Protein AF-A0A2N2T3S0-F1 (afdb_monomer_lite)

Secondary structure (DSSP, 8-state):
--BTTB-------SS-THHHHHHHHHHHH--SS-----SSPPHHHHHHHHHHHHHHHHHHHHHTT--HHHHHSSPTTHHHHHHHHHHHHHHTT-HHHHHHHHHHHHHHHHHHHHHTT-GGGGGGHHHHHHHHHHHHHHSPPPS---HHHHHHHHHTTS--SS------------PPPP-TT--HHHHHHHHHH-S-HHHHHHHHHHHHHHHHHHHHHH-GGGHHHHHHHHHHHHHHTT---HHHHHHHHHHHHHHHHHHHHHHTHHHHTT-SSHHHHHHHHHHHTTSTT--HHHHHHHHHHHHHHHHHHHHHHHHHHHHHHHHHHHHHHHHTTPPPPHHHHHHHHHHHHHHH-EEEEE----SSHHHHHHHTT---HHHHHHHHH-BTTB-HHHHHH-TTSSEEEEEESSTTSSS---TT-------S---THHHHHHHT-

Foldseek 3Di:
DDDVLDPDDDDDDPPPCPVVVQVVCQVVVDDPDDDRDRPDDDLVVLLVVLVVLLVVLQVLLVVLPAGLVQLLPADPDDSNVVSLLVSLLSQLLDPVSLVVLLVSLSVNVSSLVVSPPPPSSVVCVSSNVSSVSSNVVSDDDPPDDDPVNVVVVLVVSPPPPDDDDDDDDDDDDDDDDDPPDDPVVVVLVSLLVDPRLSNVLSNLLVVLVVLVVVLCVLAVVCVVLVVLSVVLVVQSVPDPDPVSSSVSVVSSVVSVVVSVVVLCVCVVLVHPHPNRVRVVVVVCVVVVPARPLLVLQLVLQVVLVVVVVVLVVVLVVLVVVLVVQVVVCVVVVHPRDPVSVVSVVVSVLSVLADEAEDDDDDDCSCVVNVVVVDHCVVRVCCCVCPDPNDHVLVQCLDPPHNHPHYRYRPPPLAPRDHPPDDDDDDPDDDDDPSVVSNVVD

Structure (mmCIF, N/CA/C/O backbone):
data_AF-A0A2N2T3S0-F1
#
_entry.id   AF-A0A2N2T3S0-F1
#
loop_
_atom_site.group_PDB
_atom_site.id
_atom_site.type_symbol
_atom_site.label_atom_id
_atom_site.label_alt_id
_atom_site.label_comp_id
_atom_site.label_asym_id
_atom_site.label_entity_id
_atom_site.label_seq_id
_atom_site.pdbx_PDB_ins_code
_atom_site.Cartn_x
_atom_site.Cartn_y
_atom_site.Cartn_z
_atom_site.occupancy
_atom_site.B_iso_or_equiv
_atom_site.auth_seq_id
_atom_site.auth_comp_id
_atom_site.auth_asym_id
_atom_site.auth_atom_id
_atom_site.pdbx_PDB_model_num
ATOM 1 N N . ARG A 1 1 ? 3.576 28.613 -33.705 1.00 52.19 1 ARG A N 1
ATOM 2 C CA . ARG A 1 1 ? 2.740 28.221 -32.542 1.00 52.19 1 ARG A CA 1
ATOM 3 C C . ARG A 1 1 ? 3.329 26.951 -31.963 1.00 52.19 1 ARG A C 1
ATOM 5 O O . ARG A 1 1 ? 3.590 26.043 -32.745 1.00 52.19 1 ARG A O 1
ATOM 12 N N . VAL A 1 2 ? 3.557 26.928 -30.655 1.00 64.44 2 VAL A N 1
ATOM 13 C CA . VAL A 1 2 ? 4.104 25.767 -29.945 1.00 64.44 2 VAL A CA 1
ATOM 14 C C . VAL A 1 2 ? 2.961 24.788 -29.678 1.00 64.44 2 VAL A C 1
ATOM 16 O O . VAL A 1 2 ? 1.881 25.210 -29.268 1.00 64.44 2 VAL A O 1
ATOM 19 N N . ALA A 1 3 ? 3.175 23.511 -29.971 1.00 67.62 3 ALA A N 1
ATOM 20 C CA . ALA A 1 3 ? 2.258 22.418 -29.660 1.00 67.62 3 ALA A CA 1
ATOM 21 C C . ALA A 1 3 ? 3.087 21.214 -29.195 1.00 67.62 3 ALA A C 1
ATOM 23 O O . ALA A 1 3 ? 4.257 21.106 -29.570 1.00 67.62 3 ALA A O 1
ATOM 24 N N . ALA A 1 4 ? 2.498 20.330 -28.384 1.00 56.41 4 ALA A N 1
ATOM 25 C CA . ALA A 1 4 ? 3.158 19.089 -27.984 1.00 56.41 4 ALA A CA 1
ATOM 26 C C . ALA A 1 4 ? 3.607 18.326 -29.244 1.00 56.41 4 ALA A C 1
ATOM 28 O O . ALA A 1 4 ? 2.826 18.191 -30.186 1.00 56.41 4 ALA A O 1
ATOM 29 N N . ASN A 1 5 ? 4.874 17.905 -29.276 1.00 58.38 5 ASN A N 1
ATOM 30 C CA . ASN A 1 5 ? 5.528 17.208 -30.394 1.00 58.38 5 ASN A CA 1
ATOM 31 C C . ASN A 1 5 ? 5.739 18.037 -31.681 1.00 58.38 5 ASN A C 1
ATOM 33 O O . ASN A 1 5 ? 6.105 17.488 -32.716 1.00 58.38 5 ASN A O 1
ATOM 37 N N . LYS A 1 6 ? 5.557 19.367 -31.637 1.00 67.62 6 LYS A N 1
ATOM 38 C CA . LYS A 1 6 ? 5.830 20.272 -32.766 1.00 67.62 6 LYS A CA 1
ATOM 39 C C . LYS A 1 6 ? 7.080 21.117 -32.502 1.00 67.62 6 LYS A C 1
ATOM 41 O O . LYS A 1 6 ? 6.973 22.231 -31.984 1.00 67.62 6 LYS A O 1
ATOM 46 N N . LYS A 1 7 ? 8.253 20.586 -32.869 1.00 63.28 7 LYS A N 1
ATOM 47 C CA . LYS A 1 7 ? 9.557 21.263 -32.708 1.00 63.28 7 LYS A CA 1
ATOM 48 C C . LYS A 1 7 ? 9.864 22.277 -33.815 1.00 63.28 7 LYS A C 1
ATOM 50 O O . LYS A 1 7 ? 10.479 23.304 -33.545 1.00 63.28 7 LYS A O 1
ATOM 55 N N . ASN A 1 8 ? 9.389 22.040 -35.034 1.00 70.44 8 ASN A N 1
ATOM 56 C CA . ASN A 1 8 ? 9.609 22.903 -36.194 1.00 70.44 8 ASN A CA 1
ATOM 57 C C . ASN A 1 8 ? 8.314 23.125 -37.002 1.00 70.44 8 ASN A C 1
ATOM 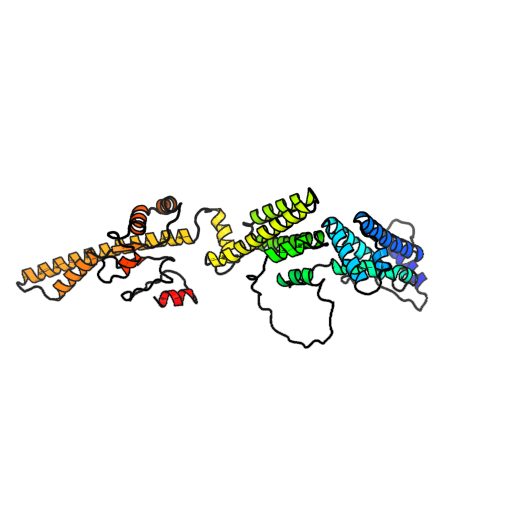59 O O . ASN A 1 8 ? 7.255 22.549 -36.733 1.00 70.44 8 ASN A O 1
ATOM 63 N N . GLY A 1 9 ? 8.373 24.045 -37.964 1.00 70.25 9 GLY A N 1
ATOM 64 C CA . GLY A 1 9 ? 7.302 24.294 -38.926 1.00 70.25 9 GLY A CA 1
ATOM 65 C C . GLY A 1 9 ? 7.844 24.179 -40.342 1.00 70.25 9 GLY A C 1
ATOM 66 O O . GLY A 1 9 ? 8.856 24.801 -40.651 1.00 70.25 9 GLY A O 1
ATOM 67 N N . LEU A 1 10 ? 7.164 23.406 -41.186 1.00 75.00 10 LEU A N 1
ATOM 68 C CA . LEU A 1 10 ? 7.500 23.288 -42.600 1.00 75.00 10 LEU A CA 1
ATOM 69 C C . LEU A 1 10 ? 6.965 24.505 -43.366 1.00 75.00 10 LEU A C 1
ATOM 71 O O . LEU A 1 10 ? 5.782 24.835 -43.262 1.00 75.00 10 LEU A O 1
ATOM 75 N N . ILE A 1 11 ? 7.836 25.161 -44.132 1.00 76.31 11 ILE A N 1
ATOM 76 C CA . ILE A 1 11 ? 7.483 26.261 -45.035 1.00 76.31 11 ILE A CA 1
ATOM 77 C C . ILE A 1 11 ? 7.761 25.786 -46.459 1.00 76.31 11 ILE A C 1
ATOM 79 O O . ILE A 1 11 ? 8.900 25.475 -46.789 1.00 76.31 11 ILE A O 1
ATOM 83 N N . ILE A 1 12 ? 6.721 25.742 -47.293 1.00 76.69 12 ILE A N 1
ATOM 84 C CA . ILE A 1 12 ? 6.829 25.402 -48.715 1.00 76.69 12 ILE A CA 1
ATOM 85 C C . ILE A 1 12 ? 6.726 26.701 -49.510 1.00 76.69 12 ILE A C 1
ATOM 87 O O . ILE A 1 12 ? 5.731 27.420 -49.408 1.00 76.69 12 ILE A O 1
ATOM 91 N N . ASP A 1 13 ? 7.767 27.012 -50.275 1.00 78.75 13 ASP A N 1
ATOM 92 C CA . ASP A 1 13 ? 7.887 28.253 -51.033 1.00 78.75 13 ASP A CA 1
ATOM 93 C C . ASP A 1 13 ? 7.814 27.984 -52.540 1.00 78.75 13 ASP A C 1
ATOM 95 O O . ASP A 1 13 ? 8.681 27.326 -53.109 1.00 78.75 13 ASP A O 1
ATOM 99 N N . TYR A 1 14 ? 6.784 28.528 -53.186 1.00 77.38 14 TYR A N 1
ATOM 100 C CA . TYR A 1 14 ? 6.579 28.438 -54.635 1.00 77.38 14 TYR A CA 1
ATOM 101 C C . TYR A 1 14 ? 7.123 29.658 -55.396 1.00 77.38 14 TYR A C 1
ATOM 103 O O . TYR A 1 14 ? 7.157 29.647 -56.624 1.00 77.38 14 TYR A O 1
ATOM 111 N N . ASN A 1 15 ? 7.559 30.706 -54.685 1.00 79.94 15 ASN A N 1
ATOM 112 C CA . ASN A 1 15 ? 7.891 32.016 -55.254 1.00 79.94 15 ASN A CA 1
ATOM 113 C C . ASN A 1 15 ? 9.390 32.362 -55.165 1.00 79.94 15 ASN A C 1
ATOM 115 O O . ASN A 1 15 ? 9.784 33.473 -55.522 1.00 79.94 15 ASN A O 1
ATOM 119 N N . GLY A 1 16 ? 10.241 31.446 -54.689 1.00 75.75 16 GLY A N 1
ATOM 120 C CA . GLY A 1 16 ? 11.695 31.651 -54.614 1.00 75.75 16 GLY A CA 1
ATOM 121 C C . GLY A 1 16 ? 12.137 32.665 -53.548 1.00 75.75 16 GLY A C 1
ATOM 122 O O . GLY A 1 16 ? 13.206 33.269 -53.652 1.00 75.75 16 GLY A O 1
ATOM 123 N N . MET A 1 17 ? 11.329 32.848 -52.507 1.00 78.19 17 MET A N 1
ATOM 124 C CA . MET A 1 17 ? 11.603 33.651 -51.317 1.00 78.19 17 MET A CA 1
ATOM 125 C C . MET A 1 17 ? 12.698 33.082 -50.402 1.00 78.19 17 MET A C 1
ATOM 127 O O . MET A 1 17 ? 13.129 33.792 -49.495 1.00 78.19 17 MET A O 1
ATOM 131 N N . LEU A 1 18 ? 13.195 31.859 -50.622 1.00 76.25 18 LEU A N 1
ATOM 132 C CA . LEU A 1 18 ? 14.238 31.232 -49.792 1.00 76.25 18 LEU A CA 1
ATOM 133 C C . LEU A 1 18 ? 15.468 32.136 -49.558 1.00 76.25 18 LEU A C 1
ATOM 135 O O . LEU A 1 18 ? 15.932 32.274 -48.427 1.00 76.25 18 LEU A O 1
ATOM 139 N N . LYS A 1 19 ? 15.965 32.822 -50.600 1.00 73.12 19 LYS A N 1
ATOM 140 C CA . LYS A 1 19 ? 17.103 33.760 -50.481 1.00 73.12 19 LYS A CA 1
ATOM 141 C C . LYS A 1 19 ? 16.772 34.963 -49.592 1.00 73.12 19 LYS A C 1
ATOM 143 O O . LYS A 1 19 ? 17.597 35.387 -48.783 1.00 73.12 19 LYS A O 1
ATOM 148 N N . SER A 1 20 ? 15.560 35.496 -49.725 1.00 78.06 20 SER A N 1
ATOM 149 C CA . SER A 1 20 ? 15.063 36.616 -48.918 1.00 78.06 20 SER A CA 1
ATOM 150 C C . SER A 1 20 ? 14.844 36.203 -47.463 1.00 78.06 20 SER A C 1
ATOM 152 O O . SER A 1 20 ? 15.193 36.955 -46.555 1.00 78.06 20 SER A O 1
ATOM 154 N N . LEU A 1 21 ? 14.337 34.988 -47.236 1.00 75.12 21 LEU A N 1
ATOM 155 C CA . LEU A 1 21 ? 14.126 34.418 -45.909 1.00 75.12 21 LEU A CA 1
ATOM 156 C C . LEU A 1 21 ? 15.456 34.170 -45.189 1.00 75.12 21 LEU A C 1
ATOM 158 O O . LEU A 1 21 ? 15.592 34.569 -44.036 1.00 75.12 21 LEU A O 1
ATOM 162 N N . ARG A 1 22 ? 16.463 33.603 -45.872 1.00 73.00 22 ARG A N 1
ATOM 163 C CA . ARG A 1 22 ? 17.818 33.427 -45.316 1.00 73.00 22 ARG A CA 1
ATOM 164 C C . ARG A 1 22 ? 18.437 34.759 -44.902 1.00 73.00 22 ARG A C 1
ATOM 166 O O . ARG A 1 22 ? 18.952 34.879 -43.795 1.00 73.00 22 ARG A O 1
ATOM 173 N N . LYS A 1 23 ? 18.327 35.784 -45.754 1.00 73.25 23 LYS A N 1
ATOM 174 C CA . LYS A 1 23 ? 18.835 37.131 -45.452 1.00 73.25 23 LYS A CA 1
ATOM 175 C C . LYS A 1 23 ? 18.119 37.762 -44.253 1.00 73.25 23 LYS A C 1
ATOM 177 O O . LYS A 1 23 ? 18.769 38.376 -43.408 1.00 73.25 23 LYS A O 1
ATOM 182 N N . ALA A 1 24 ? 16.801 37.588 -44.154 1.00 74.94 24 ALA A N 1
ATOM 183 C CA . ALA A 1 24 ? 16.026 38.061 -43.013 1.00 74.94 24 ALA A CA 1
ATOM 184 C C . ALA A 1 24 ? 16.419 37.322 -41.723 1.00 74.94 24 ALA A C 1
ATOM 186 O O . ALA A 1 24 ? 16.723 37.965 -40.723 1.00 74.94 24 ALA A O 1
ATOM 187 N N . LEU A 1 25 ? 16.502 35.989 -41.751 1.00 70.00 25 LEU A N 1
ATOM 188 C CA . LEU A 1 25 ? 16.879 35.181 -40.589 1.00 70.00 25 LEU A CA 1
ATOM 189 C C . LEU A 1 25 ? 18.306 35.468 -40.111 1.00 70.00 25 LEU A C 1
ATOM 191 O O . LEU A 1 25 ? 18.506 35.609 -38.911 1.00 70.00 25 LEU A O 1
ATOM 195 N N . ALA A 1 26 ? 19.272 35.640 -41.018 1.00 69.19 26 ALA A N 1
ATOM 196 C CA . ALA A 1 26 ? 20.640 36.027 -40.661 1.00 69.19 26 ALA A CA 1
ATOM 197 C C . ALA A 1 26 ? 20.696 37.388 -39.943 1.00 69.19 26 ALA A C 1
ATOM 199 O O . ALA A 1 26 ? 21.495 37.570 -39.030 1.00 69.19 26 ALA A O 1
ATOM 200 N N . THR A 1 27 ? 19.811 38.321 -40.313 1.00 68.56 27 THR A N 1
ATOM 201 C CA . THR A 1 27 ? 19.714 39.648 -39.680 1.00 68.56 27 THR A CA 1
ATOM 202 C C . THR A 1 27 ? 19.080 39.576 -38.284 1.00 68.56 27 THR A C 1
ATOM 204 O O . THR A 1 27 ? 19.448 40.343 -37.403 1.00 68.56 27 THR A O 1
ATOM 207 N N . TYR A 1 28 ? 18.137 38.652 -38.064 1.00 63.81 28 TYR A N 1
ATOM 208 C CA . TYR A 1 28 ? 17.429 38.492 -36.784 1.00 63.81 28 TYR A CA 1
ATOM 209 C C . TYR A 1 28 ? 18.113 37.528 -35.797 1.00 63.81 28 TYR A C 1
ATOM 211 O O . TYR A 1 28 ? 17.922 37.667 -34.593 1.00 63.81 28 TYR A O 1
ATOM 219 N N . ALA A 1 29 ? 18.891 36.552 -36.278 1.00 59.28 29 ALA A N 1
ATOM 220 C CA . ALA A 1 29 ? 19.628 35.594 -35.446 1.00 59.28 29 ALA A CA 1
ATOM 221 C C . ALA A 1 29 ? 20.914 36.189 -34.838 1.00 59.28 29 ALA A C 1
ATOM 223 O O . ALA A 1 29 ? 21.455 35.651 -33.872 1.00 59.28 29 ALA A O 1
ATOM 224 N N . GLN A 1 30 ? 21.392 37.314 -35.378 1.00 60.94 30 GLN A N 1
ATOM 225 C CA . GLN A 1 30 ? 22.497 38.088 -34.825 1.00 60.94 30 GLN A CA 1
ATOM 226 C C . GLN A 1 30 ? 22.016 38.909 -33.622 1.00 60.94 30 GLN A C 1
ATOM 228 O O . GLN A 1 30 ? 21.572 40.046 -33.749 1.00 60.94 30 GLN A O 1
ATOM 233 N N . GLY A 1 31 ? 22.154 38.347 -32.421 1.00 52.16 31 GLY A N 1
ATOM 234 C CA . GLY A 1 31 ? 22.430 39.193 -31.260 1.00 52.16 31 GLY A CA 1
ATOM 235 C C . GLY A 1 31 ? 23.710 40.004 -31.518 1.00 52.16 31 GLY A C 1
ATOM 236 O O . GLY A 1 31 ? 24.578 39.547 -32.256 1.00 52.16 31 GLY A O 1
ATOM 237 N N . ASP A 1 32 ? 23.813 41.187 -30.915 1.00 46.34 32 ASP A N 1
ATOM 238 C CA . ASP A 1 32 ? 24.652 42.355 -31.267 1.00 46.34 32 ASP A CA 1
ATOM 239 C C . ASP A 1 32 ? 26.174 42.157 -31.538 1.00 46.34 32 ASP A C 1
ATOM 241 O O . ASP A 1 32 ? 26.888 43.137 -31.727 1.00 46.34 32 ASP A O 1
ATOM 245 N N . LYS A 1 33 ? 26.737 40.936 -31.555 1.00 49.16 33 LYS A N 1
ATOM 246 C CA . LYS A 1 33 ? 28.163 40.663 -31.841 1.00 49.16 33 LYS A CA 1
ATOM 247 C C . LYS A 1 33 ? 28.402 39.266 -32.453 1.00 49.16 33 LYS A C 1
ATOM 249 O O . LYS A 1 33 ? 28.677 38.321 -31.720 1.00 49.16 33 LYS A O 1
ATOM 254 N N . GLY A 1 34 ? 28.389 39.126 -33.783 1.00 49.03 34 GLY A N 1
ATOM 255 C CA . GLY A 1 34 ? 28.893 37.914 -34.457 1.00 49.03 34 GLY A CA 1
ATOM 256 C C . GLY A 1 34 ? 28.673 37.870 -35.976 1.00 49.03 34 GLY A C 1
ATOM 257 O O . GLY A 1 34 ? 27.643 38.322 -36.467 1.00 49.03 34 GLY A O 1
ATOM 258 N N . SER A 1 35 ? 29.645 37.334 -36.727 1.00 49.31 35 SER A N 1
ATOM 259 C CA . SER A 1 35 ? 29.606 37.174 -38.195 1.00 49.31 35 SER A CA 1
ATOM 260 C C . SER A 1 35 ? 28.383 36.373 -38.685 1.00 49.31 35 SER A C 1
ATOM 262 O O . SER A 1 35 ? 27.924 35.483 -37.970 1.00 49.31 35 SER A O 1
ATOM 264 N N . PRO A 1 36 ? 27.845 36.662 -39.889 1.00 50.03 36 PRO A N 1
ATOM 265 C CA . PRO A 1 36 ? 26.619 36.037 -40.387 1.00 50.03 36 PRO A CA 1
ATOM 266 C C . PRO A 1 36 ? 26.837 34.548 -40.678 1.00 50.03 36 PRO A C 1
ATOM 268 O O . PRO A 1 36 ? 27.556 34.197 -41.611 1.00 50.03 36 PRO A O 1
ATOM 271 N N . ALA A 1 37 ? 26.214 33.678 -39.884 1.00 54.25 37 ALA A N 1
ATOM 272 C CA . ALA A 1 37 ? 26.112 32.248 -40.166 1.00 54.25 37 ALA A CA 1
ATOM 273 C C . ALA A 1 37 ? 24.773 31.961 -40.864 1.00 54.25 37 ALA A C 1
ATOM 275 O O . ALA A 1 37 ? 23.752 32.544 -40.490 1.00 54.25 37 ALA A O 1
ATOM 276 N N . ASP A 1 38 ? 24.771 31.095 -41.884 1.00 57.91 38 ASP A N 1
ATOM 277 C CA . ASP A 1 38 ? 23.532 30.627 -42.518 1.00 57.91 38 ASP A CA 1
ATOM 278 C C . ASP A 1 38 ? 22.744 29.793 -41.486 1.00 57.91 38 ASP A C 1
ATOM 280 O O . ASP A 1 38 ? 23.280 28.815 -40.966 1.00 57.91 38 ASP A O 1
ATOM 284 N N . PRO A 1 39 ? 21.508 30.181 -41.128 1.00 57.16 39 PRO A N 1
ATOM 285 C CA . PRO A 1 39 ? 20.713 29.470 -40.129 1.00 57.16 39 PRO A CA 1
ATOM 286 C C . PRO A 1 39 ? 20.141 28.141 -40.642 1.00 57.16 39 PRO A C 1
ATOM 288 O O . PRO A 1 39 ? 19.537 27.404 -39.862 1.00 57.16 39 PRO A O 1
ATOM 291 N N . LEU A 1 40 ? 20.272 27.849 -41.942 1.00 61.09 40 LEU A N 1
ATOM 292 C CA . LEU A 1 40 ? 19.857 26.576 -42.514 1.00 61.09 40 LEU A CA 1
ATOM 293 C C . LEU A 1 40 ? 21.012 25.571 -42.420 1.00 61.09 40 LEU A C 1
ATOM 295 O O . LEU A 1 40 ? 22.064 25.779 -43.021 1.00 61.09 40 LEU A O 1
ATOM 299 N N . PHE A 1 41 ? 20.801 24.474 -41.696 1.00 61.50 41 PHE A N 1
ATOM 300 C CA . PHE A 1 41 ? 21.694 23.321 -41.777 1.00 61.50 41 PHE A CA 1
ATOM 301 C C . PHE A 1 41 ? 21.647 22.753 -43.197 1.00 61.50 41 PHE A C 1
ATOM 303 O O . PHE A 1 41 ? 20.575 22.701 -43.807 1.00 61.50 41 PHE A O 1
ATOM 310 N N . ASP A 1 42 ? 22.806 22.356 -43.721 1.00 71.94 42 ASP A N 1
ATOM 311 C CA . ASP A 1 42 ? 22.881 21.645 -44.994 1.00 71.94 42 ASP A CA 1
ATOM 312 C C . ASP A 1 42 ? 22.037 20.364 -44.904 1.00 71.94 42 ASP A C 1
ATOM 314 O O . ASP A 1 42 ? 22.083 19.654 -43.894 1.00 71.94 42 ASP A O 1
ATOM 318 N N . GLU A 1 43 ? 21.246 20.072 -45.936 1.00 72.12 43 GLU A N 1
ATOM 319 C CA . GLU A 1 43 ? 20.417 18.864 -45.975 1.00 72.12 43 GLU A CA 1
ATOM 320 C C . GLU A 1 43 ? 21.289 17.608 -45.858 1.00 72.12 43 GLU A C 1
ATOM 322 O O . GLU A 1 43 ? 20.906 16.650 -45.183 1.00 72.12 43 GLU A O 1
ATOM 327 N N . GLU A 1 44 ? 22.497 17.640 -46.430 1.00 76.81 44 GLU A N 1
ATOM 328 C CA . GLU A 1 44 ? 23.476 16.559 -46.305 1.00 76.81 44 GLU A CA 1
ATOM 329 C C . GLU A 1 44 ? 23.964 16.389 -44.861 1.00 76.81 44 GLU A C 1
ATOM 331 O O . GLU A 1 44 ? 24.063 15.265 -44.362 1.00 76.81 44 GLU A O 1
ATOM 336 N N . GLN A 1 45 ? 24.202 17.497 -44.154 1.00 80.06 45 GLN A N 1
ATOM 337 C CA . GLN A 1 45 ? 24.600 17.472 -42.748 1.00 80.06 45 GLN A CA 1
ATOM 338 C C . GLN A 1 45 ? 23.465 16.934 -41.868 1.00 80.06 45 GLN A C 1
ATOM 340 O O . GLN A 1 45 ? 23.699 16.094 -41.001 1.00 80.06 45 GLN A O 1
ATOM 345 N N . ALA A 1 46 ? 22.225 17.359 -42.111 1.00 80.19 46 ALA A N 1
ATOM 346 C CA . ALA A 1 46 ? 21.074 16.917 -41.334 1.00 80.19 46 ALA A CA 1
ATOM 347 C C . ALA A 1 46 ? 20.765 15.419 -41.549 1.00 80.19 46 ALA A C 1
ATOM 349 O O . ALA A 1 46 ? 20.455 14.707 -40.590 1.00 80.19 46 ALA A O 1
ATOM 350 N N . LEU A 1 47 ? 20.935 14.907 -42.776 1.00 83.25 47 LEU A N 1
ATOM 351 C CA . LEU A 1 47 ? 20.865 13.471 -43.078 1.00 83.25 47 LEU A CA 1
ATOM 352 C C . LEU A 1 47 ? 22.010 12.683 -42.424 1.00 83.25 47 LEU A C 1
ATOM 354 O O . LEU A 1 47 ? 21.782 11.587 -41.902 1.00 83.25 47 LEU A O 1
ATOM 358 N N . ALA A 1 48 ? 23.228 13.234 -42.405 1.00 85.50 48 ALA A N 1
ATOM 359 C CA . ALA A 1 48 ? 24.362 12.619 -41.719 1.00 85.50 48 ALA A CA 1
ATOM 360 C C . ALA A 1 48 ? 24.102 12.510 -40.209 1.00 85.50 48 ALA A C 1
ATOM 362 O O . ALA A 1 48 ? 24.293 11.444 -39.622 1.00 85.50 48 ALA A O 1
ATOM 363 N N . GLU A 1 49 ? 23.583 13.566 -39.584 1.00 85.56 49 GLU A N 1
ATOM 364 C CA . GLU A 1 49 ? 23.233 13.542 -38.165 1.00 85.56 49 GLU A CA 1
ATOM 365 C C . GLU A 1 49 ? 22.074 12.583 -37.849 1.00 85.56 49 GLU A C 1
ATOM 367 O O . GLU A 1 49 ? 22.098 11.917 -36.812 1.00 85.56 49 GLU A O 1
ATOM 372 N N . TYR A 1 50 ? 21.079 12.466 -38.737 1.00 87.38 50 TYR A N 1
ATOM 373 C CA . TYR A 1 50 ? 20.010 11.474 -38.605 1.00 87.38 50 TYR A CA 1
ATOM 374 C C . TYR A 1 50 ? 20.559 10.046 -38.655 1.00 87.38 50 TYR A C 1
ATOM 376 O O . TYR A 1 50 ? 20.302 9.258 -37.745 1.00 87.38 50 TYR A O 1
ATOM 384 N N . SER A 1 51 ? 21.416 9.733 -39.630 1.00 88.31 51 SER A N 1
ATOM 385 C CA . SER A 1 51 ? 22.075 8.422 -39.683 1.00 88.31 51 SER A CA 1
ATOM 386 C C . SER A 1 51 ? 22.923 8.148 -38.433 1.00 88.31 51 SER A C 1
ATOM 388 O O . SER A 1 51 ? 22.881 7.050 -37.884 1.00 88.31 51 SER A O 1
ATOM 390 N N . ALA A 1 52 ? 23.611 9.165 -37.902 1.00 90.12 52 ALA A N 1
ATOM 391 C CA . ALA A 1 52 ? 24.375 9.049 -36.666 1.00 90.12 52 ALA A CA 1
ATOM 392 C C . ALA A 1 52 ? 23.479 8.795 -35.440 1.00 90.12 52 ALA A C 1
ATOM 394 O O . ALA A 1 52 ? 23.889 8.069 -34.535 1.00 90.12 52 ALA A O 1
ATOM 395 N N . SER A 1 53 ? 22.267 9.362 -35.394 1.00 91.19 53 SER A N 1
ATOM 396 C CA . SER A 1 53 ? 21.298 9.092 -34.319 1.00 91.19 53 SER A CA 1
ATOM 397 C C . SER A 1 53 ? 20.823 7.635 -34.327 1.00 91.19 53 SER A C 1
ATOM 399 O O . SER A 1 53 ? 20.803 6.995 -33.276 1.00 91.19 53 SER A O 1
ATOM 401 N N . ILE A 1 54 ? 20.585 7.061 -35.510 1.00 91.06 54 ILE A N 1
ATOM 402 C CA . ILE A 1 54 ? 20.261 5.635 -35.667 1.00 91.06 54 ILE A CA 1
ATOM 403 C C . ILE A 1 54 ? 21.444 4.764 -35.232 1.00 91.06 54 ILE A C 1
ATOM 405 O O . ILE A 1 54 ? 21.259 3.821 -34.463 1.00 91.06 54 ILE A O 1
ATOM 409 N N . SER A 1 55 ? 22.670 5.113 -35.633 1.00 91.62 55 SER A N 1
ATOM 410 C CA . SER A 1 55 ? 23.876 4.390 -35.208 1.00 91.62 55 SER A CA 1
ATOM 411 C C . SER A 1 55 ? 24.070 4.407 -33.690 1.00 91.62 55 SER A C 1
ATOM 413 O O . SER A 1 55 ? 24.529 3.421 -33.119 1.00 91.62 55 SER A O 1
ATOM 415 N N . LYS A 1 56 ? 23.695 5.497 -33.003 1.00 92.88 56 LYS A N 1
ATOM 416 C CA . LYS A 1 56 ? 23.712 5.551 -31.530 1.00 92.88 56 LYS A CA 1
ATOM 417 C C . LYS A 1 56 ? 22.708 4.578 -30.914 1.00 92.88 56 LYS A C 1
ATOM 419 O O . LYS A 1 56 ? 23.052 3.910 -29.942 1.00 92.88 56 LYS A O 1
ATOM 424 N N . VAL A 1 57 ? 21.502 4.470 -31.478 1.00 91.94 57 VAL A N 1
ATOM 425 C CA . VAL A 1 57 ? 20.505 3.483 -31.030 1.00 91.94 57 VAL A CA 1
ATOM 426 C C . VAL A 1 57 ? 21.018 2.059 -31.249 1.00 91.94 57 VAL A C 1
ATOM 428 O O . VAL A 1 57 ? 20.957 1.246 -30.332 1.00 91.94 57 VAL A O 1
ATOM 431 N N . GLN A 1 58 ? 21.589 1.765 -32.419 1.00 91.69 58 GLN A N 1
ATOM 432 C CA . GLN A 1 58 ? 22.185 0.458 -32.721 1.00 91.69 58 GLN A CA 1
ATOM 433 C C . GLN A 1 58 ? 23.335 0.109 -31.770 1.00 91.69 58 GLN A C 1
ATOM 435 O O . GLN A 1 58 ? 23.408 -1.018 -31.280 1.00 91.69 58 GLN A O 1
ATOM 440 N N . ALA A 1 59 ? 24.207 1.074 -31.473 1.00 92.12 59 ALA A N 1
ATOM 441 C CA . ALA A 1 59 ? 25.297 0.892 -30.523 1.00 92.12 59 ALA A CA 1
ATOM 442 C C . ALA A 1 59 ? 24.769 0.572 -29.117 1.00 92.12 59 ALA A C 1
ATOM 444 O O . ALA A 1 59 ? 25.263 -0.357 -28.487 1.00 92.12 59 ALA A O 1
ATOM 445 N N . HIS A 1 60 ? 23.735 1.283 -28.653 1.00 92.19 60 HIS A N 1
ATOM 446 C CA . HIS A 1 60 ? 23.102 1.019 -27.355 1.00 92.19 60 HIS A CA 1
ATOM 447 C C . HIS A 1 60 ? 22.372 -0.329 -27.309 1.00 92.19 60 HIS A C 1
ATOM 449 O O . HIS A 1 60 ? 22.422 -1.032 -26.311 1.00 92.19 60 HIS A O 1
ATOM 455 N N . LEU A 1 61 ? 21.712 -0.743 -28.390 1.00 89.81 61 LEU A N 1
ATOM 456 C CA . LEU A 1 61 ? 21.122 -2.084 -28.451 1.00 89.81 61 LEU A CA 1
ATOM 457 C C . LEU A 1 61 ? 22.208 -3.168 -28.392 1.00 89.81 61 LEU A C 1
ATOM 459 O O . LEU A 1 61 ? 22.064 -4.147 -27.660 1.00 89.81 61 LEU A O 1
ATOM 463 N N . SER A 1 62 ? 23.334 -2.943 -29.075 1.00 90.56 62 SER A N 1
ATOM 464 C CA . SER A 1 62 ? 24.464 -3.877 -29.101 1.00 90.56 62 SER A CA 1
ATOM 465 C C . SER A 1 62 ? 25.127 -4.031 -27.730 1.00 90.56 62 SER A C 1
ATOM 467 O O . SER A 1 62 ? 25.480 -5.146 -27.354 1.00 90.56 62 SER A O 1
ATOM 469 N N . THR A 1 63 ? 25.267 -2.950 -26.950 1.00 90.88 63 THR A N 1
ATOM 470 C CA . THR A 1 63 ? 25.808 -3.027 -25.576 1.00 90.88 63 THR A CA 1
ATOM 471 C C . THR A 1 63 ? 24.905 -3.819 -24.640 1.00 90.88 63 THR A C 1
ATOM 473 O O . THR A 1 63 ? 25.385 -4.425 -23.685 1.00 90.88 63 THR A O 1
ATOM 476 N N . VAL A 1 64 ? 23.605 -3.835 -24.926 1.00 87.06 64 VAL A N 1
ATOM 477 C CA . VAL A 1 64 ? 22.592 -4.565 -24.164 1.00 87.06 64 VAL A CA 1
ATOM 478 C C . VAL A 1 64 ? 22.382 -5.994 -24.714 1.00 87.06 64 VAL A C 1
ATOM 480 O O . VAL A 1 64 ? 21.648 -6.786 -24.130 1.00 87.06 64 VAL A O 1
ATOM 483 N N . GLY A 1 65 ? 23.081 -6.366 -25.794 1.00 86.38 65 GLY A N 1
ATOM 484 C CA . GLY A 1 65 ? 23.094 -7.723 -26.350 1.00 86.38 65 GLY A CA 1
ATOM 485 C C . GLY A 1 65 ? 22.034 -8.001 -27.420 1.00 86.38 65 GLY A C 1
ATOM 486 O O . GLY A 1 65 ? 21.733 -9.164 -27.682 1.00 86.38 65 GLY A O 1
ATOM 487 N N . PHE A 1 66 ? 21.466 -6.965 -28.045 1.00 90.31 66 PHE A N 1
ATOM 488 C CA . PHE A 1 66 ? 20.493 -7.096 -29.132 1.00 90.31 66 PHE A CA 1
ATOM 489 C C . PHE A 1 66 ? 20.987 -6.415 -30.417 1.00 90.31 66 PHE A C 1
ATOM 491 O O . PHE A 1 66 ? 21.408 -5.261 -30.393 1.00 90.31 66 PHE A O 1
ATOM 498 N N . ASP A 1 67 ? 20.899 -7.103 -31.558 1.00 89.25 67 ASP A N 1
ATOM 499 C CA . ASP A 1 67 ? 21.216 -6.522 -32.868 1.00 89.25 67 ASP A CA 1
ATOM 500 C C . ASP A 1 67 ? 19.934 -6.074 -33.582 1.00 89.25 67 ASP A C 1
ATOM 502 O O . ASP A 1 67 ? 19.044 -6.879 -33.862 1.00 89.25 67 ASP A O 1
ATOM 506 N N . LEU A 1 68 ? 19.858 -4.780 -33.915 1.00 87.69 68 LEU A N 1
ATOM 507 C CA . LEU A 1 68 ? 18.723 -4.186 -34.626 1.00 87.69 68 LEU A CA 1
ATOM 508 C C . LEU A 1 68 ? 18.488 -4.845 -35.993 1.00 87.69 68 LEU A C 1
ATOM 510 O O . LEU A 1 68 ? 17.344 -4.935 -36.436 1.00 87.69 68 LEU A O 1
ATOM 514 N N . ASN A 1 69 ? 19.542 -5.338 -36.652 1.00 85.69 69 ASN A N 1
ATOM 515 C CA . ASN A 1 69 ? 19.421 -5.954 -37.974 1.00 85.69 69 ASN A CA 1
ATOM 516 C C . ASN A 1 69 ? 18.586 -7.240 -37.949 1.00 85.69 69 ASN A C 1
ATOM 518 O O . ASN A 1 69 ? 17.931 -7.552 -38.940 1.00 85.69 69 ASN A O 1
ATOM 522 N N . VAL A 1 70 ? 18.545 -7.947 -36.813 1.00 84.81 70 VAL A N 1
ATOM 523 C CA . VAL A 1 70 ? 17.687 -9.130 -36.632 1.00 84.81 70 VAL A CA 1
ATOM 524 C C . VAL A 1 70 ? 16.219 -8.762 -36.826 1.00 84.81 70 VAL A C 1
ATOM 526 O O . VAL A 1 70 ? 15.469 -9.531 -37.410 1.00 84.81 70 VAL A O 1
ATOM 529 N N . LEU A 1 71 ? 15.818 -7.572 -36.377 1.00 82.88 71 LEU A N 1
ATOM 530 C CA . LEU A 1 71 ? 14.443 -7.097 -36.488 1.00 82.88 71 LEU A CA 1
ATOM 531 C C . LEU A 1 71 ? 14.135 -6.512 -37.868 1.00 82.88 71 LEU A C 1
ATOM 533 O O . LEU A 1 71 ? 13.032 -6.673 -38.373 1.00 82.88 71 LEU A O 1
ATOM 537 N N . VAL A 1 72 ? 15.124 -5.857 -38.480 1.00 84.56 72 VAL A N 1
ATOM 538 C CA . VAL A 1 72 ? 15.024 -5.284 -39.832 1.00 84.56 72 VAL A CA 1
ATOM 539 C C . VAL A 1 72 ? 14.897 -6.371 -40.906 1.00 84.56 72 VAL A C 1
ATOM 541 O O . VAL A 1 72 ? 14.259 -6.144 -41.929 1.00 84.56 72 VAL A O 1
ATOM 544 N N . HIS A 1 73 ? 15.509 -7.537 -40.688 1.00 82.81 73 HIS A N 1
ATOM 545 C CA . HIS A 1 73 ? 15.497 -8.660 -41.630 1.00 82.81 73 HIS A CA 1
ATOM 546 C C . HIS A 1 73 ? 14.496 -9.769 -41.280 1.00 82.81 73 HIS A C 1
ATOM 548 O O . HIS A 1 73 ? 14.407 -10.736 -42.032 1.00 82.81 73 HIS A O 1
ATOM 554 N N . ALA A 1 74 ? 13.771 -9.657 -40.163 1.00 79.69 74 ALA A N 1
ATOM 555 C CA . ALA A 1 74 ? 12.763 -10.641 -39.780 1.00 79.69 74 ALA A CA 1
ATOM 556 C C . ALA A 1 74 ? 11.562 -10.598 -40.734 1.00 79.69 74 ALA A C 1
ATOM 558 O O . ALA A 1 74 ? 11.101 -9.517 -41.109 1.00 79.69 74 ALA A O 1
ATOM 559 N N . GLU A 1 75 ? 11.024 -11.766 -41.088 1.00 72.25 75 GLU A N 1
ATOM 560 C CA . GLU A 1 75 ? 9.770 -11.836 -41.836 1.00 72.25 75 GLU A CA 1
ATOM 561 C C . GLU A 1 75 ? 8.598 -11.324 -40.975 1.00 72.25 75 GLU A C 1
ATOM 563 O O . GLU A 1 75 ? 8.559 -11.509 -39.750 1.00 72.25 75 GLU A O 1
ATOM 568 N N . GLU A 1 76 ? 7.637 -10.643 -41.609 1.00 70.62 76 GLU A N 1
ATOM 569 C CA . GLU A 1 76 ? 6.431 -10.160 -40.931 1.00 70.62 76 GLU A CA 1
ATOM 570 C C . GLU A 1 76 ? 5.646 -11.345 -40.347 1.00 70.62 76 GLU A C 1
ATOM 572 O O . GLU A 1 76 ? 5.181 -12.220 -41.076 1.00 70.62 76 GLU A O 1
ATOM 577 N N . GLY A 1 77 ? 5.484 -11.372 -39.020 1.00 69.50 77 GLY A N 1
ATOM 578 C CA . GLY A 1 77 ? 4.796 -12.458 -38.323 1.00 69.50 77 GLY A CA 1
ATOM 579 C C . GLY A 1 77 ? 5.434 -12.809 -36.980 1.00 69.50 77 GLY A C 1
ATOM 580 O O . GLY A 1 77 ? 5.844 -11.929 -36.219 1.00 69.50 77 GLY A O 1
ATOM 581 N N . GLU A 1 78 ? 5.496 -14.108 -36.678 1.00 64.69 78 GLU A N 1
ATOM 582 C CA . GLU A 1 78 ? 5.972 -14.632 -35.389 1.00 64.69 78 GLU A CA 1
ATOM 583 C C . GLU A 1 78 ? 7.454 -14.326 -35.125 1.00 64.69 78 GLU A C 1
ATOM 585 O O . GLU A 1 78 ? 7.826 -14.050 -33.984 1.00 64.69 78 GLU A O 1
ATOM 590 N N . GLU A 1 79 ? 8.299 -14.306 -36.161 1.00 68.31 79 GLU A N 1
ATOM 591 C CA . GLU A 1 79 ? 9.736 -14.035 -36.021 1.00 68.31 79 GLU A CA 1
ATOM 592 C C . GLU A 1 79 ? 10.020 -12.586 -35.612 1.00 68.31 79 GLU A C 1
ATOM 594 O O . GLU A 1 79 ? 10.794 -12.342 -34.681 1.00 68.31 79 GLU A O 1
ATOM 599 N N . SER A 1 80 ? 9.346 -11.624 -36.252 1.00 71.81 80 SER A N 1
ATOM 600 C CA . SER A 1 80 ? 9.436 -10.202 -35.905 1.00 71.81 80 SER A CA 1
ATOM 601 C C . SER A 1 80 ? 8.957 -9.941 -34.472 1.00 71.81 80 SER A C 1
ATOM 603 O O . SER A 1 80 ? 9.622 -9.243 -33.703 1.00 71.81 80 SER A O 1
ATOM 605 N N . TRP A 1 81 ? 7.861 -10.584 -34.055 1.00 71.81 81 TRP A N 1
ATOM 606 C CA . TRP A 1 81 ? 7.370 -10.493 -32.677 1.00 71.81 81 TRP A CA 1
ATOM 607 C C . TRP A 1 81 ? 8.378 -11.111 -31.691 1.00 71.81 81 TRP A C 1
ATOM 609 O O . TRP A 1 81 ? 8.800 -10.470 -30.729 1.00 71.81 81 TRP A O 1
ATOM 619 N N . ALA A 1 82 ? 8.874 -12.321 -31.945 1.00 70.75 82 ALA A N 1
ATOM 620 C CA . ALA A 1 82 ? 9.879 -12.936 -31.080 1.00 70.75 82 ALA A CA 1
ATOM 621 C C . ALA A 1 82 ? 11.147 -12.066 -30.945 1.00 70.75 82 ALA A C 1
ATOM 623 O O . ALA A 1 82 ? 11.721 -11.972 -29.855 1.00 70.75 82 ALA A O 1
ATOM 624 N N . ALA A 1 83 ? 11.569 -11.393 -32.020 1.00 76.12 83 ALA A N 1
ATOM 625 C CA . ALA A 1 83 ? 12.672 -10.436 -31.997 1.00 76.12 83 ALA A CA 1
ATOM 626 C C . ALA A 1 83 ? 12.344 -9.179 -31.169 1.00 76.12 83 ALA A C 1
ATOM 628 O O . ALA A 1 83 ? 13.187 -8.737 -30.387 1.00 76.12 83 ALA A O 1
ATOM 629 N N . LEU A 1 84 ? 11.120 -8.645 -31.264 1.00 79.62 84 LEU A N 1
ATOM 630 C CA . LEU A 1 84 ? 10.656 -7.516 -30.446 1.00 79.62 84 LEU A CA 1
ATOM 631 C C . LEU A 1 84 ? 10.676 -7.837 -28.945 1.00 79.62 84 LEU A C 1
ATOM 633 O O . LEU A 1 84 ? 11.153 -7.021 -28.157 1.00 79.62 84 LEU A O 1
ATOM 637 N N . LEU A 1 85 ? 10.218 -9.027 -28.538 1.00 75.94 85 LEU A N 1
ATOM 638 C CA . LEU A 1 85 ? 10.260 -9.447 -27.128 1.00 75.94 85 LEU A CA 1
ATOM 639 C C . LEU A 1 85 ? 11.691 -9.597 -26.621 1.00 75.94 85 LEU A C 1
ATOM 641 O O . LEU A 1 85 ? 12.003 -9.174 -25.510 1.00 75.94 85 LEU A O 1
ATOM 645 N N . LYS A 1 86 ? 12.586 -10.156 -27.443 1.00 78.56 86 LYS A N 1
ATOM 646 C CA . LYS A 1 86 ? 14.013 -10.247 -27.104 1.00 78.56 86 LYS A CA 1
ATOM 647 C C . LYS A 1 86 ? 14.629 -8.861 -26.924 1.00 78.56 86 LYS A C 1
ATOM 649 O O . LYS A 1 86 ? 15.348 -8.652 -25.951 1.00 78.56 86 LYS A O 1
ATOM 654 N N . ALA A 1 87 ? 14.306 -7.912 -27.805 1.00 83.69 87 ALA A N 1
ATOM 655 C CA . ALA A 1 87 ? 14.749 -6.525 -27.681 1.00 83.69 87 ALA A CA 1
ATOM 656 C C . ALA A 1 87 ? 14.220 -5.873 -26.395 1.00 83.69 87 ALA A C 1
ATOM 658 O O . ALA A 1 87 ? 14.974 -5.236 -25.659 1.00 83.69 87 ALA A O 1
ATOM 659 N N . GLN A 1 88 ? 12.932 -6.066 -26.096 1.00 83.12 88 GLN A N 1
ATOM 660 C CA . GLN A 1 88 ? 12.297 -5.552 -24.884 1.00 83.12 88 GLN A CA 1
ATOM 661 C C . GLN A 1 88 ? 12.962 -6.110 -23.624 1.00 83.12 88 GLN A C 1
ATOM 663 O O . GLN A 1 88 ? 13.251 -5.350 -22.696 1.00 83.12 88 GLN A O 1
ATOM 668 N N . ASN A 1 89 ? 13.232 -7.414 -23.600 1.00 80.88 89 ASN A N 1
ATOM 669 C CA . ASN A 1 89 ? 13.847 -8.085 -22.464 1.00 80.88 89 ASN A CA 1
ATOM 670 C C . ASN A 1 89 ? 15.282 -7.633 -22.234 1.00 80.88 89 ASN A C 1
ATOM 672 O O . ASN A 1 89 ? 15.629 -7.248 -21.118 1.00 80.88 89 ASN A O 1
ATOM 676 N N . ALA A 1 90 ? 16.070 -7.556 -23.307 1.00 86.00 90 ALA A N 1
ATOM 677 C CA . ALA A 1 90 ? 17.418 -7.012 -23.266 1.00 86.00 90 ALA A CA 1
ATOM 678 C C . ALA A 1 90 ? 17.403 -5.592 -22.664 1.00 86.00 90 ALA A C 1
ATOM 680 O O . ALA A 1 90 ? 18.076 -5.312 -21.669 1.00 86.00 90 ALA A O 1
ATOM 681 N N . LEU A 1 91 ? 16.544 -4.703 -23.170 1.00 86.62 91 LEU A N 1
ATOM 682 C CA . LEU A 1 91 ? 16.413 -3.331 -22.663 1.00 86.62 91 LEU A CA 1
ATOM 683 C C . LEU A 1 91 ? 15.868 -3.243 -21.229 1.00 86.62 91 LEU A C 1
ATOM 685 O O . LEU A 1 91 ? 16.130 -2.255 -20.541 1.00 86.62 91 LEU A O 1
ATOM 689 N N . SER A 1 92 ? 15.149 -4.265 -20.760 1.00 83.81 92 SER A N 1
ATOM 690 C CA . SER A 1 92 ? 14.582 -4.328 -19.406 1.00 83.81 92 SER A CA 1
ATOM 691 C C . SER A 1 92 ? 15.576 -4.796 -18.337 1.00 83.81 92 SER A C 1
ATOM 693 O O . SER A 1 92 ? 15.239 -4.814 -17.156 1.00 83.81 92 SER A O 1
ATOM 695 N N . THR A 1 93 ? 16.818 -5.105 -18.715 1.00 83.94 93 THR A N 1
ATOM 696 C CA . THR A 1 93 ? 17.909 -5.450 -17.781 1.00 83.94 93 THR A CA 1
ATOM 697 C C . THR A 1 93 ? 18.216 -4.362 -16.747 1.00 83.94 93 THR A C 1
ATOM 699 O O . THR A 1 93 ? 18.794 -4.656 -15.697 1.00 83.94 93 THR A O 1
ATOM 702 N N . SER A 1 94 ? 17.884 -3.102 -17.042 1.00 83.75 94 SER A N 1
ATOM 703 C CA . SER A 1 94 ? 17.982 -1.964 -16.125 1.00 83.75 94 SER A CA 1
ATOM 704 C C . SER A 1 94 ? 16.991 -0.870 -16.524 1.00 83.75 94 SER A C 1
ATOM 706 O O . SER A 1 94 ? 16.781 -0.605 -17.710 1.00 83.75 94 SER A O 1
ATOM 708 N N . ALA A 1 95 ? 16.446 -0.159 -15.534 1.00 82.50 95 ALA A N 1
ATOM 709 C CA . ALA A 1 95 ? 15.639 1.038 -15.768 1.00 82.50 95 ALA A CA 1
ATOM 710 C C . ALA A 1 95 ? 16.418 2.129 -16.533 1.00 82.50 95 ALA A C 1
ATOM 712 O O . ALA A 1 95 ? 15.834 2.880 -17.317 1.00 82.50 95 ALA A O 1
ATOM 713 N N . GLU A 1 96 ? 17.739 2.199 -16.344 1.00 87.38 96 GLU A N 1
ATOM 714 C CA . GLU A 1 96 ? 18.613 3.134 -17.055 1.00 87.38 96 GLU A CA 1
ATOM 715 C C . GLU A 1 96 ? 18.731 2.786 -18.544 1.00 87.38 96 GLU A C 1
ATOM 717 O O . GLU A 1 96 ? 18.620 3.677 -19.387 1.00 87.38 96 GLU A O 1
ATOM 722 N N . ASN A 1 97 ? 18.856 1.498 -18.883 1.00 88.56 97 ASN A N 1
ATOM 723 C CA . ASN A 1 97 ? 18.940 1.030 -20.272 1.00 88.56 97 ASN A CA 1
ATOM 724 C C . ASN A 1 97 ? 17.651 1.332 -21.037 1.00 88.56 97 ASN A C 1
ATOM 726 O O . ASN A 1 97 ? 17.704 1.890 -22.138 1.00 88.56 97 ASN A O 1
ATOM 730 N N . LYS A 1 98 ? 16.501 1.034 -20.419 1.00 87.00 98 LYS A N 1
ATOM 731 C CA . LYS A 1 98 ? 15.170 1.355 -20.949 1.00 87.00 98 LYS A CA 1
ATOM 732 C C . LYS A 1 98 ? 15.008 2.856 -21.193 1.00 87.00 98 LYS A C 1
ATOM 734 O O . LYS A 1 98 ? 14.581 3.261 -22.273 1.00 87.00 98 LYS A O 1
ATOM 739 N N . LYS A 1 99 ? 15.378 3.692 -20.218 1.00 88.06 99 LYS A N 1
ATOM 740 C CA . LYS A 1 99 ? 15.240 5.153 -20.324 1.00 88.06 99 LYS A CA 1
ATOM 741 C C . LYS A 1 99 ? 16.191 5.756 -21.357 1.00 88.06 99 LYS A C 1
ATOM 743 O O . LYS A 1 99 ? 15.786 6.627 -22.121 1.00 88.06 99 LYS A O 1
ATOM 748 N N . THR A 1 100 ? 17.429 5.274 -21.405 1.00 90.06 100 THR A N 1
ATOM 749 C CA . THR A 1 100 ? 18.423 5.696 -22.401 1.00 90.06 100 THR A CA 1
ATOM 750 C C . THR A 1 100 ? 17.929 5.391 -23.810 1.00 90.06 100 THR A C 1
ATOM 752 O O . THR A 1 100 ? 17.945 6.274 -24.664 1.00 90.06 100 THR A O 1
ATOM 755 N N . PHE A 1 101 ? 17.389 4.188 -24.037 1.00 93.19 101 PHE A N 1
ATOM 756 C CA . PHE A 1 101 ? 16.789 3.833 -25.320 1.00 93.19 101 PHE A CA 1
ATOM 757 C C . PHE A 1 101 ? 15.608 4.742 -25.684 1.00 93.19 101 PHE A C 1
ATOM 759 O O . PHE A 1 101 ? 15.558 5.235 -26.805 1.00 93.19 101 PHE A O 1
ATOM 766 N N . GLN A 1 102 ? 14.689 5.013 -24.749 1.00 90.44 102 GLN A N 1
ATOM 767 C CA . GLN A 1 102 ? 13.538 5.892 -24.999 1.00 90.44 102 GLN A CA 1
ATOM 768 C C . GLN A 1 102 ? 13.961 7.291 -25.462 1.00 90.44 102 GLN A C 1
ATOM 770 O O . GLN A 1 102 ? 13.413 7.802 -26.433 1.00 90.44 102 GLN A O 1
ATOM 775 N N . VAL A 1 103 ? 14.969 7.882 -24.815 1.00 91.38 103 VAL A N 1
ATOM 776 C CA . VAL A 1 103 ? 15.493 9.204 -25.193 1.00 91.38 103 VAL A CA 1
ATOM 777 C C . VAL A 1 103 ? 16.148 9.173 -26.576 1.00 91.38 103 VAL A C 1
ATOM 779 O O . VAL A 1 103 ? 15.954 10.092 -27.369 1.00 91.38 103 VAL A O 1
ATOM 782 N N . LEU A 1 104 ? 16.916 8.123 -26.884 1.00 92.06 104 LEU A N 1
ATOM 783 C CA . LEU A 1 104 ? 17.549 7.981 -28.196 1.00 92.06 104 LEU A CA 1
ATOM 784 C C . LEU A 1 104 ? 16.514 7.753 -29.310 1.00 92.06 104 LEU A C 1
ATOM 786 O O . LEU A 1 104 ? 16.648 8.328 -30.386 1.00 92.06 104 LEU A O 1
ATOM 790 N N . ALA A 1 105 ? 15.475 6.958 -29.053 1.00 91.06 105 ALA A N 1
ATOM 791 C CA . ALA A 1 105 ? 14.381 6.724 -29.992 1.00 91.06 105 ALA A CA 1
ATOM 792 C C . ALA A 1 105 ? 13.566 8.004 -30.257 1.00 91.06 105 ALA A C 1
ATOM 794 O O . ALA A 1 105 ? 13.234 8.285 -31.406 1.00 91.06 105 ALA A O 1
ATOM 795 N N . GLU A 1 106 ? 13.313 8.819 -29.227 1.00 89.19 106 GLU A N 1
ATOM 796 C CA . GLU A 1 106 ? 12.683 10.137 -29.384 1.00 89.19 106 GLU A CA 1
ATOM 797 C C . GLU A 1 106 ? 13.537 11.096 -30.230 1.00 89.19 106 GLU A C 1
ATOM 799 O O . GLU A 1 106 ? 12.994 11.792 -31.085 1.00 89.19 106 GLU A O 1
ATOM 804 N N . ASP A 1 107 ? 14.867 11.110 -30.055 1.00 88.94 107 ASP A N 1
ATOM 805 C CA . ASP A 1 107 ? 15.772 11.912 -30.899 1.00 88.94 107 ASP A CA 1
ATOM 806 C C . ASP A 1 107 ? 15.700 11.483 -32.375 1.00 88.94 107 ASP A C 1
ATOM 808 O O . ASP A 1 107 ? 15.646 12.337 -33.262 1.00 88.94 107 ASP A O 1
ATOM 812 N N . VAL A 1 108 ? 15.635 10.174 -32.649 1.00 89.88 108 VAL A N 1
ATOM 813 C CA . VAL A 1 108 ? 15.452 9.637 -34.010 1.00 89.88 108 VAL A CA 1
ATOM 814 C C . VAL A 1 108 ? 14.105 10.072 -34.594 1.00 89.88 108 VAL A C 1
ATOM 816 O O . VAL A 1 108 ? 14.072 10.575 -35.719 1.00 89.88 108 VAL A O 1
ATOM 819 N N . GLU A 1 109 ? 13.009 9.933 -33.843 1.00 87.75 109 GLU A N 1
ATOM 820 C CA . GLU A 1 109 ? 11.664 10.304 -34.305 1.00 87.75 109 GLU A CA 1
ATOM 821 C C . GLU A 1 109 ? 11.551 11.817 -34.566 1.00 87.75 109 GLU A C 1
ATOM 823 O O . GLU A 1 109 ? 10.985 12.257 -35.571 1.00 87.75 109 GLU A O 1
ATOM 828 N N . ASP A 1 110 ? 12.139 12.639 -33.697 1.00 84.75 110 ASP A N 1
ATOM 829 C CA . ASP A 1 110 ? 12.159 14.090 -33.861 1.00 84.75 110 ASP A CA 1
ATOM 830 C C . ASP A 1 110 ? 12.965 14.524 -35.092 1.00 84.75 110 ASP A C 1
ATOM 832 O O . ASP A 1 110 ? 12.535 15.416 -35.831 1.00 84.75 110 ASP A O 1
ATOM 836 N N . ARG A 1 111 ? 14.112 13.882 -35.350 1.00 85.62 111 ARG A N 1
ATOM 837 C CA . ARG A 1 111 ? 14.924 14.127 -36.553 1.00 85.62 111 ARG A CA 1
ATOM 838 C C . ARG A 1 111 ? 14.208 13.661 -37.819 1.00 85.62 111 ARG A C 1
ATOM 840 O O . ARG A 1 111 ? 14.207 14.396 -38.804 1.00 85.62 111 ARG A O 1
ATOM 847 N N . PHE A 1 112 ? 13.543 12.505 -37.778 1.00 85.62 112 PHE A N 1
ATOM 848 C CA . PHE A 1 112 ? 12.717 12.000 -38.877 1.00 85.62 112 PHE A CA 1
ATOM 849 C C . PHE A 1 112 ? 11.606 12.995 -39.240 1.00 85.62 112 PHE A C 1
ATOM 851 O O . PHE A 1 112 ? 11.515 13.439 -40.386 1.00 85.62 112 PHE A O 1
ATOM 858 N N . ARG A 1 113 ? 10.816 13.440 -38.250 1.00 83.12 113 ARG A N 1
ATOM 859 C CA . ARG A 1 113 ? 9.767 14.460 -38.445 1.00 83.12 113 ARG A CA 1
ATOM 860 C C . ARG A 1 113 ? 10.331 15.784 -38.963 1.00 83.12 113 ARG A C 1
ATOM 862 O O . ARG A 1 113 ? 9.653 16.485 -39.710 1.00 83.12 113 ARG A O 1
ATOM 869 N N . GLY A 1 114 ? 11.552 16.133 -38.553 1.00 80.50 114 GLY A N 1
ATOM 870 C CA . GLY A 1 114 ? 12.245 17.342 -38.983 1.00 80.50 114 GLY A CA 1
ATOM 871 C C . GLY A 1 114 ? 12.705 17.317 -40.442 1.00 80.50 114 GLY A C 1
ATOM 872 O O . GLY A 1 114 ? 12.689 18.360 -41.095 1.00 80.50 114 GLY A O 1
ATOM 873 N N . LEU A 1 115 ? 13.090 16.139 -40.935 1.00 83.31 115 LEU A N 1
ATOM 874 C CA . LEU A 1 115 ? 13.611 15.916 -42.284 1.00 83.31 115 LEU A CA 1
ATOM 875 C C . LEU A 1 115 ? 12.533 15.531 -43.299 1.00 83.31 115 LEU A C 1
ATOM 877 O O . LEU A 1 115 ? 12.752 15.676 -44.499 1.00 83.31 115 LEU A O 1
ATOM 881 N N . PHE A 1 116 ? 11.377 15.045 -42.851 1.00 79.12 116 PHE A N 1
ATOM 882 C CA . PHE A 1 116 ? 10.265 14.715 -43.736 1.00 79.12 116 PHE A CA 1
ATOM 883 C C . PHE A 1 116 ? 9.801 15.965 -44.519 1.00 79.12 116 PHE A C 1
ATOM 885 O O . PHE A 1 116 ? 9.526 16.995 -43.892 1.00 79.12 116 PHE A O 1
ATOM 892 N N . PRO A 1 117 ? 9.681 15.924 -45.867 1.00 76.56 117 PRO A N 1
ATOM 893 C CA . PRO A 1 117 ? 9.607 14.745 -46.747 1.00 76.56 117 PRO A CA 1
ATOM 894 C C . PRO A 1 117 ? 10.884 14.432 -47.573 1.00 76.56 117 PRO A C 1
ATOM 896 O O . PRO A 1 117 ? 10.775 13.975 -48.710 1.00 76.56 117 PRO A O 1
ATOM 899 N N . ASN A 1 118 ? 12.095 14.696 -47.068 1.00 80.31 118 ASN A N 1
ATOM 900 C CA . ASN A 1 118 ? 13.343 14.478 -47.817 1.00 80.31 118 ASN A CA 1
ATOM 901 C C . ASN A 1 118 ? 13.523 12.996 -48.250 1.00 80.31 118 ASN A C 1
ATOM 903 O O . ASN A 1 118 ? 13.481 12.107 -47.394 1.00 80.31 118 ASN A O 1
ATOM 907 N N . PRO A 1 119 ? 13.795 12.707 -49.545 1.00 80.44 119 PRO A N 1
ATOM 908 C CA . PRO A 1 119 ? 13.990 11.346 -50.049 1.00 80.44 119 PRO A CA 1
ATOM 909 C C . PRO A 1 119 ? 15.099 10.537 -49.358 1.00 80.44 119 PRO A C 1
ATOM 911 O O . PRO A 1 119 ? 15.018 9.312 -49.288 1.00 80.44 119 PRO A O 1
ATOM 914 N N . GLY A 1 120 ? 16.136 11.202 -48.835 1.00 80.50 120 GLY A N 1
ATOM 915 C CA . GLY A 1 120 ? 17.259 10.548 -48.157 1.00 80.50 120 GLY A CA 1
ATOM 916 C C . GLY A 1 120 ? 16.873 9.833 -46.857 1.00 80.50 120 GLY A C 1
ATOM 917 O O . GLY A 1 120 ? 17.600 8.948 -46.409 1.00 80.50 120 GLY A O 1
ATOM 918 N N . VAL A 1 121 ? 15.719 10.17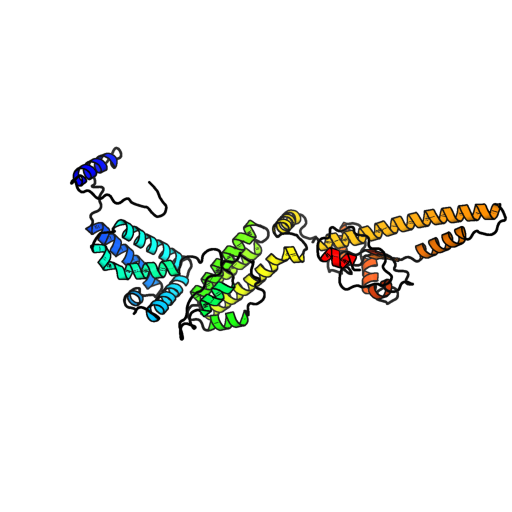6 -46.276 1.00 81.44 121 VAL A N 1
ATOM 919 C CA . VAL A 1 121 ? 15.206 9.582 -45.034 1.00 81.44 121 VAL A CA 1
ATOM 920 C C . VAL A 1 121 ? 14.672 8.166 -45.270 1.00 81.44 121 VAL A C 1
ATOM 922 O O . VAL A 1 121 ? 14.901 7.289 -44.440 1.00 81.44 121 VAL A O 1
ATOM 925 N N . PHE A 1 122 ? 14.059 7.900 -46.431 1.00 82.62 122 PHE A N 1
ATOM 926 C CA . PHE A 1 122 ? 13.486 6.585 -46.763 1.00 82.62 122 PHE A CA 1
ATOM 927 C C . PHE A 1 122 ? 14.536 5.467 -46.831 1.00 82.62 122 PHE A C 1
ATOM 929 O O . PHE A 1 122 ? 14.215 4.301 -46.636 1.00 82.62 122 PHE A O 1
ATOM 936 N N . LYS A 1 123 ? 15.820 5.802 -47.031 1.00 85.56 123 LYS A N 1
ATOM 937 C CA . LYS A 1 123 ? 16.917 4.822 -46.962 1.00 85.56 123 LYS A CA 1
ATOM 938 C C . LYS A 1 123 ? 16.998 4.123 -45.596 1.00 85.56 123 LYS A C 1
ATOM 940 O O . LYS A 1 123 ? 17.478 2.995 -45.529 1.00 85.56 123 LYS A O 1
ATOM 945 N N . TYR A 1 124 ? 16.564 4.798 -44.532 1.00 86.19 124 TYR A N 1
ATOM 946 C CA . TYR A 1 124 ? 16.627 4.308 -43.156 1.00 86.19 124 TYR A CA 1
ATOM 947 C C . TYR A 1 124 ? 15.250 3.931 -42.582 1.00 86.19 124 TYR A C 1
ATOM 949 O O . TYR A 1 124 ? 15.132 3.680 -41.384 1.00 86.19 124 TYR A O 1
ATOM 957 N N . GLU A 1 125 ? 14.212 3.886 -43.424 1.00 84.44 125 GLU A N 1
ATOM 958 C CA . GLU A 1 125 ? 12.841 3.525 -43.041 1.00 84.44 125 GLU A CA 1
ATOM 959 C C . GLU A 1 125 ? 12.745 2.169 -42.313 1.00 84.44 125 GLU A C 1
ATOM 961 O O . GLU A 1 125 ? 12.053 2.110 -41.294 1.00 84.44 125 GLU A O 1
ATOM 966 N N . PRO A 1 126 ? 13.471 1.102 -42.719 1.00 86.25 126 PRO A N 1
ATOM 967 C CA . PRO A 1 126 ? 13.427 -0.166 -41.992 1.00 86.25 126 PRO A CA 1
ATOM 968 C C . PRO A 1 126 ? 13.975 -0.057 -40.562 1.00 86.25 126 PRO A C 1
ATOM 970 O O . PRO A 1 126 ? 13.407 -0.618 -39.626 1.00 86.25 126 PRO A O 1
ATOM 973 N N . GLN A 1 127 ? 15.070 0.688 -40.371 1.00 88.69 127 GLN A N 1
ATOM 974 C CA . GLN A 1 127 ? 15.672 0.902 -39.054 1.00 88.69 127 GLN A CA 1
ATOM 975 C C . GLN A 1 127 ? 14.786 1.785 -38.172 1.00 88.69 127 GLN A C 1
ATOM 977 O O . GLN A 1 127 ? 14.633 1.497 -36.988 1.00 88.69 127 GLN A O 1
ATOM 982 N N . GLU A 1 128 ? 14.195 2.841 -38.730 1.00 87.94 128 GLU A N 1
ATOM 983 C CA . GLU A 1 128 ? 13.270 3.719 -38.006 1.00 87.94 128 GLU A CA 1
ATOM 984 C C . GLU A 1 128 ? 12.019 2.955 -37.563 1.00 87.94 128 GLU A C 1
ATOM 986 O O . GLU A 1 128 ? 11.678 2.990 -36.380 1.00 87.94 128 GLU A O 1
ATOM 991 N N . SER A 1 129 ? 11.426 2.164 -38.460 1.00 85.75 129 SER A N 1
ATOM 992 C CA . SER A 1 129 ? 10.257 1.331 -38.160 1.00 85.75 129 SER A CA 1
ATOM 993 C C . SER A 1 129 ? 10.547 0.341 -37.030 1.00 85.75 129 SER A C 1
ATOM 995 O O . SER A 1 129 ? 9.748 0.199 -36.102 1.00 85.75 129 SER A O 1
ATOM 997 N N . ALA A 1 130 ? 11.722 -0.297 -37.054 1.00 86.75 130 ALA A N 1
ATOM 998 C CA . ALA A 1 130 ? 12.172 -1.201 -35.999 1.00 86.75 130 ALA A CA 1
ATOM 999 C C . ALA A 1 130 ? 12.344 -0.485 -34.644 1.00 86.75 130 ALA A C 1
ATOM 1001 O O . ALA A 1 130 ? 11.888 -0.980 -33.611 1.00 86.75 130 ALA A O 1
ATOM 1002 N N . ILE A 1 131 ? 12.961 0.702 -34.635 1.00 89.50 131 ILE A N 1
ATOM 1003 C CA . ILE A 1 131 ? 13.146 1.516 -33.422 1.00 89.50 131 ILE A CA 1
ATOM 1004 C C . ILE A 1 131 ? 11.794 1.973 -32.866 1.00 89.50 131 ILE A C 1
ATOM 1006 O O . ILE A 1 131 ? 11.562 1.872 -31.660 1.00 89.50 131 ILE A O 1
ATOM 1010 N N . SER A 1 132 ? 10.889 2.424 -33.735 1.00 87.19 132 SER A N 1
ATOM 1011 C CA . SER A 1 132 ? 9.535 2.847 -33.378 1.00 87.19 132 SER A CA 1
ATOM 1012 C C . SER A 1 132 ? 8.719 1.690 -32.797 1.00 87.19 132 SER A C 1
ATOM 1014 O O . SER A 1 132 ? 8.057 1.851 -31.770 1.00 87.19 132 SER A O 1
ATOM 1016 N N . ALA A 1 133 ? 8.819 0.488 -33.371 1.00 83.69 133 ALA A N 1
ATOM 1017 C CA . ALA A 1 133 ? 8.162 -0.708 -32.846 1.00 83.69 133 ALA A CA 1
ATOM 1018 C C . ALA A 1 133 ? 8.637 -1.053 -31.422 1.00 83.69 133 ALA A C 1
ATOM 1020 O O . ALA A 1 133 ? 7.810 -1.249 -30.528 1.00 83.69 133 ALA A O 1
ATOM 1021 N N . ILE A 1 134 ? 9.954 -1.041 -31.177 1.00 86.25 134 ILE A N 1
ATOM 1022 C CA . ILE A 1 134 ? 10.524 -1.270 -29.837 1.00 86.25 134 ILE A CA 1
ATOM 1023 C C . ILE A 1 134 ? 10.112 -0.146 -28.872 1.00 86.25 134 ILE A C 1
ATOM 1025 O O . ILE A 1 134 ? 9.723 -0.414 -27.735 1.00 86.25 134 ILE A O 1
ATOM 1029 N N . TYR A 1 135 ? 10.159 1.117 -29.307 1.00 87.44 135 TYR A N 1
ATOM 1030 C CA . TYR A 1 135 ? 9.765 2.264 -28.486 1.00 87.44 135 TYR A CA 1
ATOM 1031 C C . TYR A 1 135 ? 8.305 2.166 -28.045 1.00 87.44 135 TYR A C 1
ATOM 1033 O O . TYR A 1 135 ? 8.017 2.288 -26.854 1.00 87.44 135 TYR A O 1
ATOM 1041 N N . ASN A 1 136 ? 7.396 1.872 -28.976 1.00 83.38 136 ASN A N 1
ATOM 1042 C CA . ASN A 1 136 ? 5.975 1.696 -28.691 1.00 83.38 136 ASN A CA 1
ATOM 1043 C C . ASN A 1 136 ? 5.721 0.531 -27.725 1.00 83.38 136 ASN A C 1
ATOM 1045 O O . ASN A 1 136 ? 4.882 0.657 -26.834 1.00 83.38 136 ASN A O 1
ATOM 1049 N N . LEU A 1 137 ? 6.480 -0.561 -27.844 1.00 79.75 137 LEU A N 1
ATOM 1050 C CA . LEU A 1 137 ? 6.406 -1.702 -26.928 1.00 79.75 137 LEU A CA 1
ATOM 1051 C C . LEU A 1 137 ? 6.897 -1.363 -25.504 1.00 79.75 137 LEU A C 1
ATOM 1053 O O . LEU A 1 137 ? 6.448 -1.962 -24.527 1.00 79.75 137 LEU A O 1
ATOM 1057 N N . LEU A 1 138 ? 7.806 -0.393 -25.359 1.00 79.81 138 LEU A N 1
ATOM 1058 C CA . LEU A 1 138 ? 8.340 0.057 -24.066 1.00 79.81 138 LEU A CA 1
ATOM 1059 C C . LEU A 1 138 ? 7.524 1.172 -23.398 1.00 79.81 138 LEU A C 1
ATOM 1061 O O . LEU A 1 138 ? 7.789 1.505 -22.235 1.00 79.81 138 LEU A O 1
ATOM 1065 N N . GLN A 1 139 ? 6.573 1.780 -24.108 1.00 74.81 139 GLN A N 1
ATOM 1066 C CA . GLN A 1 139 ? 5.707 2.812 -23.545 1.00 74.81 139 GLN A CA 1
ATOM 1067 C C . GLN A 1 139 ? 4.787 2.238 -22.461 1.00 74.81 139 GLN A C 1
ATOM 1069 O O . GLN A 1 139 ? 4.325 1.101 -22.536 1.00 74.81 139 GLN A O 1
ATOM 1074 N N . LYS A 1 140 ? 4.519 3.037 -21.417 1.00 55.91 140 LYS A N 1
ATOM 1075 C CA . LYS A 1 140 ? 3.724 2.588 -20.263 1.00 55.91 140 LYS A CA 1
ATOM 1076 C C . LYS A 1 140 ? 2.334 2.107 -20.708 1.00 55.91 140 LYS A C 1
ATOM 1078 O O . LYS A 1 140 ? 1.655 2.837 -21.438 1.00 55.91 140 LYS A O 1
ATOM 1083 N N . PRO A 1 141 ? 1.830 0.976 -20.182 1.00 49.59 141 PRO A N 1
ATOM 1084 C CA . PRO A 1 141 ? 0.423 0.647 -20.335 1.00 49.59 141 PRO A CA 1
ATOM 1085 C C . PRO A 1 141 ? -0.424 1.762 -19.699 1.00 49.59 141 PRO A C 1
ATOM 1087 O O . PRO A 1 141 ? -0.133 2.246 -18.601 1.00 49.59 141 PRO A O 1
ATOM 1090 N N . LYS A 1 142 ? -1.460 2.214 -20.418 1.00 37.31 142 LYS A N 1
ATOM 1091 C CA . LYS A 1 142 ? -2.365 3.294 -19.980 1.00 37.31 142 LYS A CA 1
ATOM 1092 C C . LYS A 1 142 ? -2.918 3.006 -18.571 1.00 37.31 142 LYS A C 1
ATOM 1094 O O . LYS A 1 142 ? -3.116 1.843 -18.239 1.00 37.31 142 LYS A O 1
ATOM 1099 N N . PRO A 1 143 ? -3.243 4.029 -17.752 1.00 34.97 143 PRO A N 1
ATOM 1100 C CA . PRO A 1 143 ? -3.588 3.905 -16.325 1.00 34.97 143 PRO A CA 1
ATOM 1101 C C . PRO A 1 143 ? -4.989 3.315 -16.046 1.00 34.97 143 PRO A C 1
ATOM 1103 O O . PRO A 1 143 ? -5.754 3.819 -15.227 1.00 34.97 143 PRO A O 1
ATOM 1106 N N . LYS A 1 144 ? -5.336 2.225 -16.727 1.00 36.50 144 LYS A N 1
ATOM 1107 C CA . LYS A 1 144 ? -6.469 1.349 -16.441 1.00 36.50 144 LYS A CA 1
ATOM 1108 C C . LYS A 1 144 ? -5.999 -0.088 -16.640 1.00 36.50 144 LYS A C 1
ATOM 1110 O O . LYS A 1 144 ? -6.337 -0.698 -17.646 1.00 36.50 144 LYS A O 1
ATOM 1115 N N . VAL A 1 145 ? -5.178 -0.609 -15.731 1.00 34.47 145 VAL A N 1
ATOM 1116 C CA . VAL A 1 145 ? -4.778 -2.020 -15.803 1.00 34.47 145 VAL A CA 1
ATOM 1117 C C . VAL A 1 145 ? -5.027 -2.701 -14.471 1.00 34.47 145 VAL A C 1
ATOM 1119 O O . VAL A 1 145 ? -4.267 -2.569 -13.515 1.00 34.47 145 VAL A O 1
ATOM 1122 N N . ASP A 1 146 ? -6.160 -3.389 -14.485 1.00 34.12 146 ASP A N 1
ATOM 1123 C CA . ASP A 1 146 ? -6.513 -4.582 -13.733 1.00 34.12 146 ASP A CA 1
ATOM 1124 C C . ASP A 1 146 ? -5.326 -5.567 -13.703 1.00 34.12 146 ASP A C 1
ATOM 1126 O O . ASP A 1 146 ? -4.725 -5.832 -14.742 1.00 34.12 146 ASP A O 1
ATOM 1130 N N . ILE A 1 147 ? -4.949 -6.086 -12.532 1.00 38.78 147 ILE A N 1
ATOM 1131 C CA . ILE A 1 147 ? -3.776 -6.973 -12.348 1.00 38.78 147 ILE A CA 1
ATOM 1132 C C . ILE A 1 147 ? -3.895 -8.246 -13.214 1.00 38.78 147 ILE A C 1
ATOM 1134 O O . ILE A 1 147 ? -2.895 -8.839 -13.617 1.00 38.78 147 ILE A O 1
ATOM 1138 N N . THR A 1 148 ? -5.121 -8.587 -13.611 1.00 39.91 148 THR A N 1
ATOM 1139 C CA . THR A 1 148 ? -5.467 -9.651 -14.559 1.00 39.91 148 THR A CA 1
ATOM 1140 C C . THR A 1 148 ? -4.898 -9.410 -15.975 1.00 39.91 148 THR A C 1
ATOM 1142 O O . THR A 1 148 ? -4.481 -10.358 -16.635 1.00 39.91 148 THR A O 1
ATOM 1145 N N . ALA A 1 149 ? -4.787 -8.139 -16.388 1.00 38.75 149 ALA A N 1
ATOM 1146 C CA . ALA A 1 149 ? -4.187 -7.616 -17.625 1.00 38.75 149 ALA A CA 1
ATOM 1147 C C . ALA A 1 149 ? -2.802 -8.193 -17.971 1.00 38.75 149 ALA A C 1
ATOM 1149 O O . ALA A 1 149 ? -2.569 -8.806 -19.007 1.00 38.75 149 ALA A O 1
ATOM 1150 N N . ILE A 1 150 ? -1.869 -7.992 -17.040 1.00 39.25 150 ILE A N 1
ATOM 1151 C CA . ILE A 1 150 ? -0.441 -8.328 -17.204 1.00 39.25 150 ILE A CA 1
ATOM 1152 C C . ILE A 1 150 ? -0.214 -9.826 -17.136 1.00 39.25 150 ILE A C 1
ATOM 1154 O O . ILE A 1 150 ? 0.639 -10.379 -17.818 1.00 39.25 150 ILE A O 1
ATOM 1158 N N . MET A 1 151 ? -1.010 -10.482 -16.299 1.00 40.03 151 MET A N 1
ATOM 1159 C CA . MET A 1 151 ? -1.053 -11.930 -16.180 1.00 40.03 151 MET A CA 1
ATOM 1160 C C . MET A 1 151 ? -1.566 -12.598 -17.461 1.00 40.03 151 MET A C 1
ATOM 1162 O O . MET A 1 151 ? -1.131 -13.698 -17.797 1.00 40.03 151 MET A O 1
ATOM 1166 N N . GLN A 1 152 ? -2.461 -11.928 -18.193 1.00 43.09 152 GLN A N 1
ATOM 1167 C CA . GLN A 1 152 ? -2.894 -12.345 -19.525 1.00 43.09 152 GLN A CA 1
ATOM 1168 C C . GLN A 1 152 ? -1.885 -11.966 -20.619 1.00 43.09 152 GLN A C 1
ATOM 1170 O O . GLN A 1 152 ? -1.753 -12.729 -21.564 1.00 43.09 152 GLN A O 1
ATOM 1175 N N . GLU A 1 153 ? -1.108 -10.886 -20.480 1.00 39.03 153 GLU A N 1
ATOM 1176 C CA . GLU A 1 153 ? -0.021 -10.544 -21.420 1.00 39.03 153 GLU A CA 1
ATOM 1177 C C . GLU A 1 153 ? 1.173 -11.509 -21.328 1.00 39.03 153 GLU A C 1
ATOM 1179 O O . GLU A 1 153 ? 1.709 -11.900 -22.359 1.00 39.03 153 GLU A O 1
ATOM 1184 N N . ILE A 1 154 ? 1.524 -12.002 -20.133 1.00 40.12 154 ILE A N 1
ATOM 1185 C CA . ILE A 1 154 ? 2.516 -13.089 -19.984 1.00 40.12 154 ILE A CA 1
ATOM 1186 C C . ILE A 1 154 ? 1.979 -14.417 -20.563 1.00 40.12 154 ILE A C 1
ATOM 1188 O O . ILE A 1 154 ? 2.758 -15.256 -21.010 1.00 40.12 154 ILE A O 1
ATOM 1192 N N . ARG A 1 155 ? 0.651 -14.599 -20.631 1.00 35.22 155 ARG A N 1
ATOM 1193 C CA . ARG A 1 155 ? -0.008 -15.742 -21.298 1.00 35.22 155 ARG A CA 1
ATOM 1194 C C . ARG A 1 155 ? -0.357 -15.512 -22.772 1.00 35.22 155 ARG A C 1
ATOM 1196 O O . ARG A 1 155 ? -0.766 -16.455 -23.437 1.00 35.22 155 ARG A O 1
ATOM 1203 N N . GLY A 1 156 ? -0.157 -14.310 -23.310 1.00 33.41 156 GLY A N 1
ATOM 1204 C CA . GLY A 1 156 ? -0.496 -13.971 -24.696 1.00 33.41 156 GLY A CA 1
ATOM 1205 C C . GLY A 1 156 ? 0.486 -14.505 -25.741 1.00 33.41 156 GLY A C 1
ATOM 1206 O O . GLY A 1 156 ? 0.274 -14.290 -26.929 1.00 33.41 156 GLY A O 1
ATOM 1207 N N . VAL A 1 157 ? 1.553 -15.195 -25.326 1.00 35.81 157 VAL A N 1
ATOM 1208 C CA . VAL A 1 157 ? 2.596 -15.711 -26.230 1.00 35.81 157 VAL A CA 1
ATOM 1209 C C . VAL A 1 157 ? 2.382 -17.192 -26.601 1.00 35.81 157 VAL A C 1
ATOM 1211 O O . VAL A 1 157 ? 3.157 -17.740 -27.374 1.00 35.81 157 VAL A O 1
ATOM 1214 N N . ILE A 1 158 ? 1.308 -17.855 -26.143 1.00 30.39 158 ILE A N 1
ATOM 1215 C CA . ILE A 1 158 ? 0.977 -19.235 -26.571 1.00 30.39 158 ILE A CA 1
ATOM 1216 C C . ILE A 1 158 ? -0.537 -19.430 -26.777 1.00 30.39 158 ILE A C 1
ATOM 1218 O O . ILE A 1 158 ? -1.089 -20.423 -26.339 1.00 30.39 158 ILE A O 1
ATOM 1222 N N . ASP A 1 159 ? -1.228 -18.499 -27.440 1.00 26.23 159 ASP A N 1
ATOM 1223 C CA . ASP A 1 159 ? -2.591 -18.752 -27.960 1.00 26.23 159 ASP A CA 1
ATOM 1224 C C . ASP A 1 159 ? -2.849 -17.983 -29.274 1.00 26.23 159 ASP A C 1
ATOM 1226 O O . ASP A 1 159 ? -3.909 -17.406 -29.508 1.00 26.23 159 ASP A O 1
ATOM 1230 N N . THR A 1 160 ? -1.859 -17.993 -30.174 1.00 28.12 160 THR A N 1
ATOM 1231 C CA . THR A 1 160 ? -2.070 -17.652 -31.596 1.00 28.12 160 THR A CA 1
ATOM 1232 C C . THR A 1 160 ? -1.641 -18.794 -32.510 1.00 28.12 160 THR A C 1
ATOM 1234 O O . THR A 1 160 ? -1.080 -18.602 -33.578 1.00 28.12 160 THR A O 1
ATOM 1237 N N . SER A 1 161 ? -1.951 -20.018 -32.099 1.00 30.03 161 SER A N 1
ATOM 1238 C CA . SER A 1 161 ? -2.166 -21.115 -33.033 1.00 30.03 161 SER A CA 1
ATOM 1239 C C . SER A 1 161 ? -3.625 -21.536 -32.902 1.00 30.03 161 SER A C 1
ATOM 1241 O O . SER A 1 161 ? -4.017 -22.047 -31.861 1.00 30.03 161 SER A O 1
ATOM 1243 N N . LEU A 1 162 ? -4.376 -21.321 -33.988 1.00 25.25 162 LEU A N 1
ATOM 1244 C CA . LEU A 1 162 ? -5.765 -21.719 -34.276 1.00 25.25 162 LEU A CA 1
ATOM 1245 C C . LEU A 1 162 ? -6.891 -20.674 -34.065 1.00 25.25 162 LEU A C 1
ATOM 1247 O O . LEU A 1 162 ? -7.457 -20.507 -32.995 1.00 25.25 162 LEU A O 1
ATOM 1251 N N . GLU A 1 163 ? -7.264 -20.101 -35.218 1.00 24.89 163 GLU A N 1
ATOM 1252 C CA . GLU A 1 163 ? -8.628 -19.840 -35.726 1.00 24.89 163 GLU A CA 1
ATOM 1253 C C . GLU A 1 163 ? -9.431 -18.566 -35.341 1.00 24.89 163 GLU A C 1
ATOM 1255 O O . GLU A 1 163 ? -10.001 -18.394 -34.271 1.00 24.89 163 GLU A O 1
ATOM 1260 N N . VAL A 1 164 ? -9.521 -17.709 -36.370 1.00 27.80 164 VAL A N 1
ATOM 1261 C CA . VAL A 1 164 ? -10.552 -16.758 -36.850 1.00 27.80 164 VAL A CA 1
ATOM 1262 C C . VAL A 1 164 ? -11.984 -16.836 -36.267 1.00 27.80 164 VAL A C 1
ATOM 1264 O O . VAL A 1 164 ? -12.623 -17.873 -36.391 1.00 27.80 164 VAL A O 1
ATOM 1267 N N . ALA A 1 165 ? -12.547 -15.678 -35.844 1.00 26.23 165 ALA A N 1
ATOM 1268 C CA . ALA A 1 165 ? -13.910 -15.140 -36.149 1.00 26.23 165 ALA A CA 1
ATOM 1269 C C . ALA A 1 165 ? -14.280 -13.900 -35.263 1.00 26.23 165 ALA A C 1
ATOM 1271 O O . ALA A 1 165 ? -13.613 -13.666 -34.260 1.00 26.23 165 ALA A O 1
ATOM 1272 N N . PRO A 1 166 ? -15.262 -13.033 -35.635 1.00 31.75 166 PRO A N 1
ATOM 1273 C CA . PRO A 1 166 ? -15.156 -11.574 -35.484 1.00 31.75 166 PRO A CA 1
ATOM 1274 C C . PRO A 1 166 ? -15.877 -10.920 -34.284 1.00 31.75 166 PRO A C 1
ATOM 1276 O O . PRO A 1 166 ? -16.745 -11.491 -33.633 1.00 31.75 166 PRO A O 1
ATOM 1279 N N . LYS A 1 167 ? -15.491 -9.655 -34.046 1.00 32.75 167 LYS A N 1
ATOM 1280 C CA . LYS A 1 167 ? -15.938 -8.719 -32.997 1.00 32.75 167 LYS A CA 1
ATOM 1281 C C . LYS A 1 167 ? -17.429 -8.354 -33.070 1.00 32.75 167 LYS A C 1
ATOM 1283 O O . LYS A 1 167 ? -17.877 -7.855 -34.098 1.00 32.75 167 LYS A O 1
ATOM 1288 N N . GLU A 1 168 ? -18.099 -8.361 -31.915 1.00 25.05 168 GLU A N 1
ATOM 1289 C CA . GLU A 1 168 ? -19.259 -7.503 -31.628 1.00 25.05 168 GLU A CA 1
ATOM 1290 C C . GLU A 1 168 ? -19.051 -6.684 -30.341 1.00 25.05 168 GLU A C 1
ATOM 1292 O O . GLU A 1 168 ? -18.378 -7.093 -29.397 1.00 25.05 168 GLU A O 1
ATOM 1297 N N . GLN A 1 169 ? -19.586 -5.463 -30.366 1.00 36.09 169 GLN A N 1
ATOM 1298 C CA . GLN A 1 169 ? -19.446 -4.394 -29.377 1.00 36.09 169 GLN A CA 1
ATOM 1299 C C . GLN A 1 169 ? -20.311 -4.631 -28.129 1.00 36.09 169 GLN A C 1
ATOM 1301 O O . GLN A 1 169 ? -21.474 -4.996 -28.259 1.00 36.09 169 GLN A O 1
ATOM 1306 N N . ALA A 1 170 ? -19.830 -4.244 -26.939 1.00 28.64 170 ALA A N 1
ATOM 1307 C CA . ALA A 1 170 ? -20.721 -3.815 -25.857 1.00 28.64 170 ALA A CA 1
ATOM 1308 C C . ALA A 1 170 ? -20.044 -2.841 -24.878 1.00 28.64 170 ALA A C 1
ATOM 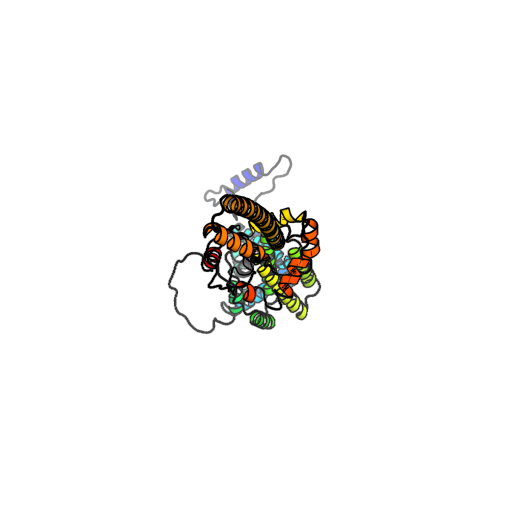1310 O O . ALA A 1 170 ? -18.955 -3.061 -24.358 1.00 28.64 170 ALA A O 1
ATOM 1311 N N . ASN A 1 171 ? -20.758 -1.746 -24.646 1.00 34.19 171 ASN A N 1
ATOM 1312 C CA . ASN A 1 171 ? -20.457 -0.588 -23.823 1.00 34.19 171 ASN A CA 1
ATOM 1313 C C . ASN A 1 171 ? -21.028 -0.824 -22.407 1.00 34.19 171 ASN A C 1
ATOM 1315 O O . ASN A 1 171 ? -22.245 -0.957 -22.297 1.00 34.19 171 ASN A O 1
ATOM 1319 N N . GLN A 1 172 ? -20.212 -0.879 -21.340 1.00 27.14 172 GLN A N 1
ATOM 1320 C CA . GLN A 1 172 ? -20.685 -0.895 -19.938 1.00 27.14 172 GLN A CA 1
ATOM 1321 C C . GLN A 1 172 ? -19.679 -0.259 -18.945 1.00 27.14 172 GLN A C 1
ATOM 1323 O O . GLN A 1 172 ? -18.477 -0.238 -19.211 1.00 27.14 172 GLN A O 1
ATOM 1328 N N . PRO A 1 173 ? -20.169 0.309 -17.817 1.00 29.69 173 PRO A N 1
ATOM 1329 C CA . PRO A 1 173 ? -19.420 1.205 -16.934 1.00 29.69 173 PRO A CA 1
ATOM 1330 C C . PRO A 1 173 ? -18.377 0.473 -16.080 1.00 29.69 173 PRO A C 1
ATOM 1332 O O . PRO A 1 173 ? -18.541 -0.690 -15.719 1.00 29.69 173 PRO A O 1
ATOM 1335 N N . SER A 1 174 ? -17.310 1.190 -15.723 1.00 34.09 174 SER A N 1
ATOM 1336 C CA . SER A 1 174 ? -16.173 0.709 -14.934 1.00 34.09 174 SER A CA 1
ATOM 1337 C C . SER A 1 174 ? -16.591 0.194 -13.551 1.00 34.09 174 SER A C 1
ATOM 1339 O O . SER A 1 174 ? -16.733 0.978 -12.610 1.00 34.09 174 SER A O 1
ATOM 1341 N N . LYS A 1 175 ? -16.758 -1.125 -13.422 1.00 31.30 175 LYS A N 1
ATOM 1342 C CA . LYS A 1 175 ? -16.768 -1.825 -12.134 1.00 31.30 175 LYS A CA 1
ATOM 1343 C C . LYS A 1 175 ? -15.326 -1.982 -11.641 1.00 31.30 175 LYS A C 1
ATOM 1345 O O . LYS A 1 175 ? -14.448 -2.351 -12.413 1.00 31.30 175 LYS A O 1
ATOM 1350 N N . GLN A 1 176 ? -15.092 -1.666 -10.368 1.00 34.12 176 GLN A N 1
ATOM 1351 C CA . GLN A 1 176 ? -13.901 -2.101 -9.633 1.00 34.12 176 GLN A CA 1
ATOM 1352 C C . GLN A 1 176 ? -13.855 -3.633 -9.654 1.00 34.12 176 GLN A C 1
ATOM 1354 O O . GLN A 1 176 ? -14.845 -4.267 -9.290 1.00 34.12 176 GLN A O 1
ATOM 1359 N N . TYR A 1 177 ? -12.736 -4.207 -10.092 1.00 30.48 177 TYR A N 1
ATOM 1360 C CA . TYR A 1 177 ? -12.538 -5.653 -10.133 1.00 30.48 177 TYR A CA 1
ATOM 1361 C C . TYR A 1 177 ? -11.844 -6.143 -8.855 1.00 30.48 177 TYR A C 1
ATOM 1363 O O . TYR A 1 177 ? -10.888 -5.533 -8.374 1.00 30.48 177 TYR A O 1
ATOM 1371 N N . ASP A 1 178 ? -12.400 -7.218 -8.295 1.00 31.66 178 ASP A N 1
ATOM 1372 C CA . ASP A 1 178 ? -11.971 -7.946 -7.100 1.00 31.66 178 ASP A CA 1
ATOM 1373 C C . ASP A 1 178 ? -10.870 -8.948 -7.485 1.00 31.66 178 ASP A C 1
ATOM 1375 O O . ASP A 1 178 ? -11.041 -9.748 -8.403 1.00 31.66 178 ASP A O 1
ATOM 1379 N N . LEU A 1 179 ? -9.726 -8.868 -6.807 1.00 41.69 179 LEU A N 1
ATOM 1380 C CA . LEU A 1 179 ? -8.478 -9.564 -7.145 1.00 41.69 179 LEU A CA 1
ATOM 1381 C C . LEU A 1 179 ? -8.203 -10.785 -6.257 1.00 41.69 179 LEU A C 1
ATOM 1383 O O . LEU A 1 179 ? -7.091 -11.301 -6.213 1.00 41.69 179 LEU A O 1
ATOM 1387 N N . SER A 1 180 ? -9.216 -11.285 -5.555 1.00 38.12 180 SER A N 1
ATOM 1388 C CA . SER A 1 180 ? -9.111 -12.407 -4.612 1.00 38.12 180 SER A CA 1
ATOM 1389 C C . SER A 1 180 ? -8.878 -13.798 -5.243 1.00 38.12 180 SER A C 1
ATOM 1391 O O . SER A 1 180 ? -8.966 -14.799 -4.537 1.00 38.12 180 SER A O 1
ATOM 1393 N N . GLY A 1 181 ? -8.559 -13.890 -6.542 1.00 41.28 181 GLY A N 1
ATOM 1394 C CA . GLY A 1 181 ? -8.509 -15.156 -7.293 1.00 41.28 181 GLY A CA 1
ATOM 1395 C C . GLY A 1 181 ? -7.214 -15.464 -8.054 1.00 41.28 181 GLY A C 1
ATOM 1396 O O . GLY A 1 181 ? -7.235 -16.332 -8.925 1.00 41.28 181 GLY A O 1
ATOM 1397 N N . ILE A 1 182 ? -6.105 -14.762 -7.796 1.00 47.84 182 ILE A N 1
ATOM 1398 C CA . ILE A 1 182 ? -4.838 -15.032 -8.498 1.00 47.84 182 ILE A CA 1
ATOM 1399 C C . ILE A 1 182 ? -4.130 -16.240 -7.868 1.00 47.84 182 ILE A C 1
ATOM 1401 O O . ILE A 1 182 ? -3.767 -16.222 -6.696 1.00 47.84 182 ILE A O 1
ATOM 1405 N N . ASP A 1 183 ? -3.896 -17.279 -8.672 1.00 53.91 183 ASP A N 1
ATOM 1406 C CA . ASP A 1 183 ? -3.039 -18.412 -8.316 1.00 53.91 183 ASP A CA 1
ATOM 1407 C C . ASP A 1 183 ? -1.563 -18.029 -8.529 1.00 53.91 183 ASP A C 1
ATOM 1409 O O . ASP A 1 183 ? -1.013 -18.101 -9.636 1.00 53.91 183 ASP A O 1
ATOM 1413 N N . PHE A 1 184 ? -0.940 -17.547 -7.455 1.00 58.44 184 PHE A N 1
ATOM 1414 C CA . PHE A 1 184 ? 0.455 -17.110 -7.436 1.00 58.44 184 PHE A CA 1
ATOM 1415 C C . PHE A 1 184 ? 1.448 -18.262 -7.607 1.00 58.44 184 PHE A C 1
ATOM 1417 O O . PHE A 1 184 ? 2.552 -18.036 -8.103 1.00 58.44 184 PHE A O 1
ATOM 1424 N N . GLU A 1 185 ? 1.071 -19.494 -7.259 1.00 58.09 185 GLU A N 1
ATOM 1425 C CA . GLU A 1 185 ? 1.921 -20.661 -7.512 1.00 58.09 185 GLU A CA 1
ATOM 1426 C C . GLU A 1 185 ? 2.038 -20.907 -9.015 1.00 58.09 185 GLU A C 1
ATOM 1428 O O . GLU A 1 185 ? 3.135 -21.125 -9.537 1.00 58.09 185 GLU A O 1
ATOM 1433 N N . ARG A 1 186 ? 0.927 -20.744 -9.743 1.00 60.94 186 ARG A N 1
ATOM 1434 C CA . ARG A 1 186 ? 0.936 -20.804 -11.204 1.00 60.94 186 ARG A CA 1
ATOM 1435 C C . ARG A 1 186 ? 1.741 -19.663 -11.831 1.00 60.94 186 ARG A C 1
ATOM 1437 O O . ARG A 1 186 ? 2.479 -19.916 -12.777 1.00 60.94 186 ARG A O 1
ATOM 1444 N N . LEU A 1 187 ? 1.656 -18.434 -11.311 1.00 62.72 187 LEU A N 1
ATOM 1445 C CA . LEU A 1 187 ? 2.486 -17.307 -11.777 1.00 62.72 187 LEU A CA 1
ATOM 1446 C C . LEU A 1 187 ? 3.984 -17.616 -11.637 1.00 62.72 187 LEU A C 1
ATOM 1448 O O . LEU A 1 187 ? 4.747 -17.398 -12.576 1.00 62.72 187 LEU A O 1
ATOM 1452 N N . ARG A 1 188 ? 4.403 -18.141 -10.479 1.00 65.62 188 ARG A N 1
ATOM 1453 C CA . ARG A 1 188 ? 5.805 -18.510 -10.230 1.00 65.62 188 ARG A CA 1
ATOM 1454 C C . ARG A 1 188 ? 6.284 -19.590 -11.194 1.00 65.62 188 ARG A C 1
ATOM 1456 O O . ARG A 1 188 ? 7.392 -19.490 -11.715 1.00 65.62 188 ARG A O 1
ATOM 1463 N N . ALA A 1 189 ? 5.443 -20.590 -11.461 1.00 66.75 189 ALA A N 1
ATOM 1464 C CA . ALA A 1 189 ? 5.758 -21.672 -12.387 1.00 66.75 189 ALA A CA 1
ATOM 1465 C C . ALA A 1 189 ? 5.893 -21.200 -13.847 1.00 66.75 189 ALA A C 1
ATOM 1467 O O . ALA A 1 189 ? 6.749 -21.707 -14.570 1.00 66.75 189 ALA A O 1
ATOM 1468 N N . GLU A 1 190 ? 5.072 -20.238 -14.277 1.00 65.06 190 GLU A N 1
ATOM 1469 C CA . GLU A 1 190 ? 5.172 -19.619 -15.609 1.00 65.06 190 GLU A CA 1
ATOM 1470 C C . GLU A 1 190 ? 6.411 -18.718 -15.713 1.00 65.06 190 GLU A C 1
ATOM 1472 O O . GLU A 1 190 ? 7.159 -18.798 -16.685 1.00 65.06 190 GLU A O 1
ATOM 1477 N N . PHE A 1 191 ? 6.691 -17.911 -14.684 1.00 71.12 191 PHE A N 1
ATOM 1478 C CA . PHE A 1 191 ? 7.874 -17.048 -14.647 1.00 71.12 191 PHE A CA 1
ATOM 1479 C C . PHE A 1 191 ? 9.179 -17.856 -14.708 1.00 71.12 191 PHE A C 1
ATOM 1481 O O . PHE A 1 191 ? 10.078 -17.514 -15.474 1.00 71.12 191 PHE A O 1
ATOM 1488 N N . ALA A 1 192 ? 9.256 -18.979 -13.987 1.00 70.75 192 ALA A N 1
ATOM 1489 C CA . ALA A 1 192 ? 10.423 -19.860 -14.008 1.00 70.75 192 ALA A CA 1
ATOM 1490 C C . ALA A 1 192 ? 10.717 -20.446 -15.405 1.00 70.75 192 ALA A C 1
ATOM 1492 O O . ALA A 1 192 ? 11.871 -20.742 -15.715 1.00 70.75 192 ALA A O 1
ATOM 1493 N N . LYS A 1 193 ? 9.686 -20.608 -16.247 1.00 71.81 193 LYS A N 1
ATOM 1494 C CA . LYS A 1 193 ? 9.789 -21.131 -17.621 1.00 71.81 193 LYS A CA 1
ATOM 1495 C C . LYS A 1 193 ? 9.944 -20.040 -18.682 1.00 71.81 193 LYS A C 1
ATOM 1497 O O . LYS A 1 193 ? 10.240 -20.360 -19.831 1.00 71.81 193 LYS A O 1
ATOM 1502 N N . SER A 1 194 ? 9.713 -18.779 -18.325 1.00 71.56 194 SER A N 1
ATOM 1503 C CA . SER A 1 194 ? 9.718 -17.667 -19.270 1.00 71.56 194 SER A CA 1
ATOM 1504 C C . SER A 1 194 ? 11.146 -17.293 -19.684 1.00 71.56 194 SER A C 1
ATOM 1506 O O . SER A 1 194 ? 12.019 -17.181 -18.821 1.00 71.56 194 SER A O 1
ATOM 1508 N N . PRO A 1 195 ? 11.392 -17.029 -20.980 1.00 68.00 195 PRO A N 1
ATOM 1509 C CA . PRO A 1 195 ? 12.652 -16.462 -21.451 1.00 68.00 195 PRO A CA 1
ATOM 1510 C C . PRO A 1 195 ? 12.743 -14.936 -21.243 1.00 68.00 195 PRO A C 1
ATOM 1512 O O . PRO A 1 195 ? 13.766 -14.350 -21.581 1.00 68.00 195 PRO A O 1
ATOM 1515 N N . PHE A 1 196 ? 11.691 -14.287 -20.723 1.00 76.06 196 PHE A N 1
ATOM 1516 C CA . PHE A 1 196 ? 11.587 -12.826 -20.590 1.00 76.06 196 PHE A CA 1
ATOM 1517 C C . PHE A 1 196 ? 11.453 -12.383 -19.121 1.00 76.06 196 PHE A C 1
ATOM 1519 O O . PHE A 1 196 ? 10.477 -11.729 -18.728 1.00 76.06 196 PHE A O 1
ATOM 1526 N N . LYS A 1 197 ? 12.391 -12.811 -18.270 1.00 75.75 197 LYS A N 1
ATOM 1527 C CA . LYS A 1 197 ? 12.320 -12.612 -16.811 1.00 75.75 197 LYS A CA 1
ATOM 1528 C C . LYS A 1 197 ? 12.561 -11.154 -16.420 1.00 75.75 197 LYS A C 1
ATOM 1530 O O . LYS A 1 197 ? 11.891 -10.627 -15.534 1.00 75.75 197 LYS A O 1
ATOM 1535 N N . GLU A 1 198 ? 13.463 -10.483 -17.118 1.00 78.19 198 GLU A N 1
ATOM 1536 C CA . GLU A 1 198 ? 13.907 -9.117 -16.863 1.00 78.19 198 GLU A CA 1
ATOM 1537 C C . GLU A 1 198 ? 12.774 -8.122 -17.118 1.00 78.19 198 GLU A C 1
ATOM 1539 O O . GLU A 1 198 ? 12.495 -7.261 -16.280 1.00 78.19 198 GLU A O 1
ATOM 1544 N N . THR A 1 199 ? 12.042 -8.282 -18.226 1.00 74.94 199 THR A N 1
ATOM 1545 C CA . THR A 1 199 ? 10.835 -7.482 -18.490 1.00 74.94 199 THR A CA 1
ATOM 1546 C C . THR A 1 199 ? 9.767 -7.697 -17.427 1.00 74.94 199 THR A C 1
ATOM 1548 O O . THR A 1 199 ? 9.169 -6.723 -16.960 1.00 74.94 199 THR A O 1
ATOM 1551 N N . ALA A 1 200 ? 9.525 -8.941 -17.015 1.00 74.19 200 ALA A N 1
ATOM 1552 C CA . ALA A 1 200 ? 8.517 -9.245 -16.006 1.00 74.19 200 ALA A CA 1
ATOM 1553 C C . ALA A 1 200 ? 8.866 -8.634 -14.634 1.00 74.19 200 ALA A C 1
ATOM 1555 O O . ALA A 1 200 ? 8.003 -8.005 -14.014 1.00 74.19 200 ALA A O 1
ATOM 1556 N N . VAL A 1 201 ? 10.126 -8.732 -14.193 1.00 78.06 201 VAL A N 1
ATOM 1557 C CA . VAL A 1 201 ? 10.591 -8.128 -12.931 1.00 78.06 201 VAL A CA 1
ATOM 1558 C C . VAL A 1 201 ? 10.519 -6.605 -12.982 1.00 78.06 201 VAL A C 1
ATOM 1560 O O . VAL A 1 201 ? 9.917 -6.001 -12.093 1.00 78.06 201 VAL A O 1
ATOM 1563 N N . LEU A 1 202 ? 11.054 -5.969 -14.031 1.00 76.88 202 LEU A N 1
ATOM 1564 C CA . LEU A 1 202 ? 11.030 -4.509 -14.158 1.00 76.88 202 LEU A CA 1
ATOM 1565 C C . LEU A 1 202 ? 9.591 -3.969 -14.204 1.00 76.88 202 LEU A C 1
ATOM 1567 O O . LEU A 1 202 ? 9.268 -2.965 -13.569 1.00 76.88 202 LEU A O 1
ATOM 1571 N N . THR A 1 203 ? 8.695 -4.664 -14.907 1.00 73.00 203 THR A N 1
ATOM 1572 C CA . THR A 1 203 ? 7.272 -4.296 -14.971 1.00 73.00 203 THR A CA 1
ATOM 1573 C C . THR A 1 203 ? 6.602 -4.397 -13.600 1.00 73.00 203 THR A C 1
ATOM 1575 O O . THR A 1 203 ? 5.795 -3.535 -13.236 1.00 73.00 203 THR A O 1
ATOM 1578 N N . LEU A 1 204 ? 6.924 -5.435 -12.822 1.00 74.38 204 LEU A N 1
ATOM 1579 C CA . LEU A 1 204 ? 6.409 -5.601 -11.465 1.00 74.38 204 LEU A CA 1
ATOM 1580 C C . LEU A 1 204 ? 6.929 -4.497 -10.530 1.00 74.38 204 LEU A C 1
ATOM 1582 O O . LEU A 1 204 ? 6.134 -3.911 -9.792 1.00 74.38 204 LEU A O 1
ATOM 1586 N N . GLN A 1 205 ? 8.219 -4.156 -10.618 1.00 79.81 205 GLN A N 1
ATOM 1587 C CA . GLN A 1 205 ? 8.834 -3.048 -9.876 1.00 79.81 205 GLN A CA 1
ATOM 1588 C C . GLN A 1 205 ? 8.125 -1.715 -10.162 1.00 79.81 205 GLN A C 1
ATOM 1590 O O . GLN A 1 205 ? 7.621 -1.076 -9.239 1.00 79.81 205 GLN A O 1
ATOM 1595 N N . GLU A 1 206 ? 7.983 -1.328 -11.436 1.00 76.25 206 GLU A N 1
ATOM 1596 C CA . GLU A 1 206 ? 7.326 -0.069 -11.832 1.00 76.25 206 GLU A CA 1
ATOM 1597 C C . GLU A 1 206 ? 5.893 0.049 -11.276 1.00 76.25 206 GLU A C 1
ATOM 1599 O O . GLU A 1 206 ? 5.441 1.132 -10.891 1.00 76.25 206 GLU A O 1
ATOM 1604 N N . ARG A 1 207 ? 5.169 -1.072 -11.203 1.00 73.62 207 ARG A N 1
ATOM 1605 C CA . ARG A 1 207 ? 3.792 -1.124 -10.689 1.00 73.62 207 ARG A CA 1
ATOM 1606 C C . ARG A 1 207 ? 3.723 -1.035 -9.172 1.00 73.62 207 ARG A C 1
ATOM 1608 O O . ARG A 1 207 ? 2.886 -0.292 -8.655 1.00 73.62 207 ARG A O 1
ATOM 1615 N N . ILE A 1 208 ? 4.577 -1.778 -8.469 1.00 77.44 208 ILE A N 1
ATOM 1616 C CA . ILE A 1 208 ? 4.677 -1.716 -7.006 1.00 77.44 208 ILE A CA 1
ATOM 1617 C C . ILE A 1 208 ? 5.078 -0.302 -6.583 1.00 77.44 208 ILE A C 1
ATOM 1619 O O . ILE A 1 208 ? 4.436 0.262 -5.699 1.00 77.44 208 ILE A O 1
ATOM 1623 N N . GLN A 1 209 ? 6.035 0.316 -7.277 1.00 80.81 209 GLN A N 1
ATOM 1624 C CA . GLN A 1 209 ? 6.427 1.702 -7.040 1.00 80.81 209 GLN A CA 1
ATOM 1625 C C . GLN A 1 209 ? 5.255 2.671 -7.221 1.00 80.81 209 GLN A C 1
ATOM 1627 O O . GLN A 1 209 ? 4.935 3.420 -6.305 1.00 80.81 209 GLN A O 1
ATOM 1632 N N . ALA A 1 210 ? 4.538 2.604 -8.348 1.00 77.00 210 ALA A N 1
ATOM 1633 C CA . ALA A 1 210 ? 3.380 3.470 -8.584 1.00 77.00 210 ALA A CA 1
ATOM 1634 C C . ALA A 1 210 ? 2.258 3.272 -7.545 1.00 77.00 210 ALA A C 1
ATOM 1636 O O . ALA A 1 210 ? 1.488 4.190 -7.249 1.00 77.00 210 ALA A O 1
ATOM 1637 N N . ARG A 1 211 ? 2.122 2.061 -6.993 1.00 79.62 211 ARG A N 1
ATOM 1638 C CA . ARG A 1 211 ? 1.198 1.783 -5.890 1.00 79.62 211 ARG A CA 1
ATOM 1639 C C . ARG A 1 211 ? 1.678 2.419 -4.586 1.00 79.62 211 ARG A C 1
ATOM 1641 O O . ARG A 1 211 ? 0.898 3.134 -3.963 1.00 79.62 211 ARG A O 1
ATOM 1648 N N . LEU A 1 212 ? 2.941 2.216 -4.223 1.00 82.56 212 LEU A N 1
ATOM 1649 C CA . LEU A 1 212 ? 3.565 2.811 -3.041 1.00 82.56 212 LEU A CA 1
ATOM 1650 C C . LEU A 1 212 ? 3.498 4.340 -3.067 1.00 82.56 212 LEU A C 1
ATOM 1652 O O . LEU A 1 212 ? 3.103 4.935 -2.069 1.00 82.56 212 LEU A O 1
ATOM 1656 N N . ASP A 1 213 ? 3.780 4.969 -4.208 1.00 81.44 213 ASP A N 1
ATOM 1657 C CA . ASP A 1 213 ? 3.705 6.424 -4.373 1.00 81.44 213 ASP A CA 1
ATOM 1658 C C . ASP A 1 213 ? 2.298 6.953 -4.052 1.00 81.44 213 ASP A C 1
ATOM 1660 O O . ASP A 1 213 ? 2.143 7.950 -3.344 1.00 81.44 213 ASP A O 1
ATOM 1664 N N . ARG A 1 214 ? 1.249 6.248 -4.504 1.00 82.06 214 ARG A N 1
ATOM 1665 C CA . ARG A 1 214 ? -0.145 6.586 -4.168 1.00 82.06 214 ARG A CA 1
ATOM 1666 C C . ARG A 1 214 ? -0.437 6.400 -2.679 1.00 82.06 214 ARG A C 1
ATOM 1668 O O . ARG A 1 214 ? -1.089 7.255 -2.083 1.00 82.06 214 ARG A O 1
ATOM 1675 N N . MET A 1 215 ? 0.042 5.312 -2.076 1.00 81.12 215 MET A N 1
ATOM 1676 C CA . MET A 1 215 ? -0.163 5.035 -0.650 1.00 81.12 215 MET A CA 1
ATOM 1677 C C . MET A 1 215 ? 0.546 6.056 0.246 1.00 81.12 215 MET A C 1
ATOM 1679 O O . MET A 1 215 ? -0.039 6.480 1.240 1.00 81.12 215 MET A O 1
ATOM 1683 N N . LEU A 1 216 ? 1.765 6.466 -0.112 1.00 86.00 216 LEU A N 1
ATOM 1684 C CA . LEU A 1 216 ? 2.550 7.474 0.605 1.00 86.00 216 LEU A CA 1
ATOM 1685 C C . LEU A 1 216 ? 1.959 8.875 0.463 1.00 86.00 216 LEU A C 1
ATOM 1687 O O . LEU A 1 216 ? 1.931 9.622 1.438 1.00 86.00 216 LEU A O 1
ATOM 1691 N N . ALA A 1 217 ? 1.459 9.218 -0.728 1.00 84.69 217 ALA A N 1
ATOM 1692 C CA . ALA A 1 217 ? 0.780 10.490 -0.956 1.00 84.69 217 ALA A CA 1
ATOM 1693 C C . ALA A 1 217 ? -0.471 10.641 -0.073 1.00 84.69 217 ALA A C 1
ATOM 1695 O O . ALA A 1 217 ? -0.794 11.749 0.349 1.00 84.69 217 ALA A O 1
ATOM 1696 N N . LEU A 1 218 ? -1.162 9.533 0.217 1.00 82.94 218 LEU A N 1
ATOM 1697 C CA . LEU A 1 218 ? -2.315 9.507 1.120 1.00 82.94 218 LEU A CA 1
ATOM 1698 C C . LEU A 1 218 ? -1.908 9.439 2.595 1.00 82.94 218 LEU A C 1
ATOM 1700 O O . LEU A 1 218 ? -2.514 10.114 3.423 1.00 82.94 218 LEU A O 1
ATOM 1704 N N . ASN A 1 219 ? -0.903 8.626 2.928 1.00 83.56 219 ASN A N 1
ATOM 1705 C CA . ASN A 1 219 ? -0.459 8.422 4.300 1.00 83.56 219 ASN A CA 1
ATOM 1706 C C . ASN A 1 219 ? 1.077 8.332 4.402 1.00 83.56 219 ASN A C 1
ATOM 1708 O O . ASN A 1 219 ? 1.656 7.260 4.187 1.00 83.56 219 ASN A O 1
ATOM 1712 N N . PRO A 1 220 ? 1.749 9.420 4.827 1.00 86.06 220 PRO A N 1
ATOM 1713 C CA . PRO A 1 220 ? 3.199 9.437 5.010 1.00 86.06 220 PRO A CA 1
ATOM 1714 C C . PRO A 1 220 ? 3.725 8.506 6.115 1.00 86.06 220 PRO A C 1
ATOM 1716 O O . PRO A 1 220 ? 4.937 8.341 6.237 1.00 86.06 220 PRO A O 1
ATOM 1719 N N . SER A 1 221 ? 2.871 7.920 6.969 1.00 82.25 221 SER A N 1
ATOM 1720 C CA . SER A 1 221 ? 3.318 6.937 7.972 1.00 82.25 221 SER A CA 1
ATOM 1721 C C . SER A 1 221 ? 3.789 5.620 7.346 1.00 82.25 221 SER A C 1
ATOM 1723 O O . SER A 1 221 ? 4.567 4.904 7.966 1.00 82.25 221 SER A O 1
ATOM 1725 N N . ARG A 1 222 ? 3.402 5.333 6.097 1.00 84.81 222 ARG A N 1
ATOM 1726 C CA . ARG A 1 222 ? 3.679 4.074 5.381 1.00 84.81 222 ARG A CA 1
ATOM 1727 C C . ARG A 1 222 ? 5.104 3.957 4.826 1.00 84.81 222 ARG A C 1
ATOM 1729 O O . ARG A 1 222 ? 5.370 3.133 3.952 1.00 84.81 222 ARG A O 1
ATOM 1736 N N . ILE A 1 223 ? 6.030 4.777 5.317 1.00 85.38 223 ILE A N 1
ATOM 1737 C CA . ILE A 1 223 ? 7.397 4.873 4.796 1.00 85.38 223 ILE A CA 1
ATOM 1738 C C . ILE A 1 223 ? 8.182 3.561 4.914 1.00 85.38 223 ILE A C 1
ATOM 1740 O O . ILE A 1 223 ? 9.061 3.300 4.098 1.00 85.38 223 ILE A O 1
ATOM 1744 N N . ASP A 1 224 ? 7.849 2.702 5.876 1.00 86.19 224 ASP A N 1
ATOM 1745 C CA . ASP A 1 224 ? 8.558 1.436 6.075 1.00 86.19 224 ASP A CA 1
ATOM 1746 C C . ASP A 1 224 ? 8.306 0.430 4.940 1.00 86.19 224 ASP A C 1
ATOM 1748 O O . ASP A 1 224 ? 9.220 -0.293 4.547 1.00 86.19 224 ASP A O 1
ATOM 1752 N N . LEU A 1 225 ? 7.117 0.452 4.322 1.00 86.75 225 LEU A N 1
ATOM 1753 C CA . LEU A 1 225 ? 6.820 -0.348 3.124 1.00 86.75 225 LEU A CA 1
ATOM 1754 C C . LEU A 1 225 ? 7.680 0.093 1.934 1.00 86.75 225 LEU A C 1
ATOM 1756 O O . LEU A 1 225 ? 8.136 -0.731 1.143 1.00 86.75 225 LEU A O 1
ATOM 1760 N N . TYR A 1 226 ? 7.939 1.397 1.838 1.00 88.38 226 TYR A N 1
ATOM 1761 C CA . TYR A 1 226 ? 8.804 1.959 0.810 1.00 88.38 226 TYR A CA 1
ATOM 1762 C C . TYR A 1 226 ? 10.280 1.619 1.045 1.00 88.38 226 TYR A C 1
ATOM 1764 O O . TYR A 1 226 ? 10.971 1.258 0.097 1.00 88.38 226 TYR A O 1
ATOM 1772 N N . LYS A 1 227 ? 10.764 1.650 2.294 1.00 88.50 227 LYS A N 1
ATOM 1773 C CA . LYS A 1 227 ? 12.132 1.201 2.620 1.00 88.50 227 LYS A CA 1
ATOM 1774 C C . LYS A 1 227 ? 12.351 -0.257 2.223 1.00 88.50 227 LYS A C 1
ATOM 1776 O O . LYS A 1 227 ? 13.324 -0.558 1.542 1.00 88.50 227 LYS A O 1
ATOM 1781 N N . ARG A 1 228 ? 11.401 -1.137 2.556 1.00 88.44 228 ARG A N 1
ATOM 1782 C CA . ARG A 1 228 ? 11.461 -2.555 2.178 1.00 88.44 228 ARG A CA 1
ATOM 1783 C C . ARG A 1 228 ? 11.496 -2.752 0.660 1.00 88.44 228 ARG A C 1
ATOM 1785 O O . ARG A 1 228 ? 12.221 -3.606 0.166 1.00 88.44 228 ARG A O 1
ATOM 1792 N N . TYR A 1 229 ? 10.745 -1.948 -0.093 1.00 90.88 229 TYR A N 1
ATOM 1793 C CA . TYR A 1 229 ? 10.831 -1.938 -1.556 1.00 90.88 229 TYR A CA 1
ATOM 1794 C C . TYR A 1 229 ? 12.224 -1.533 -2.057 1.00 90.88 229 TYR A C 1
ATOM 1796 O O . TYR A 1 229 ? 12.766 -2.182 -2.948 1.00 90.88 229 TYR A O 1
ATOM 1804 N N . GLN A 1 230 ? 12.827 -0.495 -1.470 1.00 88.94 230 GLN A N 1
ATOM 1805 C CA . GLN A 1 230 ? 14.177 -0.057 -1.838 1.00 88.94 230 GLN A CA 1
ATOM 1806 C C . GLN A 1 230 ? 15.244 -1.119 -1.551 1.00 88.94 230 GLN A C 1
ATOM 1808 O O . GLN A 1 230 ? 16.152 -1.278 -2.362 1.00 88.94 230 GLN A O 1
ATOM 1813 N N . GLU A 1 231 ? 15.123 -1.857 -0.447 1.00 89.38 231 GLU A N 1
ATOM 1814 C CA . GLU A 1 231 ? 16.011 -2.982 -0.121 1.00 89.38 231 GLU A CA 1
ATOM 1815 C C . GLU A 1 231 ? 15.946 -4.075 -1.198 1.00 89.38 231 GLU A C 1
ATOM 1817 O O . GLU A 1 231 ? 16.986 -4.498 -1.700 1.00 89.38 231 GLU A O 1
ATOM 1822 N N . ILE A 1 232 ? 14.738 -4.452 -1.637 1.00 87.38 232 ILE A N 1
ATOM 1823 C CA . ILE A 1 232 ? 14.540 -5.454 -2.701 1.00 87.38 232 ILE A CA 1
ATOM 1824 C C . ILE A 1 232 ? 15.154 -4.985 -4.033 1.00 87.38 232 ILE A C 1
ATOM 1826 O O . ILE A 1 232 ? 15.770 -5.771 -4.750 1.00 87.38 232 ILE A O 1
ATOM 1830 N N . ILE A 1 233 ? 15.017 -3.700 -4.379 1.00 85.50 233 ILE A N 1
ATOM 1831 C CA . ILE A 1 233 ? 15.633 -3.151 -5.600 1.00 85.50 233 ILE A CA 1
ATOM 1832 C C . ILE A 1 233 ? 17.160 -3.118 -5.494 1.00 85.50 233 ILE A C 1
ATOM 1834 O O . ILE A 1 233 ? 17.848 -3.382 -6.478 1.00 85.50 233 ILE A O 1
ATOM 1838 N N . ALA A 1 234 ? 17.700 -2.749 -4.331 1.00 84.88 234 ALA A N 1
ATOM 1839 C CA . ALA A 1 234 ? 19.143 -2.711 -4.122 1.00 84.88 234 ALA A CA 1
ATOM 1840 C C . ALA A 1 234 ? 19.758 -4.099 -4.336 1.00 84.88 234 ALA A C 1
ATOM 1842 O O . ALA A 1 234 ? 20.798 -4.215 -4.977 1.00 84.88 234 ALA A O 1
ATOM 1843 N N . GLU A 1 235 ? 19.064 -5.136 -3.874 1.00 81.69 235 GLU A N 1
ATOM 1844 C CA . GLU A 1 235 ? 19.453 -6.530 -4.052 1.00 81.69 235 GLU A CA 1
ATOM 1845 C C . GLU A 1 235 ? 19.408 -6.975 -5.521 1.00 81.69 235 GLU A C 1
ATOM 1847 O O . GLU A 1 235 ? 20.369 -7.562 -6.007 1.00 81.69 235 GLU A O 1
ATOM 1852 N N . TYR A 1 236 ? 18.366 -6.595 -6.268 1.00 81.69 236 TYR A N 1
ATOM 1853 C CA . TYR A 1 236 ? 18.276 -6.850 -7.715 1.00 81.69 236 TYR A CA 1
ATOM 1854 C C . TYR A 1 236 ? 19.415 -6.220 -8.532 1.00 81.69 236 TYR A C 1
ATOM 1856 O O . TYR A 1 236 ? 19.794 -6.723 -9.587 1.00 81.69 236 TYR A O 1
ATOM 1864 N N . ASN A 1 237 ? 19.945 -5.087 -8.073 1.00 77.62 237 ASN A N 1
ATOM 1865 C CA . ASN A 1 237 ? 21.031 -4.392 -8.760 1.00 77.62 237 ASN A CA 1
ATOM 1866 C C . ASN A 1 237 ? 22.425 -4.934 -8.398 1.00 77.62 237 ASN A C 1
ATOM 1868 O O . ASN A 1 237 ? 23.389 -4.522 -9.043 1.00 77.62 237 ASN A O 1
ATOM 1872 N N . HIS A 1 238 ? 22.543 -5.791 -7.376 1.00 74.00 238 HIS A N 1
ATOM 1873 C CA . HIS A 1 238 ? 23.825 -6.305 -6.889 1.00 74.00 238 HIS A CA 1
ATOM 1874 C C . HIS A 1 238 ? 24.322 -7.483 -7.733 1.00 74.00 238 HIS A C 1
ATOM 1876 O O . HIS A 1 238 ? 25.418 -7.404 -8.281 1.00 74.00 238 HIS A O 1
ATOM 1882 N N . ASP A 1 239 ? 23.494 -8.513 -7.903 1.00 63.00 239 ASP A N 1
ATOM 1883 C CA . ASP A 1 239 ? 23.835 -9.728 -8.641 1.00 63.00 239 ASP A CA 1
ATOM 1884 C C . ASP A 1 239 ? 22.670 -10.120 -9.580 1.00 63.00 239 ASP A C 1
ATOM 1886 O O . ASP A 1 239 ? 21.491 -9.905 -9.279 1.00 63.00 239 ASP A O 1
ATOM 1890 N N . LYS A 1 240 ? 23.008 -10.592 -10.789 1.00 66.69 240 LYS A N 1
ATOM 1891 C CA . LYS A 1 240 ? 22.055 -10.842 -11.891 1.00 66.69 240 LYS A CA 1
ATOM 1892 C C . LYS A 1 240 ? 22.001 -12.311 -12.296 1.00 66.69 240 LYS A C 1
ATOM 1894 O O . LYS A 1 240 ? 21.799 -12.618 -13.471 1.00 66.69 240 LYS A O 1
ATOM 1899 N N . ASP A 1 241 ? 22.187 -13.214 -11.342 1.00 73.94 241 ASP A N 1
ATOM 1900 C CA . ASP A 1 241 ? 22.029 -14.635 -11.617 1.00 73.94 241 ASP A CA 1
ATOM 1901 C C . ASP A 1 241 ? 20.541 -15.017 -11.628 1.00 73.94 241 ASP A C 1
ATOM 1903 O O . ASP A 1 241 ? 19.716 -14.486 -10.881 1.00 73.94 241 ASP A O 1
ATOM 1907 N N . ASP A 1 242 ? 20.183 -15.997 -12.459 1.00 69.44 242 ASP A N 1
ATOM 1908 C CA . ASP A 1 242 ? 18.802 -16.472 -12.641 1.00 69.44 242 ASP A CA 1
ATOM 1909 C C . ASP A 1 242 ? 18.095 -16.831 -11.318 1.00 69.44 242 ASP A C 1
ATOM 1911 O O . ASP A 1 242 ? 16.884 -16.644 -11.171 1.00 69.44 242 ASP A O 1
ATOM 1915 N N . ALA A 1 243 ? 18.853 -17.339 -10.341 1.00 76.88 243 ALA A N 1
ATOM 1916 C CA . ALA A 1 243 ? 18.349 -17.693 -9.017 1.00 76.88 243 ALA A CA 1
ATOM 1917 C C . ALA A 1 243 ? 17.967 -16.462 -8.176 1.00 76.88 243 ALA A C 1
ATOM 1919 O O . ALA A 1 243 ? 17.004 -16.503 -7.408 1.00 76.88 243 ALA A O 1
ATOM 1920 N N . GLU A 1 244 ? 18.686 -15.354 -8.326 1.00 78.44 244 GLU A N 1
ATOM 1921 C CA . GLU A 1 244 ? 18.407 -14.114 -7.604 1.00 78.44 244 GLU A CA 1
ATOM 1922 C C . GLU A 1 244 ? 17.281 -13.335 -8.249 1.00 78.44 244 GLU A C 1
ATOM 1924 O O . GLU A 1 244 ? 16.426 -12.821 -7.533 1.00 78.44 244 GLU A O 1
ATOM 1929 N N . ILE A 1 245 ? 17.202 -13.338 -9.581 1.00 77.81 245 ILE A N 1
ATOM 1930 C CA . ILE A 1 245 ? 16.055 -12.797 -10.317 1.00 77.81 245 ILE A CA 1
ATOM 1931 C C . ILE A 1 245 ? 14.761 -13.465 -9.824 1.00 77.81 245 ILE A C 1
ATOM 1933 O O . ILE A 1 245 ? 13.769 -12.783 -9.552 1.00 77.81 245 ILE A O 1
ATOM 1937 N N . GLN A 1 246 ? 14.782 -14.788 -9.626 1.00 79.19 246 GLN A N 1
ATOM 1938 C CA . GLN A 1 246 ? 13.656 -15.532 -9.059 1.00 79.19 246 GLN A CA 1
ATOM 1939 C C . GLN A 1 246 ? 13.345 -15.119 -7.612 1.00 79.19 246 GLN A C 1
ATOM 1941 O O . GLN A 1 246 ? 12.180 -14.934 -7.258 1.00 79.19 246 GLN A O 1
ATOM 1946 N N . ARG A 1 247 ? 14.371 -14.951 -6.771 1.00 83.69 247 ARG A N 1
ATOM 1947 C CA . ARG A 1 247 ? 14.202 -14.544 -5.369 1.00 83.69 247 ARG A CA 1
ATOM 1948 C C . ARG A 1 247 ? 13.630 -13.133 -5.243 1.00 83.69 247 ARG A C 1
ATOM 1950 O O . ARG A 1 247 ? 12.677 -12.931 -4.497 1.00 83.69 247 ARG A O 1
ATOM 1957 N N . VAL A 1 248 ? 14.165 -12.183 -6.009 1.00 85.00 248 VAL A N 1
ATOM 1958 C CA . VAL A 1 248 ? 13.671 -10.803 -6.085 1.00 85.00 248 VAL A CA 1
ATOM 1959 C C . VAL A 1 248 ? 12.214 -10.798 -6.531 1.00 85.00 248 VAL A C 1
ATOM 1961 O O . VAL A 1 248 ? 11.397 -10.100 -5.936 1.00 85.00 248 VAL A O 1
ATOM 1964 N N . PHE A 1 249 ? 11.859 -11.595 -7.540 1.00 82.00 249 PHE A N 1
ATOM 1965 C CA . PHE A 1 249 ? 10.472 -11.723 -7.980 1.00 82.00 249 PHE A CA 1
ATOM 1966 C C . PHE A 1 249 ? 9.553 -12.221 -6.853 1.00 82.00 249 PHE A C 1
ATOM 1968 O O . PHE A 1 249 ? 8.506 -11.622 -6.599 1.00 82.00 249 PHE A O 1
ATOM 1975 N N . ASP A 1 250 ? 9.962 -13.262 -6.126 1.00 81.56 250 ASP A N 1
ATOM 1976 C CA . ASP A 1 250 ? 9.204 -13.783 -4.986 1.00 81.56 250 ASP A CA 1
ATOM 1977 C C . ASP A 1 250 ? 9.061 -12.756 -3.853 1.00 81.56 250 ASP A C 1
ATOM 1979 O O . ASP A 1 250 ? 7.996 -12.656 -3.236 1.00 81.56 250 ASP A O 1
ATOM 1983 N N . ASP A 1 251 ? 10.101 -11.973 -3.578 1.00 85.75 251 ASP A N 1
ATOM 1984 C CA . ASP A 1 251 ? 10.064 -10.940 -2.545 1.00 85.75 251 ASP A CA 1
ATOM 1985 C C . ASP A 1 251 ? 9.213 -9.731 -2.960 1.00 85.75 251 ASP A C 1
ATOM 1987 O O . ASP A 1 251 ? 8.483 -9.187 -2.126 1.00 85.75 251 ASP A O 1
ATOM 1991 N N . LEU A 1 252 ? 9.191 -9.371 -4.249 1.00 81.25 252 LEU A N 1
ATOM 1992 C CA . LEU A 1 252 ? 8.250 -8.390 -4.800 1.00 81.25 252 LEU A CA 1
ATOM 1993 C C . LEU A 1 252 ? 6.794 -8.863 -4.679 1.00 81.25 252 LEU A C 1
ATOM 1995 O O . LEU A 1 252 ? 5.923 -8.056 -4.350 1.00 81.25 252 LEU A O 1
ATOM 1999 N N . LEU A 1 253 ? 6.515 -10.155 -4.883 1.00 79.62 253 LEU A N 1
ATOM 2000 C CA . LEU A 1 253 ? 5.177 -10.719 -4.665 1.00 79.62 253 LEU A CA 1
ATOM 2001 C C . LEU A 1 253 ? 4.773 -10.678 -3.188 1.00 79.62 253 LEU A C 1
ATOM 2003 O O . LEU A 1 253 ? 3.687 -10.207 -2.865 1.00 79.62 253 LEU A O 1
ATOM 2007 N N . LYS A 1 254 ? 5.659 -11.077 -2.268 1.00 84.88 254 LYS A N 1
ATOM 2008 C CA . LYS A 1 254 ? 5.379 -10.965 -0.823 1.00 84.88 254 LYS A CA 1
ATOM 2009 C C . LYS A 1 254 ? 5.146 -9.515 -0.401 1.00 84.88 254 LYS A C 1
ATOM 2011 O O . LYS A 1 254 ? 4.297 -9.239 0.447 1.00 84.88 254 LYS A O 1
ATOM 2016 N N . LEU A 1 255 ? 5.910 -8.579 -0.969 1.00 83.56 255 LEU A N 1
ATOM 2017 C CA . LEU A 1 255 ? 5.692 -7.158 -0.739 1.00 83.56 255 LEU A CA 1
ATOM 2018 C C . LEU A 1 255 ? 4.310 -6.755 -1.255 1.00 83.56 255 LEU A C 1
ATOM 2020 O O . LEU A 1 255 ? 3.566 -6.121 -0.513 1.00 83.56 255 LEU A O 1
ATOM 2024 N N . HIS A 1 256 ? 3.931 -7.165 -2.465 1.00 79.75 256 HIS A N 1
ATOM 2025 C CA . HIS A 1 256 ? 2.602 -6.912 -3.015 1.00 79.75 256 HIS A CA 1
ATOM 2026 C C . HIS A 1 256 ? 1.476 -7.392 -2.085 1.00 79.75 256 HIS A C 1
ATOM 2028 O O . HIS A 1 256 ? 0.573 -6.608 -1.790 1.00 79.75 256 HIS A O 1
ATOM 2034 N N . ASP A 1 257 ? 1.577 -8.607 -1.542 1.00 76.81 257 ASP A N 1
ATOM 2035 C CA . ASP A 1 257 ? 0.604 -9.151 -0.585 1.00 76.81 257 ASP A CA 1
ATOM 2036 C C . ASP A 1 257 ? 0.518 -8.307 0.696 1.00 76.81 257 ASP A C 1
ATOM 2038 O O . ASP A 1 257 ? -0.562 -8.073 1.243 1.00 76.81 257 ASP A O 1
ATOM 2042 N N . SER A 1 258 ? 1.657 -7.795 1.171 1.00 81.06 258 SER A N 1
ATOM 2043 C CA . SER A 1 258 ? 1.676 -6.893 2.326 1.00 81.06 258 SER A CA 1
ATOM 2044 C C . SER A 1 258 ? 1.005 -5.543 2.035 1.00 81.06 258 SER A C 1
ATOM 2046 O O . SER A 1 258 ? 0.346 -4.990 2.915 1.00 81.06 258 SER A O 1
ATOM 2048 N N . LEU A 1 259 ? 1.099 -5.040 0.796 1.00 77.44 259 LEU A N 1
ATOM 2049 C CA . LEU A 1 259 ? 0.402 -3.823 0.365 1.00 77.44 259 LEU A CA 1
ATOM 2050 C C . LEU A 1 259 ? -1.109 -4.051 0.280 1.00 77.44 259 LEU A C 1
ATOM 2052 O O . LEU A 1 259 ? -1.875 -3.216 0.754 1.00 77.44 259 LEU A O 1
ATOM 2056 N N . ASP A 1 260 ? -1.538 -5.197 -0.252 1.00 75.06 260 ASP A N 1
ATOM 2057 C CA . ASP A 1 260 ? -2.942 -5.629 -0.252 1.00 75.06 260 ASP A CA 1
ATOM 2058 C C . ASP A 1 260 ? -3.511 -5.713 1.168 1.00 75.06 260 ASP A C 1
ATOM 2060 O O . ASP A 1 260 ? -4.633 -5.268 1.443 1.00 75.06 260 ASP A O 1
ATOM 2064 N N . TYR A 1 261 ? -2.731 -6.287 2.085 1.00 78.25 261 TYR A N 1
ATOM 2065 C CA . TYR A 1 261 ? -3.099 -6.386 3.488 1.00 78.25 261 TYR A CA 1
ATOM 2066 C C . TYR A 1 261 ? -3.234 -5.004 4.137 1.00 78.25 261 TYR A C 1
ATOM 2068 O O . TYR A 1 261 ? -4.166 -4.799 4.919 1.00 78.25 261 TYR A O 1
ATOM 2076 N N . GLU A 1 262 ? -2.338 -4.068 3.826 1.00 81.50 262 GLU A N 1
ATOM 2077 C CA . GLU A 1 262 ? -2.354 -2.716 4.388 1.00 81.50 262 GLU A CA 1
ATOM 2078 C C . GLU A 1 262 ? -3.479 -1.851 3.805 1.00 81.50 262 GLU A C 1
ATOM 2080 O O . GLU A 1 262 ? -4.164 -1.152 4.547 1.00 81.50 262 GLU A O 1
ATOM 2085 N N . GLU A 1 263 ? -3.766 -1.943 2.506 1.00 76.00 263 GLU A N 1
ATOM 2086 C CA . GLU A 1 263 ? -4.888 -1.218 1.894 1.00 76.00 263 GLU A CA 1
ATOM 2087 C C . GLU A 1 263 ? -6.242 -1.644 2.469 1.00 76.00 263 GLU A C 1
ATOM 2089 O O . GLU A 1 263 ? -7.162 -0.838 2.559 1.00 76.00 263 GLU A O 1
ATOM 2094 N N . LYS A 1 264 ? -6.379 -2.896 2.917 1.00 79.38 264 LYS A N 1
ATOM 2095 C CA . LYS A 1 264 ? -7.604 -3.384 3.570 1.00 79.38 264 LYS A CA 1
ATOM 2096 C C . LYS A 1 264 ? -7.665 -3.052 5.065 1.00 79.38 264 LYS A C 1
ATOM 2098 O O . LYS A 1 264 ? -8.681 -3.338 5.707 1.00 79.38 264 LYS A O 1
ATOM 2103 N N . ARG A 1 265 ? -6.624 -2.435 5.641 1.00 80.38 265 ARG A N 1
ATOM 2104 C CA . ARG A 1 265 ? -6.554 -2.103 7.074 1.00 80.38 265 ARG A CA 1
ATOM 2105 C C . ARG A 1 265 ? -7.698 -1.194 7.508 1.00 80.38 265 ARG A C 1
ATOM 2107 O O . ARG A 1 265 ? -8.319 -1.479 8.528 1.00 80.38 265 ARG A O 1
ATOM 2114 N N . TYR A 1 266 ? -8.057 -0.185 6.710 1.00 80.69 266 TYR A N 1
ATOM 2115 C CA . TYR A 1 266 ? -9.146 0.733 7.064 1.00 80.69 266 TYR A CA 1
ATOM 2116 C C . TYR A 1 266 ? -10.489 -0.004 7.218 1.00 80.69 266 TYR A C 1
ATOM 2118 O O . TYR A 1 266 ? -11.254 0.311 8.124 1.00 80.69 266 TYR A O 1
ATOM 2126 N N . VAL A 1 267 ? -10.754 -1.030 6.397 1.00 77.19 267 VAL A N 1
ATOM 2127 C CA . VAL A 1 267 ? -11.968 -1.859 6.502 1.00 77.19 267 VAL A CA 1
ATOM 2128 C C . VAL A 1 267 ? -11.932 -2.709 7.768 1.00 77.19 267 VAL A C 1
ATOM 2130 O O . VAL A 1 267 ? -12.915 -2.744 8.507 1.00 77.19 267 VAL A O 1
ATOM 2133 N N . ARG A 1 268 ? -10.800 -3.372 8.040 1.00 80.00 268 ARG A N 1
ATOM 2134 C CA . ARG A 1 268 ? -10.635 -4.222 9.233 1.00 80.00 268 ARG A CA 1
ATOM 2135 C C . ARG A 1 268 ? -10.760 -3.432 10.533 1.00 80.00 268 ARG A C 1
ATOM 2137 O O . ARG A 1 268 ? -11.361 -3.920 11.482 1.00 80.00 268 ARG A O 1
ATOM 2144 N N . GLU A 1 269 ? -10.227 -2.214 10.559 1.00 75.69 269 GLU A N 1
ATOM 2145 C CA . GLU A 1 269 ? -10.285 -1.317 11.719 1.00 75.69 269 GLU A CA 1
ATOM 2146 C C . GLU A 1 269 ? -11.588 -0.492 11.779 1.00 75.69 269 GLU A C 1
ATOM 2148 O O . GLU A 1 269 ? -11.812 0.284 12.712 1.00 75.69 269 GLU A O 1
ATOM 2153 N N . GLY A 1 270 ? -12.493 -0.677 10.811 1.00 75.19 270 GLY A N 1
ATOM 2154 C CA . GLY A 1 270 ? -13.823 -0.067 10.812 1.00 75.19 270 GLY A CA 1
ATOM 2155 C C . GLY A 1 270 ? -13.831 1.439 10.521 1.00 75.19 270 GLY A C 1
ATOM 2156 O O . GLY A 1 270 ? -14.708 2.160 11.010 1.00 75.19 270 GLY A O 1
ATOM 2157 N N . PHE A 1 271 ? -12.860 1.931 9.755 1.00 78.94 271 PHE A N 1
ATOM 2158 C CA . PHE A 1 271 ? -12.870 3.266 9.155 1.00 78.94 271 PHE A CA 1
ATOM 2159 C C . PHE A 1 271 ? -13.659 3.258 7.839 1.00 78.94 271 PHE A C 1
ATOM 2161 O O . PHE A 1 271 ? -13.787 2.231 7.173 1.00 78.94 271 PHE A O 1
ATOM 2168 N N . LYS A 1 272 ? -14.216 4.407 7.441 1.00 76.19 272 LYS A N 1
ATOM 2169 C CA . LYS A 1 272 ? -15.031 4.505 6.215 1.00 76.19 272 LYS A CA 1
ATOM 2170 C C . LYS A 1 272 ? -14.198 4.688 4.954 1.00 76.19 272 LYS A C 1
ATOM 2172 O O . LYS A 1 272 ? -14.692 4.432 3.861 1.00 76.19 272 LYS A O 1
ATOM 2177 N N . SER A 1 273 ? -12.974 5.184 5.095 1.00 80.75 273 SER A N 1
ATOM 2178 C CA . SER A 1 273 ? -12.061 5.416 3.980 1.00 80.75 273 SER A CA 1
ATOM 2179 C C . SER A 1 273 ? -10.611 5.328 4.437 1.00 80.75 273 SER A C 1
ATOM 2181 O O . SER A 1 273 ? -10.313 5.525 5.617 1.00 80.75 273 SER A O 1
ATOM 2183 N N . ASP A 1 274 ? -9.711 5.105 3.482 1.00 79.62 274 ASP A N 1
ATOM 2184 C CA . ASP A 1 274 ? -8.267 5.128 3.725 1.00 79.62 274 ASP A CA 1
ATOM 2185 C C . ASP A 1 274 ? -7.780 6.503 4.226 1.00 79.62 274 ASP A C 1
ATOM 2187 O O . ASP A 1 274 ? -6.844 6.590 5.012 1.00 79.62 274 ASP A O 1
ATOM 2191 N N . GLN A 1 275 ? -8.471 7.586 3.849 1.00 82.88 275 GLN A N 1
ATOM 2192 C CA . GLN A 1 275 ? -8.182 8.939 4.337 1.00 82.88 275 GLN A CA 1
ATOM 2193 C C . GLN A 1 275 ? -8.495 9.103 5.829 1.00 82.88 275 GLN A C 1
ATOM 2195 O O . GLN A 1 275 ? -7.727 9.740 6.544 1.00 82.88 275 GLN A O 1
ATOM 2200 N N . GLU A 1 276 ? -9.602 8.525 6.317 1.00 81.44 276 GLU A N 1
ATOM 2201 C CA . GLU A 1 276 ? -9.923 8.550 7.754 1.00 81.44 276 GLU A CA 1
ATOM 2202 C C . GLU A 1 276 ? -8.848 7.805 8.565 1.00 81.44 276 GLU A C 1
ATOM 2204 O O . GLU A 1 276 ? -8.422 8.304 9.607 1.00 81.44 276 GLU A O 1
ATOM 2209 N N . LEU A 1 277 ? -8.373 6.656 8.064 1.00 83.38 277 LEU A N 1
ATOM 2210 C CA . LEU A 1 277 ? -7.265 5.917 8.676 1.00 83.38 277 LEU A CA 1
ATOM 2211 C C . LEU A 1 277 ? -5.965 6.736 8.652 1.00 83.38 277 LEU A C 1
ATOM 2213 O O . LEU A 1 277 ? -5.272 6.805 9.660 1.00 83.38 277 LEU A O 1
ATOM 2217 N N . ALA A 1 278 ? -5.652 7.399 7.537 1.00 83.44 278 ALA A N 1
ATOM 2218 C CA . ALA A 1 278 ? -4.450 8.223 7.417 1.00 83.44 278 ALA A CA 1
ATOM 2219 C C . ALA A 1 278 ? -4.434 9.387 8.419 1.00 83.44 278 ALA A C 1
ATOM 2221 O O . ALA A 1 278 ? -3.418 9.635 9.067 1.00 83.44 278 ALA A O 1
ATOM 2222 N N . VAL A 1 279 ? -5.569 10.074 8.591 1.00 81.69 279 VAL A N 1
ATOM 2223 C CA . VAL A 1 279 ? -5.718 11.124 9.610 1.00 81.69 279 VAL A CA 1
ATOM 2224 C C . VAL A 1 279 ? -5.535 10.540 11.010 1.00 81.69 279 VAL A C 1
ATOM 2226 O O . VAL A 1 279 ? -4.829 11.131 11.825 1.00 81.69 279 VAL A O 1
ATOM 2229 N N . TYR A 1 280 ? -6.126 9.374 11.283 1.00 80.94 280 TYR A N 1
ATOM 2230 C CA . TYR A 1 280 ? -5.960 8.691 12.562 1.00 80.94 280 TYR A CA 1
ATOM 2231 C C . TYR A 1 280 ? -4.498 8.325 12.836 1.00 80.94 280 TYR A C 1
ATOM 2233 O O . TYR A 1 280 ? -3.999 8.661 13.905 1.00 80.94 280 TYR A O 1
ATOM 2241 N N . ASP A 1 281 ? -3.791 7.713 11.885 1.00 79.81 281 ASP A N 1
ATOM 2242 C CA . ASP A 1 281 ? -2.380 7.339 12.033 1.00 79.81 281 ASP A CA 1
ATOM 2243 C C . ASP A 1 281 ? -1.500 8.578 12.263 1.00 79.81 281 ASP A C 1
ATOM 2245 O O . ASP A 1 281 ? -0.579 8.556 13.079 1.00 79.81 281 ASP A O 1
ATOM 2249 N N . LEU A 1 282 ? -1.789 9.681 11.566 1.00 78.44 282 LEU A N 1
ATOM 2250 C CA . LEU A 1 282 ? -1.017 10.919 11.663 1.00 78.44 282 LEU A CA 1
ATOM 2251 C C . LEU A 1 282 ? -1.222 11.626 13.011 1.00 78.44 282 LEU A C 1
ATOM 2253 O O . LEU A 1 282 ? -0.254 12.133 13.570 1.00 78.44 282 LEU A O 1
ATOM 2257 N N . LEU A 1 283 ? -2.442 11.595 13.557 1.00 73.88 283 LEU A N 1
ATOM 2258 C CA . LEU A 1 283 ? -2.745 12.066 14.916 1.00 73.88 283 LEU A CA 1
ATOM 2259 C C . LEU A 1 283 ? -2.214 11.108 15.995 1.00 73.88 283 LEU A C 1
ATOM 2261 O O . LEU A 1 283 ? -1.773 11.541 17.056 1.00 73.88 283 LEU A O 1
ATOM 2265 N N . SER A 1 284 ? -2.223 9.803 15.721 1.00 66.94 284 SER A N 1
ATOM 2266 C CA . SER A 1 284 ? -1.773 8.760 16.651 1.00 66.94 284 SER A CA 1
ATOM 2267 C C . SER A 1 284 ? -0.255 8.652 16.740 1.00 66.94 284 SER A C 1
ATOM 2269 O O . SER A 1 284 ? 0.238 7.999 17.651 1.00 66.94 284 SER A O 1
ATOM 2271 N N . LYS A 1 285 ? 0.513 9.323 15.871 1.00 59.00 285 LYS A N 1
ATOM 2272 C CA . LYS A 1 285 ? 1.979 9.404 16.001 1.00 59.00 285 LYS A CA 1
ATOM 2273 C C . LYS A 1 285 ? 2.438 9.980 17.349 1.00 59.00 285 LYS A C 1
ATOM 2275 O O . LYS A 1 285 ? 3.534 9.643 17.782 1.00 59.00 285 LYS A O 1
ATOM 2280 N N . GLU A 1 286 ? 1.610 10.775 18.032 1.00 51.91 286 GLU A N 1
ATOM 2281 C CA . GLU A 1 286 ? 1.886 11.241 19.402 1.00 51.91 286 GLU A CA 1
ATOM 2282 C C . GLU A 1 286 ? 1.443 10.240 20.494 1.00 51.91 286 GLU A C 1
ATOM 2284 O O . GLU A 1 286 ? 1.984 10.265 21.594 1.00 51.91 286 GLU A O 1
ATOM 2289 N N . ASN A 1 287 ? 0.537 9.302 20.181 1.00 51.44 287 ASN A N 1
ATOM 2290 C CA . ASN A 1 287 ? -0.034 8.294 21.091 1.00 51.44 287 ASN A CA 1
ATOM 2291 C C . ASN A 1 287 ? 0.042 6.877 20.485 1.00 51.44 287 ASN A C 1
ATOM 2293 O O . ASN A 1 287 ? -0.956 6.156 20.427 1.00 51.44 287 ASN A O 1
ATOM 2297 N N . ALA A 1 288 ? 1.227 6.486 20.007 1.00 49.03 288 ALA A N 1
ATOM 2298 C CA . ALA A 1 288 ? 1.468 5.332 19.131 1.00 49.03 288 ALA A CA 1
ATOM 2299 C C . ALA A 1 288 ? 1.113 3.936 19.702 1.00 49.03 288 ALA A C 1
ATOM 2301 O O . ALA A 1 288 ? 1.439 2.927 19.081 1.00 49.03 288 ALA A O 1
ATOM 2302 N N . SER A 1 289 ? 0.473 3.843 20.870 1.00 54.00 289 SER A N 1
ATOM 2303 C CA . SER A 1 289 ? 0.175 2.578 21.546 1.00 54.00 289 SER A CA 1
ATOM 2304 C C . SER A 1 289 ? -1.306 2.219 21.655 1.00 54.00 289 SER A C 1
ATOM 2306 O O . SER A 1 289 ? -1.587 1.129 22.136 1.00 54.00 289 SER A O 1
ATOM 2308 N N . ILE A 1 290 ? -2.248 3.087 21.266 1.00 55.41 290 ILE A N 1
ATOM 2309 C CA . ILE A 1 290 ? -3.677 2.843 21.529 1.00 55.41 290 ILE A CA 1
ATOM 2310 C C . ILE A 1 290 ? -4.442 2.737 20.214 1.00 55.41 290 ILE A C 1
ATOM 2312 O O . ILE A 1 290 ? -4.708 3.751 19.566 1.00 55.41 290 ILE A O 1
ATOM 2316 N N . THR A 1 291 ? -4.830 1.517 19.834 1.00 60.62 291 THR A N 1
ATOM 2317 C CA . THR A 1 291 ? -5.711 1.297 18.682 1.00 60.62 291 THR A CA 1
ATOM 2318 C C . THR A 1 291 ? -7.151 1.697 19.018 1.00 60.62 291 THR A C 1
ATOM 2320 O O . THR A 1 291 ? -7.563 1.728 20.179 1.00 60.62 291 THR A O 1
ATOM 2323 N N . LYS A 1 292 ? -7.988 1.955 18.007 1.00 64.69 292 LYS A N 1
ATOM 2324 C CA . LYS A 1 292 ? -9.427 2.209 18.215 1.00 64.69 292 LYS A CA 1
ATOM 2325 C C . LYS A 1 292 ? -10.137 1.056 18.941 1.00 64.69 292 LYS A C 1
ATOM 2327 O O . LYS A 1 292 ? -11.072 1.299 19.701 1.00 64.69 292 LYS A O 1
ATOM 2332 N N . ALA A 1 293 ? -9.684 -0.184 18.740 1.00 62.69 293 ALA A N 1
ATOM 2333 C CA . ALA A 1 293 ? -10.195 -1.342 19.466 1.00 62.69 293 ALA A CA 1
ATOM 2334 C C . ALA A 1 293 ? -9.873 -1.263 20.969 1.00 62.69 293 ALA A C 1
ATOM 2336 O O . ALA A 1 293 ? -10.699 -1.661 21.788 1.00 62.69 293 ALA A O 1
ATOM 2337 N N . ASP A 1 294 ? -8.721 -0.706 21.337 1.00 65.94 294 ASP A N 1
ATOM 2338 C CA . ASP A 1 294 ? -8.321 -0.523 22.737 1.00 65.94 294 ASP A CA 1
ATOM 2339 C C . ASP A 1 294 ? -9.140 0.572 23.413 1.00 65.94 294 ASP A C 1
ATOM 2341 O O . ASP A 1 294 ? -9.613 0.388 24.536 1.00 65.94 294 ASP A O 1
ATOM 2345 N N . ILE A 1 295 ? -9.417 1.657 22.683 1.00 73.38 295 ILE A N 1
ATOM 2346 C CA . ILE A 1 295 ? -10.343 2.706 23.130 1.00 73.38 295 ILE A CA 1
ATOM 2347 C C . ILE A 1 295 ? -11.721 2.102 23.410 1.00 73.38 295 ILE A C 1
ATOM 2349 O O . ILE A 1 295 ? -12.262 2.306 24.495 1.00 73.38 295 ILE A O 1
ATOM 2353 N N . ASP A 1 296 ? -12.265 1.317 22.473 1.00 79.88 296 ASP A N 1
ATOM 2354 C CA . ASP A 1 296 ? -13.572 0.675 22.629 1.00 79.88 296 ASP A CA 1
ATOM 2355 C C . ASP A 1 296 ? -13.615 -0.191 23.906 1.00 79.88 296 ASP A C 1
ATOM 2357 O O . ASP A 1 296 ? -14.538 -0.049 24.710 1.00 79.88 296 ASP A O 1
ATOM 2361 N N . LYS A 1 297 ? -12.603 -1.036 24.156 1.00 83.38 297 LYS A N 1
ATOM 2362 C CA . LYS A 1 297 ? -12.533 -1.890 25.363 1.00 83.38 297 LYS A CA 1
ATOM 2363 C C . LYS A 1 297 ? -12.505 -1.073 26.656 1.00 83.38 297 LYS A C 1
ATOM 2365 O O . LYS A 1 297 ? -13.234 -1.387 27.602 1.00 83.38 297 LYS A O 1
ATOM 2370 N N . ILE A 1 298 ? -11.703 -0.011 26.698 1.00 84.31 298 ILE A N 1
ATOM 2371 C CA . ILE A 1 298 ? -11.632 0.891 27.853 1.00 84.31 298 ILE A CA 1
ATOM 2372 C C . ILE A 1 298 ? -12.998 1.550 28.073 1.00 84.31 298 ILE A C 1
ATOM 2374 O O . ILE A 1 298 ? -13.510 1.564 29.195 1.00 84.31 298 ILE A O 1
ATOM 2378 N N . THR A 1 299 ? -13.640 2.046 27.011 1.00 85.81 299 THR A N 1
ATOM 2379 C CA . THR A 1 299 ? -14.993 2.614 27.081 1.00 85.81 299 THR A CA 1
ATOM 2380 C C . THR A 1 299 ? -16.011 1.586 27.584 1.00 85.81 299 THR A C 1
ATOM 2382 O O . THR A 1 299 ? -16.853 1.933 28.416 1.00 85.81 299 THR A O 1
ATOM 2385 N N . CYS A 1 300 ? -15.899 0.320 27.169 1.00 88.25 300 CYS A N 1
ATOM 2386 C CA . CYS A 1 300 ? -16.726 -0.790 27.649 1.00 88.25 300 CYS A CA 1
ATOM 2387 C C . CYS A 1 300 ? -16.673 -0.927 29.171 1.00 88.25 300 CYS A C 1
ATOM 2389 O O . CYS A 1 300 ? -17.708 -0.978 29.841 1.00 88.25 300 CYS A O 1
ATOM 2391 N N . ALA A 1 301 ? -15.462 -0.978 29.728 1.00 89.06 301 ALA A N 1
ATOM 2392 C CA . ALA A 1 301 ? -15.277 -1.134 31.162 1.00 89.06 301 ALA A CA 1
ATOM 2393 C C . ALA A 1 301 ? -15.715 0.114 31.933 1.00 89.06 301 ALA A C 1
ATOM 2395 O O . ALA A 1 301 ? -16.433 -0.017 32.925 1.00 89.06 301 ALA A O 1
ATOM 2396 N N . LYS A 1 302 ? -15.403 1.320 31.433 1.00 89.50 302 LYS A N 1
ATOM 2397 C CA . LYS A 1 302 ? -15.900 2.579 32.020 1.00 89.50 302 LYS A CA 1
ATOM 2398 C C . LYS A 1 302 ? -17.421 2.614 32.077 1.00 89.50 302 LYS A C 1
ATOM 2400 O O . LYS A 1 302 ? -17.999 3.040 33.077 1.00 89.50 302 LYS A O 1
ATOM 2405 N N . MET A 1 303 ? -18.087 2.180 31.009 1.00 91.25 303 MET A N 1
ATOM 2406 C CA . MET A 1 303 ? -19.544 2.143 30.963 1.00 91.25 303 MET A CA 1
ATOM 2407 C C . MET A 1 303 ? -20.100 1.129 31.970 1.00 91.25 303 MET A C 1
ATOM 2409 O O . MET A 1 303 ? -21.028 1.457 32.709 1.00 91.25 303 MET A O 1
ATOM 2413 N N . ALA A 1 304 ? -19.498 -0.058 32.081 1.00 91.50 304 ALA A N 1
ATOM 2414 C CA . ALA A 1 304 ? -19.889 -1.044 33.087 1.00 91.50 304 ALA A CA 1
ATOM 2415 C C . ALA A 1 304 ? -19.755 -0.497 34.521 1.00 91.50 304 ALA A C 1
ATOM 2417 O O . ALA A 1 304 ? -20.680 -0.655 35.320 1.00 91.50 304 ALA A O 1
ATOM 2418 N N . GLU A 1 305 ? -18.663 0.201 34.849 1.00 91.00 305 GLU A N 1
ATOM 2419 C CA . GLU A 1 305 ? -18.496 0.853 36.156 1.00 91.00 305 GLU A CA 1
ATOM 2420 C C . GLU A 1 305 ? -19.547 1.936 36.408 1.00 91.00 305 GLU A C 1
ATOM 2422 O O . GLU A 1 305 ? -20.170 1.960 37.472 1.00 91.00 305 GLU A O 1
ATOM 2427 N N . ARG A 1 306 ? -19.820 2.792 35.415 1.00 92.12 306 ARG A N 1
ATOM 2428 C CA . ARG A 1 306 ? -20.863 3.826 35.516 1.00 92.12 306 ARG A CA 1
ATOM 2429 C C . ARG A 1 306 ? -22.240 3.225 35.775 1.00 92.12 306 ARG A C 1
ATOM 2431 O O . ARG A 1 306 ? -22.966 3.721 36.640 1.00 92.12 306 ARG A O 1
ATOM 2438 N N . ILE A 1 307 ? -22.589 2.151 35.065 1.00 93.38 307 ILE A N 1
ATOM 2439 C CA . ILE A 1 307 ? -23.853 1.440 35.272 1.00 93.38 307 ILE A CA 1
ATOM 2440 C C . ILE A 1 307 ? -23.894 0.863 36.689 1.00 93.38 307 ILE A C 1
ATOM 2442 O O . ILE A 1 307 ? -24.886 1.068 37.382 1.00 93.38 307 ILE A O 1
ATOM 2446 N N . LYS A 1 308 ? -22.823 0.212 37.164 1.00 92.81 308 LYS A N 1
ATOM 2447 C CA . LYS A 1 308 ? -22.756 -0.337 38.531 1.00 92.81 308 LYS A CA 1
ATOM 2448 C C . LYS A 1 308 ? -22.961 0.731 39.605 1.00 92.81 308 LYS A C 1
ATOM 2450 O O . LYS A 1 308 ? -23.711 0.496 40.553 1.00 92.81 308 LYS A O 1
ATOM 2455 N N . VAL A 1 309 ? -22.339 1.902 39.453 1.00 93.88 309 VAL A N 1
ATOM 2456 C CA . VAL A 1 309 ? -22.518 3.033 40.379 1.00 93.88 309 VAL A CA 1
ATOM 2457 C C . VAL A 1 309 ? -23.982 3.476 40.396 1.00 93.88 309 VAL A C 1
ATOM 2459 O O . VAL A 1 309 ? -24.606 3.480 41.455 1.00 93.88 309 VAL A O 1
ATOM 2462 N N . LYS A 1 310 ? -24.579 3.744 39.228 1.00 95.31 310 LYS A N 1
ATOM 2463 C CA . LYS A 1 310 ? -25.987 4.170 39.143 1.00 95.31 310 LYS A CA 1
ATOM 2464 C C . LYS A 1 310 ? -26.974 3.100 39.607 1.00 95.31 310 LYS A C 1
ATOM 2466 O O . LYS A 1 310 ? -27.999 3.430 40.200 1.00 95.31 310 LYS A O 1
ATOM 2471 N N . TRP A 1 311 ? -26.656 1.827 39.393 1.00 94.44 311 TRP A N 1
ATOM 2472 C CA . TRP A 1 311 ? -27.439 0.700 39.889 1.00 94.44 311 TRP A CA 1
ATOM 2473 C C . TRP A 1 311 ? -27.444 0.653 41.417 1.00 94.44 311 TRP A C 1
ATOM 2475 O O . TRP A 1 311 ? -28.494 0.471 42.035 1.00 94.44 311 TRP A O 1
ATOM 2485 N N . LYS A 1 312 ? -26.277 0.877 42.038 1.00 94.19 312 LYS A N 1
ATOM 2486 C CA . LYS A 1 312 ? -26.133 0.962 43.494 1.00 94.19 312 LYS A CA 1
ATOM 2487 C C . LYS A 1 312 ? -26.897 2.156 44.065 1.00 94.19 312 LYS A C 1
ATOM 2489 O O . LYS A 1 312 ? -27.625 1.962 45.035 1.00 94.19 312 LYS A O 1
ATOM 2494 N N . ASP A 1 313 ? -26.779 3.333 43.456 1.00 94.50 313 ASP A N 1
ATOM 2495 C CA . ASP A 1 313 ? -27.502 4.537 43.886 1.00 94.50 313 ASP A CA 1
ATOM 2496 C C . ASP A 1 313 ? -29.016 4.307 43.840 1.00 94.50 313 ASP A C 1
ATOM 2498 O O . ASP A 1 313 ? -29.724 4.556 44.816 1.00 94.50 313 ASP A O 1
ATOM 2502 N N . LYS A 1 314 ? -29.516 3.747 42.729 1.00 94.69 314 LYS A N 1
ATOM 2503 C CA . LYS A 1 314 ? -30.944 3.460 42.579 1.00 94.69 314 LYS A CA 1
ATOM 2504 C C . LYS A 1 314 ? -31.430 2.418 43.579 1.00 94.69 314 LYS A C 1
ATOM 2506 O O . LYS A 1 314 ? -32.533 2.532 44.106 1.00 94.69 314 LYS A O 1
ATOM 2511 N N . ARG A 1 315 ? -30.608 1.407 43.858 1.00 93.88 315 ARG A N 1
ATOM 2512 C CA . ARG A 1 315 ? -30.902 0.398 44.877 1.00 93.88 315 ARG A CA 1
ATOM 2513 C C . ARG A 1 315 ? -31.027 1.025 46.266 1.00 93.88 315 ARG A C 1
ATOM 2515 O O . ARG A 1 315 ? -31.986 0.701 46.955 1.00 93.88 315 ARG A O 1
ATOM 2522 N N . LEU A 1 316 ? -30.106 1.911 46.652 1.00 93.75 316 LEU A N 1
ATOM 2523 C CA . LEU A 1 316 ? -30.161 2.618 47.938 1.00 93.75 316 LEU A CA 1
ATOM 2524 C C . LEU A 1 316 ? -31.421 3.488 48.038 1.00 93.75 316 LEU A C 1
ATOM 2526 O O . LEU A 1 316 ? -32.152 3.388 49.016 1.00 93.75 316 LEU A O 1
ATOM 2530 N N . GLU A 1 317 ? -31.752 4.233 46.980 1.00 95.06 317 GLU A N 1
ATOM 2531 C CA . GLU A 1 317 ? -32.988 5.027 46.914 1.00 95.06 317 GLU A CA 1
ATOM 2532 C C . GLU A 1 317 ? -34.245 4.162 47.129 1.00 95.06 317 GLU A C 1
ATOM 2534 O O . GLU A 1 317 ? -35.170 4.555 47.841 1.00 95.06 317 GLU A O 1
ATOM 2539 N N . LEU A 1 318 ? -34.302 2.974 46.517 1.00 93.12 318 LEU A N 1
ATOM 2540 C CA . LEU A 1 318 ? -35.427 2.052 46.695 1.00 93.12 318 LEU A CA 1
ATOM 2541 C C . LEU A 1 318 ? -35.445 1.414 48.089 1.00 93.12 318 LEU A C 1
ATOM 2543 O O . LEU A 1 318 ? -36.528 1.195 48.625 1.00 93.12 318 LEU A O 1
ATOM 2547 N N . GLN A 1 319 ? -34.282 1.132 48.680 1.00 92.81 319 GLN A N 1
ATOM 2548 C CA . GLN A 1 319 ? -34.174 0.624 50.051 1.00 92.81 319 GLN A CA 1
ATOM 2549 C C . GLN A 1 319 ? -34.679 1.646 51.071 1.00 92.81 319 GLN A C 1
ATOM 2551 O O . GLN A 1 319 ? -35.462 1.283 51.948 1.00 92.81 319 GLN A O 1
ATOM 2556 N N . ASP A 1 320 ? -34.317 2.919 50.912 1.00 92.69 320 ASP A N 1
ATOM 2557 C CA . ASP A 1 320 ? -34.813 3.997 51.770 1.00 92.69 320 ASP A CA 1
ATOM 2558 C C . ASP A 1 320 ? -36.330 4.157 51.634 1.00 92.69 320 ASP A C 1
ATOM 2560 O O . ASP A 1 320 ? -37.043 4.257 52.634 1.00 92.69 320 ASP A O 1
ATOM 2564 N N . LYS A 1 321 ? -36.849 4.100 50.400 1.00 91.75 321 LYS A N 1
ATOM 2565 C CA . LYS A 1 321 ? -38.297 4.097 50.144 1.00 91.75 321 LYS A CA 1
ATOM 2566 C C . LYS A 1 321 ? -38.991 2.910 50.799 1.00 91.75 321 LYS A C 1
ATOM 2568 O O . LYS A 1 321 ? -40.030 3.090 51.424 1.00 91.75 321 LYS A O 1
ATOM 2573 N N . LEU A 1 322 ? -38.421 1.709 50.691 1.00 90.94 322 LEU A N 1
ATOM 2574 C CA . LEU A 1 322 ? -38.978 0.515 51.322 1.00 90.94 322 LEU A CA 1
ATOM 2575 C C . LEU A 1 322 ? -39.072 0.698 52.840 1.00 90.94 322 LEU A C 1
ATOM 2577 O O . LEU A 1 322 ? -40.121 0.428 53.418 1.00 90.94 322 LEU A O 1
ATOM 2581 N N . LEU A 1 323 ? -38.012 1.210 53.466 1.00 90.25 323 LEU A N 1
ATOM 2582 C CA . LEU A 1 323 ? -37.962 1.432 54.908 1.00 90.25 323 LEU A CA 1
ATOM 2583 C C . LEU A 1 323 ? -38.994 2.476 55.368 1.00 90.25 323 LEU A C 1
ATOM 2585 O O . LEU A 1 323 ? -39.647 2.289 56.395 1.00 90.25 323 LEU A O 1
ATOM 2589 N N . GLN A 1 324 ? -39.186 3.550 54.597 1.00 89.31 324 GLN A N 1
ATOM 2590 C CA . GLN A 1 324 ? -40.203 4.572 54.871 1.00 89.31 324 GLN A CA 1
ATOM 2591 C C . GLN A 1 324 ? -41.629 4.013 54.776 1.00 89.31 324 GLN A C 1
ATOM 2593 O O . GLN A 1 324 ? -42.440 4.237 55.678 1.00 89.31 324 GLN A O 1
ATOM 2598 N N . GLU A 1 325 ? -41.925 3.260 53.717 1.00 88.19 325 GLU A N 1
ATOM 2599 C CA . GLU A 1 325 ? -43.236 2.639 53.500 1.00 88.19 325 GLU A CA 1
ATOM 2600 C C . GLU A 1 325 ? -43.543 1.592 54.581 1.00 88.19 325 GLU A C 1
ATOM 2602 O O . GLU A 1 325 ? -44.619 1.601 55.182 1.00 88.19 325 GLU A O 1
ATOM 2607 N N . GLU A 1 326 ? -42.586 0.718 54.898 1.00 86.50 326 GLU A N 1
ATOM 2608 C CA . GLU A 1 326 ? -42.738 -0.285 55.957 1.00 86.50 326 GLU A CA 1
ATOM 2609 C C . GLU A 1 326 ? -42.990 0.369 57.322 1.00 86.50 326 GLU A C 1
ATOM 2611 O O . GLU A 1 326 ? -43.890 -0.059 58.049 1.00 86.50 326 GLU A O 1
ATOM 2616 N N . ALA A 1 327 ? -42.277 1.452 57.648 1.00 86.88 327 ALA A N 1
ATOM 2617 C CA . ALA A 1 327 ? -42.505 2.213 58.873 1.00 86.88 327 ALA A CA 1
ATOM 2618 C C . ALA A 1 327 ? -43.887 2.893 58.902 1.00 86.88 327 ALA A C 1
ATOM 2620 O O . ALA A 1 327 ? -44.525 2.946 59.958 1.00 86.88 327 ALA A O 1
ATOM 2621 N N . TYR A 1 328 ? -44.367 3.400 57.763 1.00 85.81 328 TYR A N 1
ATOM 2622 C CA . TYR A 1 328 ? -45.691 4.013 57.644 1.00 85.81 328 TYR A CA 1
ATOM 2623 C C . TYR A 1 328 ? -46.813 2.998 57.906 1.00 85.81 328 TYR A C 1
ATOM 2625 O O . TYR A 1 328 ? -47.687 3.239 58.744 1.00 85.81 328 TYR A O 1
ATOM 2633 N N . PHE A 1 329 ? -46.764 1.829 57.258 1.00 83.81 329 PHE A N 1
ATOM 2634 C CA . PHE A 1 329 ? -47.782 0.791 57.445 1.00 83.81 329 PHE A CA 1
ATOM 2635 C C . PHE A 1 329 ? -47.707 0.120 58.820 1.00 83.81 329 PHE A C 1
ATOM 2637 O O . PHE A 1 329 ? -48.756 -0.180 59.395 1.00 83.81 329 PHE A O 1
ATOM 2644 N N . ALA A 1 330 ? -46.505 -0.034 59.387 1.00 82.88 330 ALA A N 1
ATOM 2645 C CA . ALA A 1 330 ? -46.327 -0.524 60.752 1.00 82.88 330 ALA A CA 1
ATOM 2646 C C . ALA A 1 330 ? -46.989 0.407 61.780 1.00 82.88 330 ALA A C 1
ATOM 2648 O O . ALA A 1 330 ? -47.720 -0.063 62.650 1.00 82.88 330 ALA A O 1
ATOM 2649 N N . LYS A 1 331 ? -46.816 1.732 61.643 1.00 84.88 331 LYS A N 1
ATOM 2650 C CA . LYS A 1 331 ? -47.504 2.725 62.492 1.00 84.88 331 LYS A CA 1
ATOM 2651 C C . LYS A 1 331 ? -49.023 2.705 62.314 1.00 84.88 331 LYS A C 1
ATOM 2653 O O . LYS A 1 331 ? -49.749 2.939 63.273 1.00 84.88 331 LYS A O 1
ATOM 2658 N N . ALA A 1 332 ? -49.505 2.427 61.104 1.00 82.62 332 ALA A N 1
ATOM 2659 C CA . ALA A 1 332 ? -50.932 2.347 60.804 1.00 82.62 332 ALA A CA 1
ATOM 2660 C C . ALA A 1 332 ? -51.593 1.021 61.242 1.00 82.62 332 ALA A C 1
ATOM 2662 O O . ALA A 1 332 ? -52.809 0.894 61.103 1.00 82.62 332 ALA A O 1
ATOM 2663 N N . GLY A 1 333 ? -50.825 0.032 61.726 1.00 77.38 333 GLY A N 1
ATOM 2664 C CA . GLY A 1 333 ? -51.338 -1.276 62.157 1.00 77.38 333 GLY A CA 1
ATOM 2665 C C . GLY A 1 333 ? -51.971 -2.108 61.034 1.00 77.38 333 GLY A C 1
ATOM 2666 O O . GLY A 1 333 ? -52.775 -2.999 61.303 1.00 77.38 333 GLY A O 1
ATOM 2667 N N . LYS A 1 334 ? -51.655 -1.802 59.768 1.00 75.75 334 LYS A N 1
ATOM 2668 C CA . LYS A 1 334 ? -52.224 -2.467 58.587 1.00 75.75 334 LYS A CA 1
ATOM 2669 C C . LYS A 1 334 ? -51.242 -3.500 58.021 1.00 75.75 334 LYS A C 1
ATOM 2671 O O . LYS A 1 334 ? -50.033 -3.277 58.077 1.00 75.75 334 LYS A O 1
ATOM 2676 N N . PRO A 1 335 ? -51.732 -4.611 57.442 1.00 75.69 335 PRO A N 1
ATOM 2677 C CA . PRO A 1 335 ? -50.869 -5.569 56.760 1.00 75.69 335 PRO A CA 1
ATOM 2678 C C . PRO A 1 335 ? -50.153 -4.911 55.572 1.00 75.69 335 PRO A C 1
ATOM 2680 O O . PRO A 1 335 ? -50.699 -4.024 54.913 1.00 75.69 335 PRO A O 1
ATOM 2683 N N . SER A 1 336 ? -48.926 -5.364 55.300 1.00 75.88 336 SER A N 1
ATOM 2684 C CA . SER A 1 336 ? -48.085 -4.841 54.218 1.00 75.88 336 SER A CA 1
ATOM 2685 C C . SER A 1 336 ? -48.784 -4.980 52.850 1.00 75.88 336 SER A C 1
ATOM 2687 O O . SER A 1 336 ? -49.175 -6.092 52.482 1.00 75.88 336 SER A O 1
ATOM 2689 N N . PRO A 1 337 ? -48.961 -3.889 52.079 1.00 84.31 337 PRO A N 1
ATOM 2690 C CA . PRO A 1 337 ? -49.584 -3.950 50.758 1.00 84.31 337 PRO A CA 1
ATOM 2691 C C . PRO A 1 337 ? -48.768 -4.751 49.736 1.00 84.31 337 PRO A C 1
ATOM 2693 O O . PRO A 1 337 ? -47.539 -4.807 49.797 1.00 84.31 337 PRO A O 1
ATOM 2696 N N . GLN A 1 338 ? -49.436 -5.260 48.692 1.00 85.19 338 GLN A N 1
ATOM 2697 C CA . GLN A 1 338 ? -48.770 -5.937 47.565 1.00 85.19 338 GLN A CA 1
ATOM 2698 C C . GLN A 1 338 ? -47.683 -5.075 46.901 1.00 85.19 338 GLN A C 1
ATOM 2700 O O . GLN A 1 338 ? -46.703 -5.606 46.383 1.00 85.19 338 GLN A O 1
ATOM 2705 N N . PHE A 1 339 ? -47.837 -3.750 46.925 1.00 87.19 339 PHE A N 1
ATOM 2706 C CA . PHE A 1 339 ? -46.831 -2.817 46.425 1.00 87.19 339 PHE A CA 1
ATOM 2707 C C . PHE A 1 339 ? -45.495 -2.933 47.179 1.00 87.19 339 PHE A C 1
ATOM 2709 O O . PHE A 1 339 ? -44.450 -3.031 46.541 1.00 87.19 339 PHE A O 1
ATOM 2716 N N . VAL A 1 340 ? -45.523 -3.013 48.513 1.00 87.19 340 VAL A N 1
ATOM 2717 C CA . VAL A 1 340 ? -44.320 -3.157 49.352 1.00 87.19 340 VAL A CA 1
ATOM 2718 C C . VAL A 1 340 ? -43.643 -4.504 49.091 1.00 87.19 340 VAL A C 1
ATOM 2720 O O . VAL A 1 340 ? -42.423 -4.574 48.952 1.00 87.19 340 VAL A O 1
ATOM 2723 N N . ALA A 1 341 ? -44.430 -5.571 48.918 1.00 87.94 341 ALA A N 1
ATOM 2724 C CA . ALA A 1 341 ? -43.904 -6.880 48.530 1.00 87.94 341 ALA A CA 1
ATOM 2725 C C . ALA A 1 341 ? -43.212 -6.850 47.152 1.00 87.94 341 ALA A C 1
ATOM 2727 O O . ALA A 1 341 ? -42.122 -7.403 47.001 1.00 87.94 341 ALA A O 1
ATOM 2728 N N . ARG A 1 342 ? -43.800 -6.161 46.160 1.00 91.19 342 ARG A N 1
ATOM 2729 C CA . ARG A 1 342 ? -43.174 -5.956 44.840 1.00 91.19 342 ARG A CA 1
ATOM 2730 C C . ARG A 1 342 ? -41.891 -5.138 44.936 1.00 91.19 342 ARG A C 1
ATOM 2732 O O . ARG A 1 342 ? -40.910 -5.498 44.297 1.00 91.19 342 ARG A O 1
ATOM 2739 N N . LEU A 1 343 ? -41.879 -4.082 45.748 1.00 91.19 343 LEU A N 1
ATOM 2740 C CA . LEU A 1 343 ? -40.697 -3.249 45.968 1.00 91.19 343 LEU A CA 1
ATOM 2741 C C . LEU A 1 343 ? -39.557 -4.057 46.605 1.00 91.19 343 LEU A C 1
ATOM 2743 O O . LEU A 1 343 ? -38.417 -3.989 46.149 1.00 91.19 343 LEU A O 1
ATOM 2747 N N . ARG A 1 344 ? -39.868 -4.900 47.596 1.00 91.62 344 ARG A N 1
ATOM 2748 C CA . ARG A 1 344 ? -38.895 -5.815 48.208 1.00 91.62 344 ARG A CA 1
ATOM 2749 C C . ARG A 1 344 ? -38.345 -6.823 47.197 1.00 91.62 344 ARG A C 1
ATOM 2751 O O . ARG A 1 344 ? -37.134 -7.023 47.136 1.00 91.62 344 ARG A O 1
ATOM 2758 N N . ALA A 1 345 ? -39.215 -7.417 46.379 1.00 92.50 345 ALA A N 1
ATOM 2759 C CA . ALA A 1 345 ? -38.804 -8.328 45.312 1.00 92.50 345 ALA A CA 1
ATOM 2760 C C . ALA A 1 345 ? -37.914 -7.625 44.272 1.00 92.50 345 ALA A C 1
ATOM 2762 O O . ALA A 1 345 ? -36.896 -8.179 43.867 1.00 92.50 345 ALA A O 1
ATOM 2763 N N . GLN A 1 346 ? -38.243 -6.383 43.899 1.00 93.19 346 GLN A N 1
ATOM 2764 C CA . GLN A 1 346 ? -37.428 -5.566 43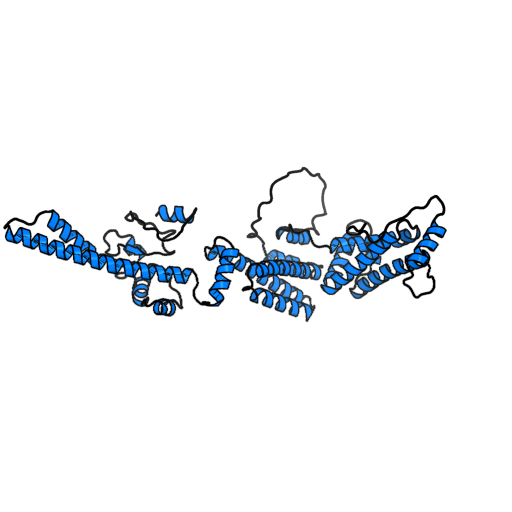.001 1.00 93.19 346 GLN A CA 1
ATOM 2765 C C . GLN A 1 346 ? -36.037 -5.301 43.587 1.00 93.19 346 GLN A C 1
ATOM 2767 O O . GLN A 1 346 ? -35.044 -5.438 42.879 1.00 93.19 346 GLN A O 1
ATOM 2772 N N . ILE A 1 347 ? -35.945 -4.962 44.874 1.00 93.06 347 ILE A N 1
ATOM 2773 C CA . ILE A 1 347 ? -34.660 -4.738 45.547 1.00 93.06 347 ILE A CA 1
ATOM 2774 C C . ILE A 1 347 ? -33.839 -6.031 45.599 1.00 93.06 347 ILE A C 1
ATOM 2776 O O . ILE A 1 347 ? -32.655 -5.990 45.276 1.00 93.06 347 ILE A O 1
ATOM 2780 N N . SER A 1 348 ? -34.451 -7.171 45.945 1.00 93.44 348 SER A N 1
ATOM 2781 C CA . SER A 1 348 ? -33.773 -8.479 45.935 1.00 93.44 348 SER A CA 1
ATOM 2782 C C . SER A 1 348 ? -33.227 -8.802 44.548 1.00 93.44 348 SER A C 1
ATOM 2784 O O . SER A 1 348 ? -32.052 -9.126 44.394 1.00 93.44 348 SER A O 1
ATOM 2786 N N . TRP A 1 349 ? -34.054 -8.601 43.521 1.00 93.81 349 TRP A N 1
ATOM 2787 C CA . TRP A 1 349 ? -33.645 -8.776 42.136 1.00 93.81 349 TRP A CA 1
ATOM 2788 C C . TRP A 1 349 ? -32.469 -7.853 41.788 1.00 93.81 349 TRP A C 1
ATOM 2790 O O . TRP A 1 349 ? -31.468 -8.319 41.258 1.00 93.81 349 TRP A O 1
ATOM 2800 N N . MET A 1 350 ? -32.513 -6.571 42.162 1.00 93.69 350 MET A N 1
ATOM 2801 C CA . MET A 1 350 ? -31.404 -5.640 41.924 1.00 93.69 350 MET A CA 1
ATOM 2802 C C . MET A 1 350 ? -30.114 -6.007 42.669 1.00 93.69 350 MET A C 1
ATOM 2804 O O . MET A 1 350 ? -29.042 -5.695 42.155 1.00 93.69 350 MET A O 1
ATOM 2808 N N . ILE A 1 351 ? -30.198 -6.627 43.852 1.00 92.62 351 ILE A N 1
ATOM 2809 C CA . ILE A 1 351 ? -29.035 -7.100 44.624 1.00 92.62 351 ILE A CA 1
ATOM 2810 C C . ILE A 1 351 ? -28.358 -8.274 43.919 1.00 92.62 351 ILE A C 1
ATOM 2812 O O . ILE A 1 351 ? -27.135 -8.315 43.838 1.00 92.62 351 ILE A O 1
ATOM 2816 N N . GLU A 1 352 ? -29.148 -9.215 43.406 1.00 93.88 352 GLU A N 1
ATOM 2817 C CA . GLU A 1 352 ? -28.633 -10.391 42.702 1.00 93.88 352 GLU A CA 1
ATOM 2818 C C . GLU A 1 352 ? -28.061 -10.054 41.321 1.00 93.88 352 GLU A C 1
ATOM 2820 O O . GLU A 1 352 ? -27.228 -10.798 40.812 1.00 93.88 352 GLU A O 1
ATOM 2825 N N . THR A 1 353 ? -28.506 -8.958 40.698 1.00 94.19 353 THR A N 1
ATOM 2826 C CA . THR A 1 353 ? -28.086 -8.585 39.344 1.00 94.19 353 THR A CA 1
ATOM 2827 C C . THR A 1 353 ? -26.577 -8.342 39.260 1.00 94.19 353 THR A C 1
ATOM 2829 O O . THR A 1 353 ? -26.038 -7.398 39.835 1.00 94.19 353 THR A O 1
ATOM 2832 N N . GLN A 1 354 ? -25.909 -9.159 38.451 1.00 92.94 354 GLN A N 1
ATOM 2833 C CA . GLN A 1 354 ? -24.525 -8.993 38.040 1.00 92.94 354 GLN A CA 1
ATOM 2834 C C . GLN A 1 354 ? -24.447 -8.269 36.695 1.00 92.94 354 GLN A C 1
ATOM 2836 O O . GLN A 1 354 ? -25.231 -8.525 35.774 1.00 92.94 354 GLN A O 1
ATOM 2841 N N . ILE A 1 355 ? -23.469 -7.369 36.604 1.00 93.94 355 ILE A N 1
ATOM 2842 C CA . ILE A 1 355 ? -23.201 -6.515 35.447 1.00 93.94 355 ILE A CA 1
ATOM 2843 C C . ILE A 1 355 ? -21.729 -6.677 35.099 1.00 93.94 355 ILE A C 1
ATOM 2845 O O . ILE A 1 355 ? -20.877 -6.382 35.941 1.00 93.94 355 ILE A O 1
ATOM 2849 N N . HIS A 1 356 ? -21.421 -7.123 33.885 1.00 93.25 356 HIS A N 1
ATOM 2850 C CA . HIS A 1 356 ? -20.040 -7.364 33.460 1.00 93.25 356 HIS A CA 1
ATOM 2851 C C . HIS A 1 356 ? -19.803 -6.858 32.033 1.00 93.25 356 HIS A C 1
ATOM 2853 O O . HIS A 1 356 ? -20.684 -7.004 31.180 1.00 93.25 356 HIS A O 1
ATOM 2859 N N . PRO A 1 357 ? -18.638 -6.243 31.761 1.00 92.19 357 PRO A N 1
ATOM 2860 C CA . PRO A 1 357 ? -18.212 -5.981 30.397 1.00 92.19 357 PRO A CA 1
ATOM 2861 C C . PRO A 1 357 ? -17.803 -7.296 29.713 1.00 92.19 357 PRO A C 1
ATOM 2863 O O . PRO A 1 357 ? -17.341 -8.219 30.381 1.00 92.19 357 PRO A O 1
ATOM 2866 N N . VAL A 1 358 ? -17.965 -7.373 28.391 1.00 89.62 358 VAL A N 1
ATOM 2867 C CA . VAL A 1 358 ? -17.588 -8.518 27.547 1.00 89.62 358 VAL A CA 1
ATOM 2868 C C . VAL A 1 358 ? -16.798 -8.010 26.343 1.00 89.62 358 VAL A C 1
ATOM 2870 O O . VAL A 1 358 ? -17.342 -7.367 25.441 1.00 89.62 358 VAL A O 1
ATOM 2873 N N . PHE A 1 359 ? -15.496 -8.285 26.338 1.00 87.44 359 PHE A N 1
ATOM 2874 C CA . PHE A 1 359 ? -14.570 -7.905 25.274 1.00 87.44 359 PHE A CA 1
ATOM 2875 C C . PHE A 1 359 ? -13.438 -8.931 25.145 1.00 87.44 359 PHE A C 1
ATOM 2877 O O . PHE A 1 359 ? -13.234 -9.761 26.029 1.00 87.44 359 PHE A O 1
ATOM 2884 N N . SER A 1 360 ? -12.730 -8.900 24.017 1.00 81.94 360 SER A N 1
ATOM 2885 C CA . SER A 1 360 ? -11.654 -9.845 23.724 1.00 81.94 360 SER A CA 1
ATOM 2886 C C . SER A 1 360 ? -10.378 -9.502 24.507 1.00 81.94 360 SER A C 1
ATOM 2888 O O . SER A 1 360 ? -9.984 -8.333 24.502 1.00 81.94 360 SER A O 1
ATOM 2890 N N . PRO A 1 361 ? -9.718 -10.494 25.134 1.00 74.06 361 PRO A N 1
ATOM 2891 C CA . PRO A 1 361 ? -8.497 -10.280 25.906 1.00 74.06 361 PRO A CA 1
ATOM 2892 C C . PRO A 1 361 ? -7.274 -10.018 25.017 1.00 74.06 361 PRO A C 1
ATOM 2894 O O . PRO A 1 361 ? -7.099 -10.687 24.000 1.00 74.06 361 PRO A O 1
ATOM 2897 N N . GLU A 1 362 ? -6.370 -9.138 25.457 1.00 71.38 362 GLU A N 1
ATOM 2898 C CA . GLU A 1 362 ? -5.083 -8.873 24.786 1.00 71.38 362 GLU A CA 1
ATOM 2899 C C . GLU A 1 362 ? -3.879 -8.833 25.745 1.00 71.38 362 GLU A C 1
ATOM 2901 O O . GLU A 1 362 ? -4.041 -8.938 26.963 1.00 71.38 362 GLU A O 1
ATOM 2906 N N . GLN A 1 363 ? -2.655 -8.775 25.194 1.00 62.06 363 GLN A N 1
ATOM 2907 C CA . GLN A 1 363 ? -1.397 -8.885 25.953 1.00 62.06 363 GLN A CA 1
ATOM 2908 C C . GLN A 1 363 ? -1.052 -7.633 26.785 1.00 62.06 363 GLN A C 1
ATOM 2910 O O . GLN A 1 363 ? -0.475 -7.788 27.858 1.00 62.06 363 GLN A O 1
ATOM 2915 N N . ASN A 1 364 ? -1.423 -6.423 26.344 1.00 68.94 364 ASN A N 1
ATOM 2916 C CA . ASN A 1 364 ? -0.991 -5.160 26.977 1.00 68.94 364 ASN A CA 1
ATOM 2917 C C . ASN A 1 364 ? -2.097 -4.385 27.720 1.00 68.94 364 ASN A C 1
ATOM 2919 O O . ASN A 1 364 ? -1.812 -3.375 28.363 1.00 68.94 364 ASN A O 1
ATOM 2923 N N . GLU A 1 365 ? -3.329 -4.897 27.737 1.00 73.88 365 GLU A N 1
ATOM 2924 C CA . GLU A 1 365 ? -4.509 -4.169 28.232 1.00 73.88 365 GLU A CA 1
ATOM 2925 C C . GLU A 1 365 ? -4.411 -3.716 29.700 1.00 73.88 365 GLU A C 1
ATOM 2927 O O . GLU A 1 365 ? -4.952 -2.681 30.067 1.00 73.88 365 GLU A O 1
ATOM 2932 N N . VAL A 1 366 ? -3.704 -4.448 30.571 1.00 79.25 366 VAL A N 1
ATOM 2933 C CA . VAL A 1 366 ? -3.632 -4.101 32.004 1.00 79.25 366 VAL A CA 1
ATOM 2934 C C . VAL A 1 366 ? -2.973 -2.738 32.205 1.00 79.25 366 VAL A C 1
ATOM 2936 O O . VAL A 1 366 ? -3.404 -1.963 33.057 1.00 79.25 366 VAL A O 1
ATOM 2939 N N . LYS A 1 367 ? -1.944 -2.432 31.408 1.00 78.62 367 LYS A N 1
ATOM 2940 C CA . LYS A 1 367 ? -1.247 -1.147 31.466 1.00 78.62 367 LYS A CA 1
ATOM 2941 C C . LYS A 1 367 ? -2.138 -0.019 30.943 1.00 78.62 367 LYS A C 1
ATOM 2943 O O . LYS A 1 367 ? -2.197 1.038 31.567 1.00 78.62 367 LYS A O 1
ATOM 2948 N N . ASP A 1 368 ? -2.850 -0.268 29.849 1.00 78.00 368 ASP A N 1
ATOM 2949 C CA . ASP A 1 368 ? -3.688 0.732 29.181 1.00 78.00 368 ASP A CA 1
ATOM 2950 C C . ASP A 1 368 ? -4.918 1.091 30.027 1.00 78.00 368 ASP A C 1
ATOM 2952 O O . ASP A 1 368 ? -5.258 2.261 30.188 1.00 78.00 368 ASP A O 1
ATOM 2956 N N . PHE A 1 369 ? -5.538 0.098 30.667 1.00 82.94 369 PHE A N 1
ATOM 2957 C CA . PHE A 1 369 ? -6.648 0.317 31.596 1.00 82.94 369 PHE A CA 1
ATOM 2958 C C . PHE A 1 369 ? -6.192 1.009 32.885 1.00 82.94 369 PHE A C 1
ATOM 2960 O O . PHE A 1 369 ? -6.893 1.891 33.387 1.00 82.94 369 PHE A O 1
ATOM 2967 N N . ALA A 1 370 ? -5.005 0.664 33.397 1.00 82.88 370 ALA A N 1
ATOM 2968 C CA . ALA A 1 370 ? -4.442 1.313 34.578 1.00 82.88 370 ALA A CA 1
ATOM 2969 C C . ALA A 1 370 ? -4.142 2.801 34.336 1.00 82.88 370 ALA A C 1
ATOM 2971 O O . ALA A 1 370 ? -4.365 3.611 35.236 1.00 82.88 370 ALA A O 1
ATOM 2972 N N . ALA A 1 371 ? -3.699 3.176 33.129 1.00 80.75 371 ALA A N 1
ATOM 2973 C CA . ALA A 1 371 ? -3.505 4.577 32.744 1.00 80.75 371 ALA A CA 1
ATOM 2974 C C . ALA A 1 371 ? -4.809 5.395 32.816 1.00 80.75 371 ALA A C 1
ATOM 2976 O O . ALA A 1 371 ? -4.787 6.585 33.115 1.00 80.75 371 ALA A O 1
ATOM 2977 N N . GLU A 1 372 ? -5.948 4.734 32.615 1.00 79.06 372 GLU A N 1
ATOM 2978 C CA . GLU A 1 372 ? -7.290 5.318 32.673 1.00 79.06 372 GLU A CA 1
ATOM 2979 C C . GLU A 1 372 ? -7.979 5.132 34.038 1.00 79.06 372 GLU A C 1
ATOM 2981 O O . GLU A 1 372 ? -9.156 5.470 34.193 1.00 79.06 372 GLU A O 1
ATOM 2986 N N . GLY A 1 373 ? -7.252 4.610 35.034 1.00 81.69 373 GLY A N 1
ATOM 2987 C CA . GLY A 1 373 ? -7.725 4.438 36.409 1.00 81.69 373 GLY A CA 1
ATOM 2988 C C . GLY A 1 373 ? -8.654 3.242 36.633 1.00 81.69 373 GLY A C 1
ATOM 2989 O O . GLY A 1 373 ? -9.374 3.227 37.629 1.00 81.69 373 GLY A O 1
ATOM 2990 N N . ILE A 1 374 ? -8.656 2.253 35.734 1.00 83.88 374 ILE A N 1
ATOM 2991 C CA . ILE A 1 374 ? -9.532 1.074 35.802 1.00 83.88 374 ILE A CA 1
ATOM 2992 C C . ILE A 1 374 ? -8.698 -0.173 36.082 1.00 83.88 374 ILE A C 1
ATOM 2994 O O . ILE A 1 374 ? -7.721 -0.447 35.386 1.00 83.88 374 ILE A O 1
ATOM 2998 N N . ASP A 1 375 ? -9.117 -0.984 37.054 1.00 84.81 375 ASP A N 1
ATOM 2999 C CA . ASP A 1 375 ? -8.540 -2.315 37.245 1.00 84.81 375 ASP A CA 1
ATOM 3000 C C . ASP A 1 375 ? -9.292 -3.350 36.400 1.00 84.81 375 ASP A C 1
ATOM 3002 O O . ASP A 1 375 ? -10.429 -3.719 36.696 1.00 84.81 375 ASP A O 1
ATOM 3006 N N . VAL A 1 376 ? -8.652 -3.827 35.329 1.00 85.25 376 VAL A N 1
ATOM 3007 C CA . VAL A 1 376 ? -9.243 -4.810 34.406 1.00 85.25 376 VAL A CA 1
ATOM 3008 C C . VAL A 1 376 ? -9.192 -6.249 34.934 1.00 85.25 376 VAL A C 1
ATOM 3010 O O . VAL A 1 376 ? -9.942 -7.109 34.469 1.00 85.25 376 VAL A O 1
ATOM 3013 N N . ARG A 1 377 ? -8.341 -6.536 35.930 1.00 86.00 377 ARG A N 1
ATOM 3014 C CA . ARG A 1 377 ? -8.071 -7.905 36.409 1.00 86.00 377 ARG A CA 1
ATOM 3015 C C . ARG A 1 377 ? -9.328 -8.648 36.888 1.00 86.00 377 ARG A C 1
ATOM 3017 O O . ARG A 1 377 ? -9.503 -9.788 36.460 1.00 86.00 377 ARG A O 1
ATOM 3024 N N . PRO A 1 378 ? -10.242 -8.037 37.671 1.00 85.94 378 PRO A N 1
ATOM 3025 C CA . PRO A 1 378 ? -11.467 -8.712 38.101 1.00 85.94 378 PRO A CA 1
ATOM 3026 C C . PRO A 1 378 ? -12.395 -9.058 36.932 1.00 85.94 378 PRO A C 1
ATOM 3028 O O . PRO A 1 378 ? -13.043 -10.101 36.933 1.00 85.94 378 PRO A O 1
ATOM 3031 N N . TYR A 1 379 ? -12.455 -8.200 35.909 1.00 87.00 379 TYR A N 1
ATOM 3032 C CA . TYR A 1 379 ? -13.255 -8.463 34.713 1.00 87.00 379 TYR A CA 1
ATOM 3033 C C . TYR A 1 379 ? -12.674 -9.616 33.901 1.00 87.00 379 TYR A C 1
ATOM 3035 O O . TYR A 1 379 ? -13.416 -10.490 33.459 1.00 87.00 379 TYR A O 1
ATOM 3043 N N . ARG A 1 380 ? -11.345 -9.659 33.764 1.00 82.31 380 ARG A N 1
ATOM 3044 C CA . ARG A 1 380 ? -10.649 -10.736 33.059 1.00 82.31 380 ARG A CA 1
ATOM 3045 C C . ARG A 1 380 ? -10.798 -12.078 33.760 1.00 82.31 380 ARG A C 1
ATOM 3047 O O . ARG A 1 380 ? -11.005 -13.086 33.093 1.00 82.31 380 ARG A O 1
ATOM 3054 N N . GLU A 1 381 ? -10.733 -12.089 35.086 1.00 84.75 381 GLU A N 1
ATOM 3055 C CA . GLU A 1 381 ? -10.973 -13.299 35.865 1.00 84.75 381 GLU A CA 1
ATOM 3056 C C . GLU A 1 381 ? -12.364 -13.869 35.581 1.00 84.75 381 GLU A C 1
ATOM 3058 O O . GLU A 1 381 ? -12.478 -15.043 35.238 1.00 84.75 381 GLU A O 1
ATOM 3063 N N . VAL A 1 382 ? -13.397 -13.020 35.595 1.00 86.75 382 VAL A N 1
ATOM 3064 C CA . VAL A 1 382 ? -14.764 -13.424 35.241 1.00 86.75 382 VAL A CA 1
ATOM 3065 C C . VAL A 1 382 ? -14.837 -13.932 33.799 1.00 86.75 382 VAL A C 1
ATOM 3067 O O . VAL A 1 382 ? -15.418 -14.983 33.563 1.00 86.75 382 VAL A O 1
ATOM 3070 N N . MET A 1 383 ? -14.223 -13.246 32.831 1.00 85.62 383 MET A N 1
ATOM 3071 C CA . MET A 1 383 ? -14.237 -13.673 31.423 1.00 85.62 383 MET A CA 1
ATOM 3072 C C . MET A 1 383 ? -13.566 -15.031 31.187 1.00 85.62 383 MET A C 1
ATOM 3074 O O . MET A 1 383 ? -14.034 -15.798 30.349 1.00 85.62 383 MET A O 1
ATOM 3078 N N . VAL A 1 384 ? -12.468 -15.316 31.896 1.00 83.44 384 VAL A N 1
ATOM 3079 C CA . VAL A 1 384 ? -11.677 -16.545 31.725 1.00 83.44 384 VAL A CA 1
ATOM 3080 C C . VAL A 1 384 ? -12.267 -17.708 32.520 1.00 83.44 384 VAL A C 1
ATOM 3082 O O . VAL A 1 384 ? -12.395 -18.807 31.988 1.00 83.44 384 VAL A O 1
ATOM 3085 N N . GLN A 1 385 ? -12.609 -17.488 33.790 1.00 82.94 385 GLN A N 1
ATOM 3086 C CA . GLN A 1 385 ? -13.112 -18.538 34.683 1.00 82.94 385 GLN A CA 1
ATOM 3087 C C . GLN A 1 385 ? -14.625 -18.750 34.559 1.00 82.94 385 GLN A C 1
ATOM 3089 O O . GLN A 1 385 ? -15.158 -19.755 35.036 1.00 82.94 385 GLN A O 1
ATOM 3094 N N . GLY A 1 386 ? -15.326 -17.810 33.929 1.00 84.81 386 GLY A N 1
ATOM 3095 C CA . GLY A 1 386 ? -16.774 -17.814 33.885 1.00 84.81 386 GLY A CA 1
ATOM 3096 C C . GLY A 1 386 ? -17.411 -17.365 35.201 1.00 84.81 386 GLY A C 1
ATOM 3097 O O . GLY A 1 386 ? -16.749 -16.888 36.124 1.00 84.81 386 GLY A O 1
ATOM 3098 N N . ILE A 1 387 ? -18.729 -17.537 35.310 1.00 86.50 387 ILE A N 1
ATOM 3099 C CA . ILE A 1 387 ? -19.475 -17.274 36.548 1.00 86.50 387 ILE A CA 1
ATOM 3100 C C . ILE A 1 387 ? -19.910 -18.624 37.114 1.00 86.50 387 ILE A C 1
ATOM 3102 O O . ILE A 1 387 ? -20.694 -19.345 36.503 1.00 86.50 387 ILE A O 1
ATOM 3106 N N . GLY A 1 388 ? -19.352 -19.005 38.266 1.00 81.25 388 GLY A N 1
ATOM 3107 C CA . GLY A 1 388 ? -19.640 -20.306 38.881 1.00 81.25 388 GLY A CA 1
ATOM 3108 C C . GLY A 1 388 ? -19.186 -21.508 38.039 1.00 81.25 388 GLY A C 1
ATOM 3109 O O . GLY A 1 388 ? -19.822 -22.557 38.094 1.00 81.25 388 GLY A O 1
ATOM 3110 N N . GLY A 1 389 ? -18.120 -21.352 37.242 1.00 80.19 389 GLY A N 1
ATOM 3111 C CA . GLY A 1 389 ? -17.560 -22.407 36.387 1.00 80.19 389 GLY A CA 1
ATOM 3112 C C . GLY A 1 389 ? -18.259 -22.592 35.036 1.00 80.19 389 GLY A C 1
ATOM 3113 O O . GLY A 1 389 ? -17.912 -23.511 34.298 1.00 80.19 389 GLY A O 1
ATOM 3114 N N . LYS A 1 390 ? -19.231 -21.734 34.701 1.00 87.12 390 LYS A N 1
ATOM 3115 C CA . LYS A 1 390 ? -19.913 -21.709 33.400 1.00 87.12 390 LYS A CA 1
ATOM 3116 C C . LYS A 1 390 ? -19.470 -20.513 32.568 1.00 87.12 390 LYS A C 1
ATOM 3118 O O . LYS A 1 390 ? -19.281 -19.422 33.107 1.00 87.12 390 LYS A O 1
ATOM 3123 N N . GLY A 1 391 ? -19.367 -20.699 31.252 1.00 88.31 391 GLY A N 1
ATOM 3124 C CA . GLY A 1 391 ? -19.043 -19.621 30.313 1.00 88.31 391 GLY A CA 1
ATOM 3125 C C . GLY A 1 391 ? -20.029 -18.451 30.409 1.00 88.31 391 GLY A C 1
ATOM 3126 O O . GLY A 1 391 ? -21.205 -18.638 30.733 1.00 88.31 391 GLY A O 1
ATOM 3127 N N . LEU A 1 392 ? -19.559 -17.226 30.144 1.00 90.00 392 LEU A N 1
ATOM 3128 C CA . LEU A 1 392 ? -20.397 -16.016 30.217 1.00 90.00 392 LEU A CA 1
ATOM 3129 C C . LEU A 1 392 ? -21.600 -16.085 29.275 1.00 90.00 392 LEU A C 1
ATOM 3131 O O . LEU A 1 392 ? -22.664 -15.559 29.589 1.00 90.00 392 LEU A O 1
ATOM 3135 N N . ASP A 1 393 ? -21.415 -16.718 28.125 1.00 89.44 393 ASP A N 1
ATOM 3136 C CA . ASP A 1 393 ? -22.422 -16.911 27.095 1.00 89.44 393 ASP A CA 1
ATOM 3137 C C . ASP A 1 393 ? -23.550 -17.840 27.575 1.00 89.44 393 ASP A C 1
ATOM 3139 O O . ASP A 1 393 ? -24.725 -17.515 27.401 1.00 89.44 393 ASP A O 1
ATOM 3143 N N . GLU A 1 394 ? -23.211 -18.952 28.235 1.00 90.00 394 GLU A N 1
ATOM 3144 C CA . GLU A 1 394 ? -24.179 -19.851 28.873 1.00 90.00 394 GLU A CA 1
ATOM 3145 C C . GLU A 1 394 ? -24.904 -19.140 30.022 1.00 90.00 394 GLU A C 1
ATOM 3147 O O . GLU A 1 394 ? -26.132 -19.178 30.105 1.00 90.00 394 GLU A O 1
ATOM 3152 N N . CYS A 1 395 ? -24.150 -18.428 30.864 1.00 91.31 395 CYS A N 1
ATOM 3153 C CA . CYS A 1 395 ? -24.688 -17.662 31.984 1.00 91.31 395 CYS A CA 1
ATOM 3154 C C . CYS A 1 395 ? -25.692 -16.599 31.534 1.00 91.31 395 CYS A C 1
ATOM 3156 O O . CYS A 1 395 ? -26.715 -16.414 32.180 1.00 91.31 395 CYS A O 1
ATOM 3158 N N . PHE A 1 396 ? -25.409 -15.885 30.444 1.00 92.25 396 PHE A N 1
ATOM 3159 C CA . PHE A 1 396 ? -26.277 -14.812 29.959 1.00 92.25 396 PHE A CA 1
ATOM 3160 C C . PHE A 1 396 ? -27.505 -15.337 29.199 1.00 92.25 396 PHE A C 1
ATOM 3162 O O . PHE A 1 396 ? -28.542 -14.676 29.158 1.00 92.25 396 PHE A O 1
ATOM 3169 N N . LYS A 1 397 ? -27.417 -16.540 28.612 1.00 90.88 397 LYS A N 1
ATOM 3170 C CA . LYS A 1 397 ? -28.555 -17.217 27.968 1.00 90.88 397 LYS A CA 1
ATOM 3171 C C . LYS A 1 397 ? -29.592 -17.736 28.966 1.00 90.88 397 LYS A C 1
ATOM 3173 O O . LYS A 1 397 ? -30.753 -17.908 28.594 1.00 90.88 397 LYS A O 1
ATOM 3178 N N . ASP A 1 398 ? -29.195 -18.008 30.206 1.00 91.06 398 ASP A N 1
ATOM 3179 C CA . ASP A 1 398 ? -30.109 -18.452 31.255 1.00 91.06 398 ASP A CA 1
ATOM 3180 C C . ASP A 1 398 ? -30.843 -17.262 31.895 1.00 91.06 398 ASP A C 1
ATOM 3182 O O . ASP A 1 398 ? -30.288 -16.498 32.681 1.00 91.06 398 ASP A O 1
ATOM 3186 N N . ALA A 1 399 ? -32.144 -17.147 31.615 1.00 89.38 399 ALA A N 1
ATOM 3187 C CA . ALA A 1 399 ? -33.006 -16.086 32.138 1.00 89.38 399 ALA A CA 1
ATOM 3188 C C . ALA A 1 399 ? -33.102 -16.040 33.678 1.00 89.38 399 ALA A C 1
ATOM 3190 O O . ALA A 1 399 ? -33.521 -15.023 34.236 1.00 89.38 399 ALA A O 1
ATOM 3191 N N . LYS A 1 400 ? -32.762 -17.132 34.377 1.00 90.44 400 LYS A N 1
ATOM 3192 C CA . LYS A 1 400 ? -32.756 -17.183 35.849 1.00 90.44 400 LYS A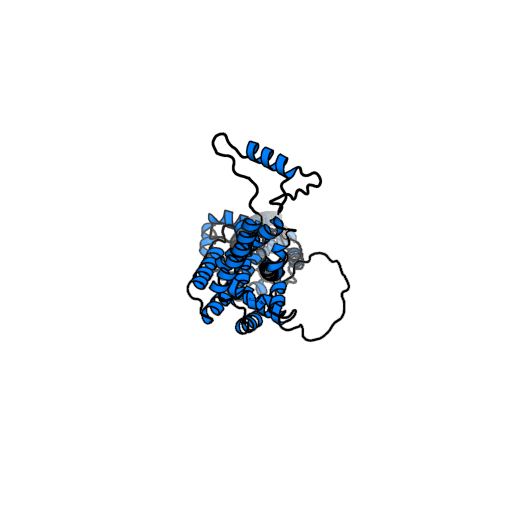 CA 1
ATOM 3193 C C . LYS A 1 400 ? -31.416 -16.771 36.444 1.00 90.44 400 LYS A C 1
ATOM 3195 O O . LYS A 1 400 ? -31.342 -16.519 37.648 1.00 90.44 400 LYS A O 1
ATOM 3200 N N . HIS A 1 401 ? -30.371 -16.701 35.630 1.00 93.25 401 HIS A N 1
ATOM 3201 C CA . HIS A 1 401 ? -29.036 -16.410 36.103 1.00 93.25 401 HIS A CA 1
ATOM 3202 C C . HIS A 1 401 ? -28.920 -14.941 36.569 1.00 93.25 401 HIS A C 1
ATOM 3204 O O . HIS A 1 401 ? -29.578 -14.044 36.028 1.00 93.25 401 HIS A O 1
ATOM 3210 N N . PRO A 1 402 ? -28.104 -14.650 37.599 1.00 93.25 402 PRO A N 1
ATOM 3211 C CA . PRO A 1 402 ? -27.897 -13.286 38.087 1.00 93.25 402 PRO A CA 1
ATOM 3212 C C . PRO A 1 402 ? -27.211 -12.356 37.073 1.00 93.25 402 PRO A C 1
ATOM 3214 O O . PRO A 1 402 ? -27.356 -11.141 37.179 1.00 93.25 402 PRO A O 1
ATOM 3217 N N . PHE A 1 403 ? -26.486 -12.882 36.082 1.00 94.25 403 PHE A N 1
ATOM 3218 C CA . PHE A 1 403 ? -25.849 -12.078 35.029 1.00 94.25 403 PHE A CA 1
ATOM 3219 C C . PHE A 1 403 ? -26.875 -11.564 34.015 1.00 94.25 403 PHE A C 1
ATOM 3221 O O . PHE A 1 403 ? -27.254 -12.275 33.092 1.00 94.25 403 PHE A O 1
ATOM 3228 N N . ARG A 1 404 ? -27.333 -10.322 34.214 1.00 93.00 404 ARG A N 1
ATOM 3229 C CA . ARG A 1 404 ? -28.499 -9.760 33.503 1.00 93.00 404 ARG A CA 1
ATOM 3230 C C . ARG A 1 404 ? -28.175 -8.538 32.647 1.00 93.00 404 ARG A C 1
ATOM 3232 O O . ARG A 1 404 ? -28.998 -8.144 31.831 1.00 93.00 404 ARG A O 1
ATOM 3239 N N . VAL A 1 405 ? -26.998 -7.929 32.818 1.00 94.12 405 VAL A N 1
ATOM 3240 C CA . VAL A 1 405 ? -26.553 -6.791 31.998 1.00 94.12 405 VAL A CA 1
ATOM 3241 C C . VAL A 1 405 ? -25.139 -7.049 31.495 1.00 94.12 405 VAL A C 1
ATOM 3243 O O . VAL A 1 405 ? -24.191 -7.077 32.280 1.00 94.12 405 VAL A O 1
ATOM 3246 N N . ALA A 1 406 ? -25.006 -7.194 30.181 1.00 93.38 406 ALA A N 1
ATOM 3247 C CA . ALA A 1 406 ? -23.725 -7.269 29.497 1.00 93.38 406 ALA A CA 1
ATOM 3248 C C . ALA A 1 406 ? -23.438 -5.935 28.799 1.00 93.38 406 ALA A C 1
ATOM 3250 O O . ALA A 1 406 ? -24.306 -5.386 28.121 1.00 93.38 406 ALA A O 1
ATOM 3251 N N . VAL A 1 407 ? -22.221 -5.416 28.961 1.00 93.69 407 VAL A N 1
ATOM 3252 C CA . VAL A 1 407 ? -21.730 -4.265 28.186 1.00 93.69 407 VAL A CA 1
ATOM 3253 C C . VAL A 1 407 ? -20.754 -4.801 27.151 1.00 93.69 407 VAL A C 1
ATOM 3255 O O . VAL A 1 407 ? -19.808 -5.483 27.529 1.00 93.69 407 VAL A O 1
ATOM 3258 N N . VAL A 1 408 ? -20.986 -4.538 25.865 1.00 90.75 408 VAL A N 1
ATOM 3259 C CA . VAL A 1 408 ? -20.214 -5.148 24.770 1.00 90.75 408 VAL A CA 1
ATOM 3260 C C . VAL A 1 408 ? -19.744 -4.105 23.757 1.00 90.75 408 VAL A C 1
ATOM 3262 O O . VAL A 1 408 ? -20.447 -3.129 23.503 1.00 90.75 408 VAL A O 1
ATOM 3265 N N . CYS A 1 409 ? -18.580 -4.332 23.139 1.00 84.50 409 CYS A N 1
ATOM 3266 C CA . CYS A 1 409 ? -18.051 -3.465 22.069 1.00 84.50 409 CYS A CA 1
ATOM 3267 C C . CYS A 1 409 ? -18.103 -4.080 20.672 1.00 84.50 409 CYS A C 1
ATOM 3269 O O . CYS A 1 409 ? -18.412 -3.390 19.697 1.00 84.50 409 CYS A O 1
ATOM 3271 N N . ALA A 1 410 ? -17.744 -5.358 20.577 1.00 78.69 410 ALA A N 1
ATOM 3272 C CA . ALA A 1 410 ? -17.671 -6.112 19.326 1.00 78.69 410 ALA A CA 1
ATOM 3273 C C . ALA A 1 410 ? -18.143 -7.556 19.522 1.00 78.69 410 ALA A C 1
ATOM 3275 O O . ALA A 1 410 ? -18.868 -8.097 18.687 1.00 78.69 410 ALA A O 1
ATOM 3276 N N . MET A 1 411 ? -17.776 -8.163 20.656 1.00 79.25 411 MET A N 1
ATOM 3277 C CA . MET A 1 411 ? -18.289 -9.472 21.044 1.00 79.25 411 MET A CA 1
ATOM 3278 C C . MET A 1 411 ? -19.816 -9.449 21.133 1.00 79.25 411 MET A C 1
ATOM 3280 O O . MET A 1 411 ? -20.411 -8.450 21.525 1.00 79.25 411 MET A O 1
ATOM 3284 N N . TRP A 1 412 ? -20.435 -10.561 20.740 1.00 84.75 412 TRP A N 1
ATOM 3285 C CA . TRP A 1 412 ? -21.885 -10.789 20.796 1.00 84.75 412 TRP A CA 1
ATOM 3286 C C . TRP A 1 412 ? -22.754 -9.891 19.902 1.00 84.75 412 TRP A C 1
ATOM 3288 O O . TRP A 1 412 ? -23.967 -10.073 19.870 1.00 84.75 412 TRP A O 1
ATOM 3298 N N . LEU A 1 413 ? -22.155 -9.006 19.094 1.00 80.31 413 LEU A N 1
ATOM 3299 C CA . LEU A 1 413 ? -22.872 -8.283 18.034 1.00 80.31 413 LEU A CA 1
ATOM 3300 C C . LEU A 1 413 ? -23.175 -9.167 16.812 1.00 80.31 413 LEU A C 1
ATOM 3302 O O . LEU A 1 413 ? -24.053 -8.845 16.016 1.00 80.31 413 LEU A O 1
ATOM 3306 N N . THR A 1 414 ? -22.459 -10.286 16.661 1.00 75.06 414 THR A N 1
ATOM 3307 C CA . THR A 1 414 ? -22.682 -11.286 15.607 1.00 75.06 414 THR A CA 1
ATOM 3308 C C . THR A 1 414 ? -22.675 -12.697 16.198 1.00 75.06 414 THR A C 1
ATOM 3310 O O . THR A 1 414 ? -21.960 -12.971 17.160 1.00 75.06 414 THR A O 1
ATOM 3313 N N . GLY A 1 415 ? -23.506 -13.594 15.655 1.00 74.31 415 GLY A N 1
ATOM 3314 C CA . GLY A 1 415 ? -23.500 -15.029 15.985 1.00 74.31 415 GLY A CA 1
ATOM 3315 C C . GLY A 1 415 ? -23.996 -15.430 17.384 1.00 74.31 415 GLY A C 1
ATOM 3316 O O . GLY A 1 415 ? -24.139 -16.620 17.649 1.00 74.31 415 GLY A O 1
ATOM 3317 N N . PHE A 1 416 ? -24.294 -14.477 18.270 1.00 83.56 416 PHE A N 1
ATOM 3318 C CA . PHE A 1 416 ? -24.833 -14.728 19.609 1.00 83.56 416 PHE A CA 1
ATOM 3319 C C . PHE A 1 416 ? -26.352 -14.530 19.619 1.00 83.56 416 PHE A C 1
ATOM 3321 O O . PHE A 1 416 ? -26.827 -13.552 19.057 1.00 83.56 416 PHE A O 1
ATOM 3328 N N . ASP A 1 417 ? -27.116 -15.457 20.195 1.00 82.81 417 ASP A N 1
ATOM 3329 C CA . ASP A 1 417 ? -28.588 -15.427 20.222 1.00 82.81 417 ASP A CA 1
ATOM 3330 C C . ASP A 1 417 ? -29.101 -15.783 21.623 1.00 82.81 417 ASP A C 1
ATOM 3332 O O . ASP A 1 417 ? -28.633 -16.756 22.229 1.00 82.81 417 ASP A O 1
ATOM 3336 N N . VAL A 1 418 ? -30.034 -14.980 22.146 1.00 86.38 418 VAL A N 1
ATOM 3337 C CA . VAL A 1 418 ? -30.563 -15.091 23.513 1.00 86.38 418 VAL A CA 1
ATOM 3338 C C . VAL A 1 418 ? -32.066 -14.833 23.504 1.00 86.38 418 VAL A C 1
ATOM 3340 O O . VAL A 1 418 ? -32.514 -13.697 23.423 1.00 86.38 418 VAL A O 1
ATOM 3343 N N . LYS A 1 419 ? -32.867 -15.886 23.691 1.00 85.44 419 LYS A N 1
ATOM 3344 C CA . LYS A 1 419 ? -34.340 -15.792 23.645 1.00 85.44 419 LYS A CA 1
ATOM 3345 C C . LYS A 1 419 ? -34.951 -14.834 24.674 1.00 85.44 419 LYS A C 1
ATOM 3347 O O . LYS A 1 419 ? -36.060 -14.355 24.470 1.00 85.44 419 LYS A O 1
ATOM 3352 N N . SER A 1 420 ? -34.278 -14.611 25.802 1.00 85.19 420 SER A N 1
ATOM 3353 C CA . SER A 1 420 ? -34.742 -13.729 26.880 1.00 85.19 420 SER A CA 1
ATOM 3354 C C . SER A 1 420 ? -34.272 -12.278 26.747 1.00 85.19 420 SER A C 1
ATOM 3356 O O . SER A 1 420 ? -34.645 -11.453 27.581 1.00 85.19 420 SER A O 1
ATOM 3358 N N . LEU A 1 421 ? -33.453 -11.950 25.743 1.00 88.50 421 LEU A N 1
ATOM 3359 C CA . LEU A 1 421 ? -32.945 -10.598 25.540 1.00 88.50 421 LEU A CA 1
ATOM 3360 C C . LEU A 1 421 ? -33.996 -9.77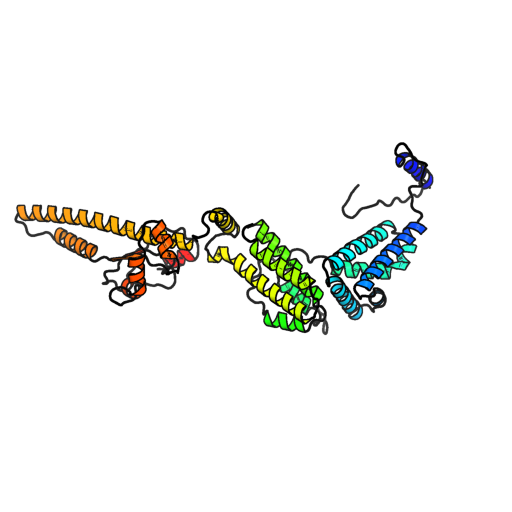0 24.795 1.00 88.50 421 LEU A C 1
ATOM 3362 O O . LEU A 1 421 ? -34.251 -9.983 23.619 1.00 88.50 421 LEU A O 1
ATOM 3366 N N . ALA A 1 422 ? -34.633 -8.837 25.501 1.00 89.31 422 ALA A N 1
ATOM 3367 C CA . ALA A 1 422 ? -35.680 -7.983 24.930 1.00 89.31 422 ALA A CA 1
ATOM 3368 C C . ALA A 1 422 ? -35.222 -6.538 24.673 1.00 89.31 422 ALA A C 1
ATOM 3370 O O . ALA A 1 422 ? -35.924 -5.779 24.007 1.00 89.31 422 ALA A O 1
ATOM 3371 N N . THR A 1 423 ? -34.075 -6.139 25.230 1.00 90.88 423 THR A N 1
ATOM 3372 C CA . THR A 1 423 ? -33.642 -4.738 25.257 1.00 90.88 423 THR A CA 1
ATOM 3373 C C . THR A 1 423 ? -32.167 -4.628 24.904 1.00 90.88 423 THR A C 1
ATOM 3375 O O . THR A 1 423 ? -31.318 -5.189 25.596 1.00 90.88 423 THR A O 1
ATOM 3378 N N . LEU A 1 424 ? -31.869 -3.829 23.880 1.00 90.12 424 LEU A N 1
ATOM 3379 C CA . LEU A 1 424 ? -30.517 -3.461 23.474 1.00 90.12 424 LEU A CA 1
ATOM 3380 C C . LEU A 1 424 ? -30.356 -1.938 23.556 1.00 90.12 424 LEU A C 1
ATOM 3382 O O . LEU A 1 424 ? -31.119 -1.191 22.944 1.00 90.12 424 LEU A O 1
ATOM 3386 N N . TYR A 1 425 ? -29.350 -1.478 24.301 1.00 90.88 425 TYR A N 1
ATOM 3387 C CA . TYR A 1 425 ? -28.956 -0.069 24.347 1.00 90.88 425 TYR A CA 1
ATOM 3388 C C . TYR A 1 425 ? -27.773 0.152 23.403 1.00 90.88 425 TYR A C 1
ATOM 3390 O O . TYR A 1 425 ? -26.762 -0.539 23.510 1.00 90.88 425 TYR A O 1
ATOM 3398 N N . LEU A 1 426 ? -27.894 1.109 22.482 1.00 87.75 426 LEU A N 1
ATOM 3399 C CA . LEU A 1 426 ? -26.866 1.404 21.485 1.00 87.75 426 LEU A CA 1
ATOM 3400 C C . LEU A 1 426 ? -26.207 2.753 21.779 1.00 87.75 426 LEU A C 1
ATOM 3402 O O . LEU A 1 426 ? -26.825 3.797 21.599 1.00 87.75 426 LEU A O 1
ATOM 3406 N N . ASP A 1 427 ? -24.938 2.707 22.180 1.00 85.06 427 ASP A N 1
ATOM 3407 C CA . ASP A 1 427 ? -24.060 3.874 22.368 1.00 85.06 427 ASP A CA 1
ATOM 3408 C C . ASP A 1 427 ? -22.811 3.754 21.473 1.00 85.06 427 ASP A C 1
ATOM 3410 O O . ASP A 1 427 ? -21.671 3.951 21.883 1.00 85.06 427 ASP A O 1
ATOM 3414 N N . LYS A 1 428 ? -23.028 3.314 20.226 1.00 80.25 428 LYS A N 1
ATOM 3415 C CA . LYS A 1 428 ? -21.994 3.166 19.194 1.00 80.25 428 LYS A CA 1
ATOM 3416 C C . LYS A 1 428 ? -22.592 3.520 17.831 1.00 80.25 428 LYS A C 1
ATOM 3418 O O . LYS A 1 428 ? -23.648 2.986 17.483 1.00 80.25 428 LYS A O 1
ATOM 3423 N N . PRO A 1 429 ? -21.961 4.400 17.031 1.00 77.06 429 PRO A N 1
ATOM 3424 C CA . PRO A 1 429 ? -22.470 4.734 15.707 1.00 77.06 429 PRO A CA 1
ATOM 3425 C C . PRO A 1 429 ? -22.338 3.524 14.772 1.00 77.06 429 PRO A C 1
ATOM 3427 O O . PRO A 1 429 ? -21.238 3.160 14.362 1.00 77.06 429 PRO A O 1
ATOM 3430 N N . MET A 1 430 ? -23.467 2.912 14.411 1.00 78.81 430 MET A N 1
ATOM 3431 C CA . MET A 1 430 ? -23.541 1.756 13.506 1.00 78.81 430 MET A CA 1
ATOM 3432 C C . MET A 1 430 ? -24.381 2.086 12.268 1.00 78.81 430 MET A C 1
ATOM 3434 O O . MET A 1 430 ? -25.307 2.895 12.338 1.00 78.81 430 MET A O 1
ATOM 3438 N N . LYS A 1 431 ? -24.059 1.480 11.116 1.00 75.94 431 LYS A N 1
ATOM 3439 C CA . LYS A 1 431 ? -24.753 1.721 9.837 1.00 75.94 431 LYS A CA 1
ATOM 3440 C C . LYS A 1 431 ? -24.843 0.449 8.993 1.00 75.94 431 LYS A C 1
ATOM 3442 O O . LYS A 1 431 ? -23.970 -0.407 9.064 1.00 75.94 431 LYS A O 1
ATOM 3447 N N . GLY A 1 432 ? -25.862 0.368 8.137 1.00 83.19 432 GLY A N 1
ATOM 3448 C CA . GLY A 1 432 ? -25.991 -0.698 7.139 1.00 83.19 432 GLY A CA 1
ATOM 3449 C C . GLY A 1 432 ? -26.119 -2.092 7.759 1.00 83.19 432 GLY A C 1
ATOM 3450 O O . GLY A 1 432 ? -26.869 -2.285 8.716 1.00 83.19 432 GLY A O 1
ATOM 3451 N N . HIS A 1 433 ? -25.384 -3.062 7.211 1.00 78.06 433 HIS A N 1
ATOM 3452 C CA . HIS A 1 433 ? -25.488 -4.472 7.598 1.00 78.06 433 HIS A CA 1
ATOM 3453 C C . HIS A 1 433 ? -25.165 -4.739 9.075 1.00 78.06 433 HIS A C 1
ATOM 3455 O O . HIS A 1 433 ? -25.839 -5.560 9.691 1.00 78.06 433 HIS A O 1
ATOM 3461 N N . THR A 1 434 ? -24.201 -4.032 9.672 1.00 72.94 434 THR A N 1
ATOM 3462 C CA . THR A 1 434 ? -23.828 -4.235 11.084 1.00 72.94 434 THR A CA 1
ATOM 3463 C C . THR A 1 434 ? -24.921 -3.776 12.047 1.00 72.94 434 THR A C 1
ATOM 3465 O O . THR A 1 434 ? -25.181 -4.447 13.042 1.00 72.94 434 THR A O 1
ATOM 3468 N N . LEU A 1 435 ? -25.628 -2.685 11.725 1.00 82.50 435 LEU A N 1
ATOM 3469 C CA . LEU A 1 435 ? -26.793 -2.239 12.496 1.00 82.50 435 LEU A CA 1
ATOM 3470 C C . LEU A 1 435 ? -27.940 -3.251 12.414 1.00 82.50 435 LEU A C 1
ATOM 3472 O O . LEU A 1 435 ? -28.545 -3.576 13.432 1.00 82.50 435 LEU A O 1
ATOM 3476 N N . MET A 1 436 ? -28.204 -3.779 11.216 1.00 83.31 436 MET A N 1
ATOM 3477 C CA . MET A 1 436 ? -29.238 -4.798 11.024 1.00 83.31 436 MET A CA 1
ATOM 3478 C C . MET A 1 436 ? -28.924 -6.086 11.789 1.00 83.31 436 MET A C 1
ATOM 3480 O O . MET A 1 436 ? -29.822 -6.659 12.397 1.00 83.31 436 MET A O 1
ATOM 3484 N N . GLN A 1 437 ? -27.661 -6.521 11.802 1.00 82.62 437 GLN A N 1
ATOM 3485 C CA . GLN A 1 437 ? -27.233 -7.692 12.572 1.00 82.62 437 GLN A CA 1
ATOM 3486 C C . GLN A 1 437 ? -27.411 -7.486 14.079 1.00 82.62 437 GLN A C 1
ATOM 3488 O O . GLN A 1 437 ? -27.924 -8.384 14.739 1.00 82.62 437 GLN A O 1
ATOM 3493 N N . ALA A 1 438 ? -27.046 -6.307 14.597 1.00 82.12 438 ALA A N 1
ATOM 3494 C CA . ALA A 1 438 ? -27.172 -5.984 16.014 1.00 82.12 438 ALA A CA 1
ATOM 3495 C C . ALA A 1 438 ? -28.633 -5.875 16.483 1.00 82.12 438 ALA A C 1
ATOM 3497 O O . ALA A 1 438 ? -28.945 -6.349 17.565 1.00 82.12 438 ALA A O 1
ATOM 3498 N N . ILE A 1 439 ? -29.532 -5.281 15.685 1.00 83.31 439 ILE A N 1
ATOM 3499 C CA . ILE A 1 439 ? -30.968 -5.174 16.026 1.00 83.31 439 ILE A CA 1
ATOM 3500 C C . ILE A 1 439 ? -31.688 -6.522 15.894 1.00 83.31 439 ILE A C 1
ATOM 3502 O O . ILE A 1 439 ? -32.677 -6.763 16.573 1.00 83.31 439 ILE A O 1
ATOM 3506 N N . ALA A 1 440 ? -31.210 -7.413 15.024 1.00 81.88 440 ALA A N 1
ATOM 3507 C CA . ALA A 1 440 ? -31.749 -8.765 14.888 1.00 81.88 440 ALA A CA 1
ATOM 3508 C C . ALA A 1 440 ? -31.290 -9.720 16.011 1.00 81.88 440 ALA A C 1
ATOM 3510 O O . ALA A 1 440 ? -31.352 -10.939 15.823 1.00 81.88 440 ALA A O 1
ATOM 3511 N N . ARG A 1 441 ? -30.726 -9.190 17.101 1.00 75.56 441 ARG A N 1
ATOM 3512 C CA . ARG A 1 441 ? -30.397 -9.896 18.344 1.00 75.56 441 ARG A CA 1
ATOM 3513 C C . ARG A 1 441 ? -31.491 -9.614 19.358 1.00 75.56 441 ARG A C 1
ATOM 3515 O O . ARG A 1 441 ? -31.842 -10.571 20.076 1.00 75.56 441 ARG A O 1
#

pLDDT: mean 76.31, std 16.79, range [24.89, 95.31]

Radius of gyration: 38.64 Å; chains: 1; bounding box: 82×65×118 Å

Sequence (441 aa):
RVAANKKNGLIIDYNGMLKSLRKALATYAQGDKGSPADPLFDEEQALAEYSASISKVQAHLSTVGFDLNVLVHAEEGEESWAALLKAQNALSTSAENKKTFQVLAEDVEDRFRGLFPNPGVFKYEPQESAISAIYNLLQKPKPKVDITAIMQEIRGVIDTSLEVAPKEQANQPSKQYDLSGIDFERLRAEFAKSPFKETAVLTLQERIQARLDRMLALNPSRIDLYKRYQEIIAEYNHDKDDAEIQRVFDDLLKLHDSLDYEEKRYVREGFKSDQELAVYDLLSKENASITKADIDKITCAKMAERIKVKWKDKRLELQDKLLQEEAYFAKAGKPSPQFVARLRAQISWMIETQIHPVFSPEQNEVKDFAAEGIDVRPYREVMVQGIGGKGLDECFKDAKHPFRVAVVCAMWLTGFDVKSLATLYLDKPMKGHTLMQAIAR